Protein 6ZIF (pdb70)

Secondary structure (DSSP, 8-state):
--HHHHHHHHHHHHHHHHHHHIIIIIHHH-GGGG-HHHHHHHHHHHHHHHHHHHHHHTT-TTHHHHHHHHHHHHHHHHHHHHTSTT-HHHHHHHHHHHHHHHHHHT--/--HHHHHHHHHHHHHHHHHHHIIIIIHHH-GGGG-HHHHHHHHHHHHHHHHHHHHHHTT-TTHHHHHHHHHHHHHHHHHHHTT-GGGHHHHHHHHHHHHHHHHHHT-/--HHHHHHHHHHHHHHHHHHHIIIIIHHH-GGGG-HHHHHHHHHHHHHHHHHHHHHHTT-TTHHHHHHHHHHHHHHHHHHHHTSTT-HHHHHHHHHHHHHHHHHHT--/--HHHHHHHHHHHHHHHHHHHIIIIIHHH-GGGG-HHHHHHHHHHHHHHHHHHHHHHTT-TTHHHHHHHHHHHHHHHHHHHHTSTT-HHHHHHHHHHHHHHHHHHT-

Solvent-accessible surface area: 17387 Å² total; per-residue (Å²): 90,184,77,52,105,61,1,3,56,12,0,9,113,0,2,38,53,0,6,9,60,0,0,18,56,0,3,91,75,17,58,74,10,15,122,42,154,8,0,30,16,0,8,6,2,0,9,3,0,12,10,0,0,7,0,3,22,0,104,8,102,34,9,88,67,7,0,70,2,0,3,98,6,0,47,56,1,0,142,46,0,53,86,16,88,106,0,127,115,3,2,60,22,0,97,148,0,0,118,24,0,118,122,8,25,67,66,211,107,173,74,68,108,57,0,4,80,37,0,12,124,0,2,24,53,0,6,9,37,0,0,30,60,0,3,101,73,18,58,70,14,18,121,43,154,12,1,30,16,0,6,5,2,0,8,3,0,13,7,0,0,9,0,5,24,0,121,8,113,29,9,141,67,7,0,71,8,0,3,109,7,0,50,53,1,0,139,51,0,78,94,23,105,82,0,133,88,0,5,47,15,0,92,122,0,0,90,12,0,112,135,6,25,64,132,85,171,89,30,109,58,1,3,44,13,0,11,108,0,4,36,50,0,9,8,58,0,0,21,54,0,4,85,77,17,56,74,8,16,120,43,156,9,1,28,16,0,12,7,1,2,11,4,0,18,2,0,0,5,0,0,20,0,89,8,111,35,9,104,69,6,0,74,10,0,4,109,7,0,62,61,1,0,164,46,0,60,90,16,80,105,0,122,111,2,1,52,23,0,104,144,0,0,87,20,0,116,126,11,21,61,67,231,113,181,92,50,106,57,1,3,59,15,0,9,102,0,3,36,56,0,10,8,56,0,0,23,53,0,3,96,76,17,58,70,9,15,122,42,153,8,1,30,14,0,11,6,1,2,9,3,0,16,2,0,0,7,0,3,23,0,109,8,112,38,6,142,72,7,0,77,4,0,3,106,9,0,52,56,1,0,143,44,0,78,91,22,89,108,0,158,102,2,4,56,16,0,99,133,0,0,85,17,0,115,118,13,24,67,95

B-factor: mean 48.99, std 17.99, range [24.35, 169.4]

Sequence (430 aa):
SKEMQSCVDECLRCYQMCFGMAMTHCLETGGDHVKPKHFRAMISCAEMCRNAAHMMLMKSPQARHICEDCAEACEACAKECDALPDMKDCAAQCRRCAEACRKMAGQKSKEMQSCVDECLRCYQMCFGMAMTHCLETGGDHVKPKHFRAMISCAEMCRNAAHMMLMKSPQARHICEDCAEACEACAKECDALPDMKDCAAQCRRCAEACRKMAGQSKEMQSCVDECLRCYQMCFGMAMTHCLETGGDHVKPKHFRAMISCAEMCRNAAHMMLMKSPQARHICEDCAEACEACAKECDALPDMKDCAAQCRRCAEACRKMAGQKSKEMQSCVDECLRCYQMCFGMAMTHCLETGGDHVKPKHFRAMISCAEMCRNAAHMMLMKSPQARHICEDCAEACEACAKECDALPDMKDCAAQCRRCAEACRKMAGQ

Organism: NCBI:txid622637

Nearest PDB structures (foldseek):
  6zif-assembly1_C  TM=1.008E+00  e=1.607E-13  Methylocystis sp. ATCC 49242
  3lmf-assembly1_A  TM=9.712E-01  e=2.477E-08  Nitrosospira multiformis ATCC 25196
  6wkt-assembly1_A  TM=9.147E-01  e=1.152E-04  Bacillus subtilis subsp. subtilis str. 168
  4zsv-assembly1_A  TM=8.787E-01  e=4.457E-03  Aquifex aeolicus VF5
  4zsz-assembly1_A  TM=8.840E-01  e=6.070E-03  Aquifex aeolicus VF5

Structure (mmCIF, N/CA/C/O backbone):
data_6ZIF
#
_entry.id   6ZIF
#
_cell.length_a   60.76
_cell.length_b   60.76
_cell.length_c   231.93
_cell.angle_alpha   90
_cell.angle_beta   90
_cell.angle_gamma   90
#
_symmetry.space_group_name_H-M   'P 43 21 2'
#
loop_
_entity.id
_entity.type
_entity.pdbx_description
1 polymer RkCSP3
2 non-polymer 'COPPER (I) ION'
3 non-polymer 'ZINC ION'
#
loop_
_atom_site.group_PDB
_atom_site.id
_atom_site.type_symbol
_atom_site.label_atom_id
_atom_site.label_alt_id
_atom_site.label_comp_id
_atom_site.label_asym_id
_atom_site.label_entity_id
_atom_site.label_seq_id
_atom_site.pdbx_PDB_ins_code
_atom_site.Cartn_x
_atom_site.Cartn_y
_atom_site.Cartn_z
_atom_site.occupancy
_atom_site.B_iso_or_equiv
_atom_site.auth_seq_id
_atom_site.auth_comp_id
_atom_site.auth_asym_id
_atom_site.auth_atom_id
_atom_site.pdbx_PDB_model_num
ATOM 1 N N . SER A 1 1 ? 29.342 -19.623 29.383 1 65.24 5 SER A N 1
ATOM 2 C CA . SER A 1 1 ? 30.437 -18.625 29.429 1 72.58 5 SER A CA 1
ATOM 3 C C . SER A 1 1 ? 31.739 -19.252 28.939 1 75.29 5 SER A C 1
ATOM 4 O O . SER A 1 1 ? 32.797 -18.639 29.046 1 85.11 5 SER A O 1
ATOM 7 N N . LYS A 1 2 ? 31.643 -20.477 28.404 1 86.49 6 LYS A N 1
ATOM 8 C CA . LYS A 1 2 ? 32.733 -21.123 27.69 1 82.84 6 LYS A CA 1
ATOM 9 C C . LYS A 1 2 ? 32.312 -21.312 26.232 1 84.71 6 LYS A C 1
ATOM 10 O O . LYS A 1 2 ? 33.04 -20.913 25.32 1 87.74 6 LYS A O 1
ATOM 16 N N . GLU A 1 3 ? 31.122 -21.904 26.012 1 81.71 7 GLU A N 1
ATOM 17 C CA . GLU A 1 3 ? 30.518 -21.929 24.688 1 88.4 7 GLU A CA 1
ATOM 18 C C . GLU A 1 3 ? 30.21 -20.512 24.22 1 78.16 7 GLU A C 1
ATOM 19 O O . GLU A 1 3 ? 29.959 -20.284 23.042 1 70.72 7 GLU A O 1
ATOM 25 N N . MET A 1 4 ? 30.226 -19.578 25.171 1 64.68 8 MET A N 1
ATOM 26 C CA . MET A 1 4 ? 29.977 -18.176 24.903 1 65.09 8 MET A CA 1
ATOM 27 C C . MET A 1 4 ? 31.231 -17.517 24.332 1 61.77 8 MET A C 1
ATOM 28 O O . MET A 1 4 ? 31.144 -16.856 23.308 1 62.19 8 MET A O 1
ATOM 33 N N . GLN A 1 5 ? 32.387 -17.675 24.997 1 62.35 9 GLN A N 1
ATOM 34 C CA . GLN A 1 5 ? 33.622 -17.097 24.484 1 66.35 9 GLN A CA 1
ATOM 35 C C . GLN A 1 5 ? 33.97 -17.757 23.153 1 56.81 9 GLN A C 1
ATOM 36 O O . GLN A 1 5 ? 34.661 -17.183 22.333 1 60.61 9 GLN A O 1
ATOM 42 N N . SER A 1 6 ? 33.446 -18.957 22.938 1 52.47 10 SER A N 1
ATOM 43 C CA . SER A 1 6 ? 33.628 -19.671 21.69 1 47.61 10 SER A CA 1
ATOM 44 C C . SER A 1 6 ? 32.845 -18.983 20.577 1 45.9 10 SER A C 1
ATOM 45 O O . SER A 1 6 ? 33.389 -18.715 19.503 1 49.79 10 SER A O 1
ATOM 48 N N . CYS A 1 7 ? 31.572 -18.671 20.842 1 38.9 11 CYS A N 1
ATOM 49 C CA . CYS A 1 7 ? 30.727 -18.029 19.845 1 39.14 11 CYS A CA 1
ATOM 50 C C . CYS A 1 7 ? 31.262 -16.621 19.538 1 36.69 11 CYS A C 1
ATOM 51 O O . CYS A 1 7 ? 31.282 -16.203 18.394 1 36.88 11 CYS A O 1
ATOM 54 N N . VAL A 1 8 ? 31.769 -15.914 20.552 1 34.64 12 VAL A N 1
ATOM 55 C CA . VAL A 1 8 ? 32.338 -14.576 20.385 1 38.26 12 VAL A CA 1
ATOM 56 C C . VAL A 1 8 ? 33.556 -14.624 19.471 1 35.41 12 VAL A C 1
ATOM 57 O O . VAL A 1 8 ? 33.656 -13.844 18.527 1 33.29 12 VAL A O 1
ATOM 61 N N . ASP A 1 9 ? 34.471 -15.55 19.771 1 36.22 13 ASP A N 1
ATOM 62 C CA . ASP A 1 9 ? 35.693 -15.742 19.012 1 37.88 13 ASP A CA 1
ATOM 63 C C . ASP A 1 9 ? 35.367 -16.112 17.568 1 37.63 13 ASP A C 1
ATOM 64 O O . ASP A 1 9 ? 35.951 -15.561 16.65 1 39.55 13 ASP A O 1
ATOM 69 N N . GLU A 1 10 ? 34.426 -17.049 17.369 1 35.67 14 GLU A N 1
ATOM 70 C CA . GLU A 1 10 ? 33.971 -17.463 16.048 1 34.9 14 GLU A CA 1
ATOM 71 C C . GLU A 1 10 ? 33.353 -16.294 15.251 1 36.6 14 GLU A C 1
ATOM 72 O O . GLU A 1 10 ? 33.678 -16.108 14.073 1 32.71 14 GLU A O 1
ATOM 78 N N . CYS A 1 11 ? 32.397 -15.564 15.859 1 30.71 15 CYS A N 1
ATOM 79 C CA . CYS A 1 11 ? 31.765 -14.424 15.196 1 31.93 15 CYS A CA 1
ATOM 80 C C . CYS A 1 11 ? 32.783 -13.309 14.872 1 32.88 15 CYS A C 1
ATOM 81 O O . CYS A 1 11 ? 32.719 -12.685 13.809 1 33.13 15 CYS A O 1
ATOM 84 N N . LEU A 1 12 ? 33.786 -13.093 15.735 1 29.09 16 LEU A N 1
ATOM 85 C CA . LEU A 1 12 ? 34.796 -12.083 15.414 1 30.3 16 LEU A CA 1
ATOM 86 C C . LEU A 1 12 ? 35.714 -12.55 14.293 1 28.39 16 LEU A C 1
ATOM 87 O O . LEU A 1 12 ? 36.132 -11.743 13.489 1 37.45 16 LEU A O 1
ATOM 92 N N . ARG A 1 13 ? 36.004 -13.846 14.228 1 30.1 17 ARG A N 1
ATOM 93 C CA . ARG A 1 13 ? 36.845 -14.41 13.19 1 35.15 17 ARG A CA 1
ATOM 94 C C . ARG A 1 13 ? 36.115 -14.265 11.859 1 37.34 17 ARG A C 1
ATOM 95 O O . ARG A 1 13 ? 36.673 -13.842 10.849 1 33.98 17 ARG A O 1
ATOM 103 N N . CYS A 1 14 ? 34.821 -14.582 11.884 1 38.66 18 CYS A N 1
ATOM 104 C CA . CYS A 1 14 ? 34.013 -14.522 10.685 1 34.75 18 CYS A CA 1
ATOM 105 C C . CYS A 1 14 ? 33.816 -13.068 10.262 1 33.53 18 CYS A C 1
ATOM 106 O O . CYS A 1 14 ? 33.796 -12.754 9.078 1 34.54 18 CYS A O 1
ATOM 109 N N . TYR A 1 15 ? 33.643 -12.162 11.216 1 33.42 19 TYR A N 1
ATOM 110 C CA . TYR A 1 15 ? 33.613 -10.742 10.867 1 35.79 19 TYR A CA 1
ATOM 111 C C . TYR A 1 15 ? 34.885 -10.384 10.093 1 31.15 19 TYR A C 1
ATOM 112 O O . TYR A 1 15 ? 34.838 -9.694 9.082 1 30.25 19 TYR A O 1
ATOM 121 N N . GLN A 1 16 ? 36.023 -10.868 10.574 1 31 20 GLN A N 1
ATOM 122 C CA . GLN A 1 16 ? 37.301 -10.499 9.977 1 37.81 20 GLN A CA 1
ATOM 123 C C . GLN A 1 16 ? 37.393 -11.033 8.552 1 38.39 20 GLN A C 1
ATOM 124 O O . GLN A 1 16 ? 37.838 -10.331 7.635 1 37.13 20 GLN A O 1
ATOM 130 N N . MET A 1 17 ? 36.971 -12.296 8.388 1 36.34 21 MET A N 1
ATOM 131 C CA . MET A 1 17 ? 36.972 -12.984 7.114 1 35.14 21 MET A CA 1
ATOM 132 C C . MET A 1 17 ? 36.122 -12.199 6.112 1 38.95 21 MET A C 1
ATOM 133 O O . MET A 1 17 ? 36.622 -11.742 5.087 1 42.69 21 MET A O 1
ATOM 138 N N . CYS A 1 18 ? 34.831 -12.013 6.417 1 38.09 22 CYS A N 1
ATOM 139 C CA . CYS A 1 18 ? 33.895 -11.449 5.453 1 33.24 22 CYS A CA 1
ATOM 140 C C . CYS A 1 18 ? 34.176 -9.968 5.185 1 34.46 22 CYS A C 1
ATOM 141 O O . CYS A 1 18 ? 34.093 -9.52 4.044 1 33.29 22 CYS A O 1
ATOM 144 N N . PHE A 1 19 ? 34.49 -9.187 6.223 1 29.23 23 PHE A N 1
ATOM 145 C CA . PHE A 1 19 ? 34.707 -7.763 5.986 1 30.39 23 PHE A CA 1
ATOM 146 C C . PHE A 1 19 ? 36.062 -7.528 5.321 1 32.4 23 PHE A C 1
ATOM 147 O O . PHE A 1 19 ? 36.171 -6.725 4.397 1 32 23 PHE A O 1
ATOM 155 N N . GLY A 1 20 ? 37.087 -8.253 5.8 1 37.36 24 GLY A N 1
ATOM 156 C CA . GLY A 1 20 ? 38.434 -8.164 5.259 1 30.2 24 GLY A CA 1
ATOM 157 C C . GLY A 1 20 ? 38.501 -8.621 3.805 1 35.18 24 GLY A C 1
ATOM 158 O O . GLY A 1 20 ? 39.156 -7.976 2.984 1 38.05 24 GLY A O 1
ATOM 159 N N . MET A 1 21 ? 37.835 -9.733 3.476 1 32.76 25 MET A N 1
ATOM 160 C CA . MET A 1 21 ? 37.799 -10.225 2.102 1 32.87 25 MET A CA 1
ATOM 161 C C . MET A 1 21 ? 37.056 -9.251 1.191 1 36.09 25 MET A C 1
ATOM 162 O O . MET A 1 21 ? 37.528 -8.915 0.106 1 36.7 25 MET A O 1
ATOM 167 N N . ALA A 1 22 ? 35.872 -8.792 1.631 1 33.85 26 ALA A N 1
ATOM 168 C CA . ALA A 1 22 ? 35.103 -7.892 0.797 1 31.75 26 ALA A CA 1
ATOM 169 C C . ALA A 1 22 ? 35.937 -6.67 0.428 1 34.28 26 ALA A C 1
ATOM 170 O O . ALA A 1 22 ? 35.956 -6.26 -0.734 1 36.25 26 ALA A O 1
ATOM 172 N N . MET A 1 23 ? 36.626 -6.081 1.407 1 32.25 27 MET A N 1
ATOM 173 C CA . MET A 1 23 ? 37.2 -4.763 1.179 1 31.97 27 MET A CA 1
ATOM 174 C C . MET A 1 23 ? 38.609 -4.883 0.6 1 35.44 27 MET A C 1
ATOM 175 O O . MET A 1 23 ? 39.199 -3.883 0.226 1 42.19 27 MET A O 1
ATOM 180 N N . THR A 1 24 ? 39.152 -6.103 0.535 1 34.62 28 THR A N 1
ATOM 181 C CA . THR A 1 24 ? 40.468 -6.299 -0.056 1 39.48 28 THR A CA 1
ATOM 182 C C . THR A 1 24 ? 40.334 -7.149 -1.318 1 44.31 28 THR A C 1
ATOM 183 O O . THR A 1 24 ? 40.114 -6.596 -2.4 1 47.33 28 THR A O 1
ATOM 187 N N . HIS A 1 25 ? 40.378 -8.478 -1.172 1 41.07 29 HIS A N 1
ATOM 188 C CA . HIS A 1 25 ? 40.293 -9.367 -2.318 1 48.36 29 HIS A CA 1
ATOM 189 C C . HIS A 1 25 ? 39.13 -9.035 -3.26 1 46.49 29 HIS A C 1
ATOM 190 O O . HIS A 1 25 ? 39.355 -8.861 -4.455 1 51.37 29 HIS A O 1
ATOM 197 N N . CYS A 1 26 ? 37.886 -9.005 -2.762 1 42.18 30 CYS A N 1
ATOM 198 C CA . CYS A 1 26 ? 36.734 -8.838 -3.643 1 43.89 30 CYS A CA 1
ATOM 199 C C . CYS A 1 26 ? 36.752 -7.478 -4.335 1 40.04 30 CYS A C 1
ATOM 200 O O . CYS A 1 26 ? 36.543 -7.392 -5.544 1 37.87 30 CYS A O 1
ATOM 203 N N . LEU A 1 27 ? 36.985 -6.406 -3.569 1 38.35 31 LEU A N 1
ATOM 204 C CA . LEU A 1 27 ? 37.041 -5.066 -4.143 1 40.38 31 LEU A CA 1
ATOM 205 C C . LEU A 1 27 ? 38.161 -4.992 -5.181 1 43.79 31 LEU A C 1
ATOM 206 O O . LEU A 1 27 ? 38.025 -4.316 -6.187 1 42.47 31 LEU A O 1
ATOM 211 N N . GLU A 1 28 ? 39.288 -5.678 -4.938 1 47.95 32 GLU A N 1
ATOM 212 C CA . GLU A 1 28 ? 40.425 -5.539 -5.834 1 50.37 32 GLU A CA 1
ATOM 213 C C . GLU A 1 28 ? 40.248 -6.399 -7.077 1 50.08 32 GLU A C 1
ATOM 214 O O . GLU A 1 28 ? 40.787 -6.071 -8.115 1 52.04 32 GLU A O 1
ATOM 220 N N . THR A 1 29 ? 39.511 -7.504 -6.974 1 48.7 33 THR A N 1
ATOM 221 C CA . THR A 1 29 ? 39.278 -8.358 -8.127 1 40.28 33 THR A CA 1
ATOM 222 C C . THR A 1 29 ? 38.196 -7.75 -9.02 1 45.32 33 THR A C 1
ATOM 223 O O . THR A 1 29 ? 38.291 -7.828 -10.24 1 49.13 33 THR A O 1
ATOM 227 N N . GLY A 1 30 ? 37.141 -7.176 -8.432 1 43.1 34 GLY A N 1
ATOM 228 C CA . GLY A 1 30 ? 35.994 -6.729 -9.221 1 38.61 34 GLY A CA 1
ATOM 229 C C . GLY A 1 30 ? 35.226 -7.925 -9.792 1 40.92 34 GLY A C 1
ATOM 230 O O . GLY A 1 30 ? 35.303 -9.047 -9.26 1 44.94 34 GLY A O 1
ATOM 231 N N . GLY A 1 31 ? 34.499 -7.677 -10.888 1 40.81 35 GLY A N 1
ATOM 232 C CA . GLY A 1 31 ? 33.737 -8.709 -11.579 1 35.35 35 GLY A CA 1
ATOM 233 C C . GLY A 1 31 ? 32.625 -9.261 -10.691 1 41.27 35 GLY A C 1
ATOM 234 O O . GLY A 1 31 ? 31.915 -8.504 -10.028 1 44.82 35 GLY A O 1
ATOM 235 N N . ASP A 1 32 ? 32.506 -10.592 -10.655 1 43.75 36 ASP A N 1
ATOM 236 C CA . ASP A 1 32 ? 31.518 -11.258 -9.821 1 48.68 36 ASP A CA 1
ATOM 237 C C . ASP A 1 32 ? 31.717 -10.948 -8.334 1 47.17 36 ASP A C 1
ATOM 238 O O . ASP A 1 32 ? 30.788 -11.079 -7.536 1 48.66 36 ASP A O 1
ATOM 243 N N . HIS A 1 33 ? 32.933 -10.548 -7.955 1 44.82 37 HIS A N 1
ATOM 244 C CA . HIS A 1 33 ? 33.237 -10.352 -6.541 1 44.84 37 HIS A CA 1
ATOM 245 C C . HIS A 1 33 ? 32.546 -9.11 -5.98 1 43.11 37 HIS A C 1
ATOM 246 O O . HIS A 1 33 ? 32.436 -8.998 -4.767 1 48.64 37 HIS A O 1
ATOM 253 N N . VAL A 1 34 ? 32.051 -8.225 -6.854 1 40.45 38 VAL A N 1
ATOM 254 C CA . VAL A 1 34 ? 31.428 -6.987 -6.416 1 41.27 38 VAL A CA 1
ATOM 255 C C . VAL A 1 34 ? 30.004 -6.887 -6.949 1 38.73 38 VAL A C 1
ATOM 256 O O . VAL A 1 34 ? 29.401 -5.831 -6.84 1 42.1 38 VAL A O 1
ATOM 260 N N . LYS A 1 35 ? 29.47 -7.978 -7.493 1 38.35 39 LYS A N 1
ATOM 261 C CA . LYS A 1 35 ? 28.068 -7.975 -7.888 1 41.22 39 LYS A CA 1
ATOM 262 C C . LYS A 1 35 ? 27.2 -7.739 -6.656 1 36.77 39 LYS A C 1
ATOM 263 O O . LYS A 1 35 ? 27.463 -8.314 -5.603 1 38.74 39 LYS A O 1
ATOM 269 N N . PRO A 1 36 ? 26.144 -6.904 -6.756 1 37.81 40 PRO A N 1
ATOM 270 C CA . PRO A 1 36 ? 25.36 -6.482 -5.593 1 38.51 40 PRO A CA 1
ATOM 271 C C . PRO A 1 36 ? 24.963 -7.592 -4.628 1 35.89 40 PRO A C 1
ATOM 272 O O . PRO A 1 36 ? 25.212 -7.484 -3.435 1 39.75 40 PRO A O 1
ATOM 276 N N . LYS A 1 37 ? 24.34 -8.658 -5.138 1 32.55 41 LYS A N 1
ATOM 277 C CA . LYS A 1 37 ? 23.82 -9.659 -4.235 1 36.84 41 LYS A CA 1
ATOM 278 C C . LYS A 1 37 ? 24.944 -10.315 -3.408 1 35.67 41 LYS A C 1
ATOM 279 O O . LYS A 1 37 ? 24.846 -10.442 -2.195 1 38.47 41 LYS A O 1
ATOM 285 N N . HIS A 1 38 ? 26.019 -10.732 -4.068 1 33.8 42 HIS A N 1
ATOM 286 C CA . HIS A 1 38 ? 27.129 -11.369 -3.377 1 32.93 42 HIS A CA 1
ATOM 287 C C . HIS A 1 38 ? 27.786 -10.39 -2.396 1 33.49 42 HIS A C 1
ATOM 288 O O . HIS A 1 38 ? 28.112 -10.753 -1.268 1 32.98 42 HIS A O 1
ATOM 295 N N . PHE A 1 39 ? 28.002 -9.154 -2.832 1 30.18 43 PHE A N 1
ATOM 296 C CA . PHE A 1 39 ? 28.789 -8.237 -2.023 1 34.15 43 PHE A CA 1
ATOM 297 C C . PHE A 1 39 ? 27.986 -7.785 -0.804 1 33.79 43 PHE A C 1
ATOM 298 O O . PHE A 1 39 ? 28.515 -7.686 0.305 1 35.28 43 PHE A O 1
ATOM 306 N N . ARG A 1 40 ? 26.696 -7.527 -1.028 1 35.29 44 ARG A N 1
ATOM 307 C CA . ARG A 1 40 ? 25.785 -7.135 0.025 1 36.53 44 ARG A CA 1
ATOM 308 C C . ARG A 1 40 ? 25.693 -8.244 1.068 1 32.55 44 ARG A C 1
ATOM 309 O O . ARG A 1 40 ? 25.67 -7.981 2.272 1 34.85 44 ARG A O 1
ATOM 317 N N . ALA A 1 41 ? 25.685 -9.491 0.611 1 30.24 45 ALA A N 1
ATOM 318 C CA . ALA A 1 41 ? 25.631 -10.61 1.539 1 29.51 45 ALA A CA 1
ATOM 319 C C . ALA A 1 41 ? 26.872 -10.589 2.428 1 28.96 45 ALA A C 1
ATOM 320 O O . ALA A 1 41 ? 26.775 -10.803 3.624 1 28.31 45 ALA A O 1
ATOM 322 N N . MET A 1 42 ? 28.032 -10.307 1.84 1 29.13 46 MET A N 1
ATOM 323 C CA . MET A 1 42 ? 29.293 -10.298 2.576 1 33.82 46 MET A CA 1
ATOM 324 C C . MET A 1 42 ? 29.309 -9.201 3.643 1 33.2 46 MET A C 1
ATOM 325 O O . MET A 1 42 ? 29.693 -9.461 4.78 1 32.9 46 MET A O 1
ATOM 330 N N . ILE A 1 43 ? 28.857 -7.99 3.291 1 35.31 47 ILE A N 1
ATOM 331 C CA . ILE A 1 43 ? 28.912 -6.859 4.213 1 35.57 47 ILE A CA 1
ATOM 332 C C . ILE A 1 43 ? 27.864 -7.053 5.31 1 32.99 47 ILE A C 1
ATOM 333 O O . ILE A 1 43 ? 28.101 -6.824 6.486 1 34.08 47 ILE A O 1
ATOM 338 N N . SER A 1 44 ? 26.691 -7.512 4.901 1 35.47 48 SER A N 1
ATOM 339 C CA . SER A 1 44 ? 25.61 -7.852 5.805 1 31.87 48 SER A CA 1
ATOM 340 C C . SER A 1 44 ? 26.079 -8.895 6.813 1 30.41 48 SER A C 1
ATOM 341 O O . SER A 1 44 ? 25.917 -8.727 8.02 1 32.37 48 SER A O 1
ATOM 344 N N . CYS A 1 45 ? 26.657 -9.994 6.329 1 28.03 49 CYS A N 1
ATOM 345 C CA . CYS A 1 45 ? 27.08 -11.049 7.223 1 30.55 49 CYS A CA 1
ATOM 346 C C . CYS A 1 45 ? 28.147 -10.519 8.187 1 30.12 49 CYS A C 1
ATOM 347 O O . CYS A 1 45 ? 28.121 -10.822 9.379 1 28.52 49 CYS A O 1
ATOM 350 N N . ALA A 1 46 ? 29.082 -9.709 7.68 1 30.98 50 ALA A N 1
ATOM 351 C CA . ALA A 1 46 ? 30.162 -9.202 8.522 1 27.85 50 ALA A CA 1
ATOM 352 C C . ALA A 1 46 ? 29.609 -8.341 9.651 1 26.73 50 ALA A C 1
ATOM 353 O O . ALA A 1 46 ? 30.016 -8.488 10.798 1 27.91 50 ALA A O 1
ATOM 355 N N . GLU A 1 47 ? 28.655 -7.461 9.325 1 27.98 51 GLU A N 1
ATOM 356 C CA . GLU A 1 47 ? 28.039 -6.645 10.346 1 30.26 51 GLU A CA 1
ATOM 357 C C . GLU A 1 47 ? 27.23 -7.487 11.329 1 32.58 51 GLU A C 1
ATOM 358 O O . GLU A 1 47 ? 27.264 -7.237 12.531 1 28.07 51 GLU A O 1
ATOM 364 N N . MET A 1 48 ? 26.48 -8.48 10.825 1 30.81 52 MET A N 1
ATOM 365 C CA . MET A 1 48 ? 25.735 -9.333 11.739 1 31.01 52 MET A CA 1
ATOM 366 C C . MET A 1 48 ? 26.692 -9.99 12.718 1 32.09 52 MET A C 1
ATOM 367 O O . MET A 1 48 ? 26.403 -10.011 13.903 1 37.01 52 MET A O 1
ATOM 372 N N . CYS A 1 49 ? 27.828 -10.518 12.235 1 31.91 53 CYS A N 1
ATOM 373 C CA . CYS A 1 49 ? 28.741 -11.249 13.109 1 32.49 53 CYS A CA 1
ATOM 374 C C . CYS A 1 49 ? 29.382 -10.315 14.145 1 36.72 53 CYS A C 1
ATOM 375 O O . CYS A 1 49 ? 29.571 -10.673 15.308 1 35.32 53 CYS A O 1
ATOM 378 N N . ARG A 1 50 ? 29.674 -9.084 13.729 1 32.04 54 ARG A N 1
ATOM 379 C CA . ARG A 1 50 ? 30.265 -8.103 14.625 1 35.55 54 ARG A CA 1
ATOM 380 C C . ARG A 1 50 ? 29.213 -7.628 15.642 1 35.61 54 ARG A C 1
ATOM 381 O O . ARG A 1 50 ? 29.487 -7.495 16.83 1 32.76 54 ARG A O 1
ATOM 389 N N . ASN A 1 51 ? 27.974 -7.452 15.189 1 37.81 55 ASN A N 1
ATOM 390 C CA . ASN A 1 51 ? 26.911 -7.037 16.083 1 36.6 55 ASN A CA 1
ATOM 391 C C . ASN A 1 51 ? 26.595 -8.162 17.074 1 34.06 55 ASN A C 1
ATOM 392 O O . ASN A 1 51 ? 26.323 -7.912 18.239 1 35.35 55 ASN A O 1
ATOM 397 N N . ALA A 1 52 ? 26.673 -9.414 16.627 1 35.26 56 ALA A N 1
ATOM 398 C CA . ALA A 1 52 ? 26.388 -10.538 17.504 1 31.9 56 ALA A CA 1
ATOM 399 C C . ALA A 1 52 ? 27.441 -10.619 18.601 1 31.39 56 ALA A C 1
ATOM 400 O O . ALA A 1 52 ? 27.117 -10.883 19.76 1 32.36 56 ALA A O 1
ATOM 402 N N . ALA A 1 53 ? 28.705 -10.385 18.236 1 31.21 57 ALA A N 1
ATOM 403 C CA . ALA A 1 53 ? 29.792 -10.4 19.21 1 31.11 57 ALA A CA 1
ATOM 404 C C . ALA A 1 53 ? 29.501 -9.393 20.323 1 27.44 57 ALA A C 1
ATOM 405 O O . ALA A 1 53 ? 29.583 -9.719 21.51 1 28.95 57 ALA A O 1
ATOM 407 N N . HIS A 1 54 ? 29.12 -8.177 19.924 1 25.79 58 HIS A N 1
ATOM 408 C CA . HIS A 1 54 ? 28.827 -7.073 20.804 1 27.73 58 HIS A CA 1
ATOM 409 C C . HIS A 1 54 ? 27.724 -7.452 21.795 1 29.72 58 HIS A C 1
ATOM 410 O O . HIS A 1 54 ? 27.859 -7.225 23.005 1 28.26 58 HIS A O 1
ATOM 417 N N . MET A 1 55 ? 26.615 -7.994 21.271 1 31.83 59 MET A N 1
ATOM 418 C CA . MET A 1 55 ? 25.457 -8.308 22.092 1 31.33 59 MET A CA 1
ATOM 419 C C . MET A 1 55 ? 25.816 -9.403 23.09 1 29.45 59 MET A C 1
ATOM 420 O O . MET A 1 55 ? 25.36 -9.378 24.24 1 31.5 59 MET A O 1
ATOM 425 N N . MET A 1 56 ? 26.639 -10.366 22.651 1 29.48 60 MET A N 1
ATOM 426 C CA . MET A 1 56 ? 27.084 -11.42 23.555 1 30.15 60 MET A CA 1
ATOM 427 C C . MET A 1 56 ? 28.012 -10.859 24.638 1 31.68 60 MET A C 1
ATOM 428 O O . MET A 1 56 ? 27.891 -11.202 25.802 1 33.37 60 MET A O 1
ATOM 433 N N . LEU A 1 57 ? 28.95 -9.98 24.264 1 34.5 61 LEU A N 1
ATOM 434 C CA . LEU A 1 57 ? 29.933 -9.47 25.212 1 29.64 61 LEU A CA 1
ATOM 435 C C . LEU A 1 57 ? 29.276 -8.691 26.339 1 30.77 61 LEU A C 1
ATOM 436 O O . LEU A 1 57 ? 29.816 -8.657 27.438 1 36.1 61 LEU A O 1
ATOM 441 N N . MET A 1 58 ? 28.135 -8.054 26.069 1 31.37 62 MET A N 1
ATOM 442 C CA . MET A 1 58 ? 27.454 -7.276 27.095 1 39.41 62 MET A CA 1
ATOM 443 C C . MET A 1 58 ? 26.367 -8.11 27.786 1 37.93 62 MET A C 1
ATOM 444 O O . MET A 1 58 ? 25.58 -7.561 28.548 1 41.39 62 MET A O 1
ATOM 449 N N . LYS A 1 59 ? 26.337 -9.418 27.501 1 38.9 63 LYS A N 1
ATOM 450 C CA . LYS A 1 59 ? 25.341 -10.342 28.041 1 41.53 63 LYS A CA 1
ATOM 451 C C . LYS A 1 59 ? 23.945 -9.769 27.867 1 41.59 63 LYS A C 1
ATOM 452 O O . LYS A 1 59 ? 23.168 -9.723 28.808 1 48.86 63 LYS A O 1
ATOM 458 N N . SER A 1 60 ? 23.643 -9.31 26.656 1 41.73 64 SER A N 1
ATOM 459 C CA . SER A 1 60 ? 22.329 -8.776 26.368 1 39.9 64 SER A CA 1
ATOM 460 C C . SER A 1 60 ? 21.256 -9.856 26.526 1 44.8 64 SER A C 1
ATOM 461 O O . SER A 1 60 ? 21.471 -11.017 26.213 1 42 64 SER A O 1
ATOM 464 N N . PRO A 1 61 ? 20.053 -9.502 27.016 1 49.6 65 PRO A N 1
ATOM 465 C CA . PRO A 1 61 ? 18.914 -10.422 27.002 1 49.01 65 PRO A CA 1
ATOM 466 C C . PRO A 1 61 ? 18.633 -11.036 25.632 1 45.88 65 PRO A C 1
ATOM 467 O O . PRO A 1 61 ? 18.241 -12.189 25.557 1 53.07 65 PRO A O 1
ATOM 471 N N . GLN A 1 62 ? 18.846 -10.272 24.551 1 43.38 66 GLN A N 1
ATOM 472 C CA . GLN A 1 62 ? 18.528 -10.741 23.207 1 48.63 66 GLN A CA 1
ATOM 473 C C . GLN A 1 62 ? 19.693 -11.438 22.492 1 47.83 66 GLN A C 1
ATOM 474 O O . GLN A 1 62 ? 19.585 -11.72 21.304 1 45.35 66 GLN A O 1
ATOM 480 N N . ALA A 1 63 ? 20.787 -11.751 23.202 1 49 67 ALA A N 1
ATOM 481 C CA . ALA A 1 63 ? 21.981 -12.307 22.575 1 41.79 67 ALA A CA 1
ATOM 482 C C . ALA A 1 63 ? 21.681 -13.618 21.859 1 34.69 67 ALA A C 1
ATOM 483 O O . ALA A 1 63 ? 22.14 -13.841 20.739 1 39.73 67 ALA A O 1
ATOM 485 N N . ARG A 1 64 ? 20.903 -14.483 22.503 1 38.29 68 ARG A N 1
ATOM 486 C CA . ARG A 1 64 ? 20.543 -15.797 21.982 1 38.14 68 ARG A CA 1
ATOM 487 C C . ARG A 1 64 ? 19.741 -15.643 20.693 1 37.37 68 ARG A C 1
ATOM 488 O O . ARG A 1 64 ? 20.001 -16.335 19.705 1 39.05 68 ARG A O 1
ATOM 496 N N . HIS A 1 65 ? 18.793 -14.712 20.675 1 36.34 69 HIS A N 1
ATOM 497 C CA . HIS A 1 65 ? 17.996 -14.528 19.482 1 40.29 69 HIS A CA 1
ATOM 498 C C . HIS A 1 65 ? 18.836 -13.957 18.34 1 38.67 69 HIS A C 1
ATOM 499 O O . HIS A 1 65 ? 18.727 -14.385 17.195 1 41.61 69 HIS A O 1
ATOM 506 N N . ILE A 1 66 ? 19.671 -12.967 18.657 1 39.37 70 ILE A N 1
ATOM 507 C CA . ILE A 1 66 ? 20.514 -12.326 17.668 1 36.03 70 ILE A CA 1
ATOM 508 C C . ILE A 1 66 ? 21.435 -13.366 17.022 1 33.82 70 ILE A C 1
ATOM 509 O O . ILE A 1 66 ? 21.579 -13.397 15.806 1 31.35 70 ILE A O 1
ATOM 514 N N . CYS A 1 67 ? 22.006 -14.262 17.823 1 33.31 71 CYS A N 1
ATOM 515 C CA . CYS A 1 67 ? 22.841 -15.295 17.24 1 39.92 71 CYS A CA 1
ATOM 516 C C . CYS A 1 67 ? 22.043 -16.253 16.347 1 48.41 71 CYS A C 1
ATOM 517 O O . CYS A 1 67 ? 22.566 -16.747 15.349 1 45.18 71 CYS A O 1
ATOM 520 N N . GLU A 1 68 ? 20.772 -16.488 16.684 1 46.53 72 GLU A N 1
ATOM 521 C CA . GLU A 1 68 ? 19.92 -17.272 15.802 1 48.85 72 GLU A CA 1
ATOM 522 C C . GLU A 1 68 ? 19.876 -16.6 14.43 1 48.65 72 GLU A C 1
ATOM 523 O O . GLU A 1 68 ? 20.067 -17.245 13.409 1 50.52 72 GLU A O 1
ATOM 529 N N . ASP A 1 69 ? 19.67 -15.286 14.397 1 42.55 73 ASP A N 1
ATOM 530 C CA . ASP A 1 69 ? 19.671 -14.571 13.13 1 47.07 73 ASP A CA 1
ATOM 531 C C . ASP A 1 69 ? 21.048 -14.556 12.467 1 44.48 73 ASP A C 1
ATOM 532 O O . ASP A 1 69 ? 21.148 -14.536 11.251 1 38.62 73 ASP A O 1
ATOM 537 N N . CYS A 1 70 ? 22.107 -14.485 13.276 1 42.79 74 CYS A N 1
ATOM 538 C CA . CYS A 1 70 ? 23.444 -14.507 12.721 1 44.55 74 CYS A CA 1
ATOM 539 C C . CYS A 1 70 ? 23.7 -15.835 12.018 1 40.15 74 CYS A C 1
ATOM 540 O O . CYS A 1 70 ? 24.403 -15.879 11.02 1 46.02 74 CYS A O 1
ATOM 543 N N . ALA A 1 71 ? 23.106 -16.915 12.518 1 44.11 75 ALA A N 1
ATOM 544 C CA . ALA A 1 71 ? 23.27 -18.225 11.891 1 39.67 75 ALA A CA 1
ATOM 545 C C . ALA A 1 71 ? 22.662 -18.208 10.491 1 37.48 75 ALA A C 1
ATOM 546 O O . ALA A 1 71 ? 23.271 -18.721 9.566 1 45.17 75 ALA A O 1
ATOM 548 N N . GLU A 1 72 ? 21.516 -17.548 10.319 1 38.8 76 GLU A N 1
ATOM 549 C CA . GLU A 1 72 ? 20.903 -17.454 9.008 1 44.06 76 GLU A CA 1
ATOM 550 C C . GLU A 1 72 ? 21.74 -16.567 8.082 1 43.89 76 GLU A C 1
ATOM 551 O O . GLU A 1 72 ? 21.921 -16.878 6.909 1 41.57 76 GLU A O 1
ATOM 557 N N . ALA A 1 73 ? 22.25 -15.447 8.606 1 45.57 77 ALA A N 1
ATOM 558 C CA . ALA A 1 73 ? 23.116 -14.559 7.849 1 41.17 77 ALA A CA 1
ATOM 559 C C . ALA A 1 73 ? 24.352 -15.317 7.351 1 38.81 77 ALA A C 1
ATOM 560 O O . ALA A 1 73 ? 24.689 -15.253 6.169 1 40.76 77 ALA A O 1
ATOM 562 N N . CYS A 1 74 ? 24.988 -16.08 8.247 1 35.23 78 CYS A N 1
ATOM 563 C CA . CYS A 1 74 ? 26.169 -16.865 7.924 1 35.87 78 CYS A CA 1
ATOM 564 C C . CYS A 1 74 ? 25.832 -17.9 6.847 1 34.26 78 CYS A C 1
ATOM 565 O O . CYS A 1 74 ? 26.575 -18.038 5.878 1 40.53 78 CYS A O 1
ATOM 568 N N . GLU A 1 75 ? 24.706 -18.613 6.996 1 36.82 79 GLU A N 1
ATOM 569 C CA . GLU A 1 75 ? 24.276 -19.608 6.016 1 38.56 79 GLU A CA 1
ATOM 570 C C . GLU A 1 75 ? 24.028 -18.948 4.663 1 35.01 79 GLU A C 1
ATOM 571 O O . GLU A 1 75 ? 24.541 -19.403 3.654 1 40.39 79 GLU A O 1
ATOM 577 N N . ALA A 1 76 ? 23.244 -17.864 4.64 1 31.96 80 ALA A N 1
ATOM 578 C CA . ALA A 1 76 ? 22.979 -17.177 3.388 1 33.99 80 ALA A CA 1
ATOM 579 C C . ALA A 1 76 ? 24.288 -16.736 2.73 1 36.12 80 ALA A C 1
ATOM 580 O O . ALA A 1 76 ? 24.459 -16.889 1.529 1 36.2 80 ALA A O 1
ATOM 582 N N . CYS A 1 77 ? 25.235 -16.218 3.518 1 38.03 81 CYS A N 1
ATOM 583 C CA . CYS A 1 77 ? 26.47 -15.706 2.936 1 31.87 81 CYS A CA 1
ATOM 584 C C . CYS A 1 77 ? 27.331 -16.866 2.426 1 31.83 81 CYS A C 1
ATOM 585 O O . CYS A 1 77 ? 27.979 -16.737 1.387 1 30.1 81 CYS A O 1
ATOM 588 N N . ALA A 1 78 ? 27.3 -18.012 3.12 1 29.79 82 ALA A N 1
ATOM 589 C CA . ALA A 1 78 ? 28.021 -19.184 2.622 1 38.31 82 ALA A CA 1
ATOM 590 C C . ALA A 1 78 ? 27.529 -19.572 1.228 1 40 82 ALA A C 1
ATOM 591 O O . ALA A 1 78 ? 28.342 -19.759 0.335 1 41.78 82 ALA A O 1
ATOM 593 N N . LYS A 1 79 ? 26.199 -19.617 1.026 1 51.85 83 LYS A N 1
ATOM 594 C CA . LYS A 1 79 ? 25.617 -19.956 -0.268 1 49.3 83 LYS A CA 1
ATOM 595 C C . LYS A 1 79 ? 26.127 -19.001 -1.336 1 47.58 83 LYS A C 1
ATOM 596 O O . LYS A 1 79 ? 26.505 -19.434 -2.418 1 46.55 83 LYS A O 1
ATOM 602 N N . GLU A 1 80 ? 26.178 -17.71 -1.015 1 44.44 84 GLU A N 1
ATOM 603 C CA . GLU A 1 80 ? 26.594 -16.703 -1.987 1 47.37 84 GLU A CA 1
ATOM 604 C C . GLU A 1 80 ? 28.098 -16.727 -2.233 1 48.65 84 GLU A C 1
ATOM 605 O O . GLU A 1 80 ? 28.581 -15.998 -3.095 1 60.3 84 GLU A O 1
ATOM 611 N N . CYS A 1 81 ? 28.848 -17.531 -1.474 1 43.9 85 CYS A N 1
ATOM 612 C CA . CYS A 1 81 ? 30.288 -17.525 -1.661 1 44.49 85 CYS A CA 1
ATOM 613 C C . CYS A 1 81 ? 30.726 -18.818 -2.339 1 46.1 85 CYS A C 1
ATOM 614 O O . CYS A 1 81 ? 31.834 -18.888 -2.828 1 46.79 85 CYS A O 1
ATOM 617 N N . ASP A 1 82 ? 29.824 -19.79 -2.42 1 49.18 86 ASP A N 1
ATOM 618 C CA . ASP A 1 82 ? 30.086 -21.117 -2.959 1 53.67 86 ASP A CA 1
ATOM 619 C C . ASP A 1 82 ? 30.389 -21.06 -4.452 1 56.1 86 ASP A C 1
ATOM 620 O O . ASP A 1 82 ? 31.252 -21.798 -4.913 1 59.77 86 ASP A O 1
ATOM 625 N N . ALA A 1 83 ? 29.686 -20.187 -5.187 1 53.23 87 ALA A N 1
ATOM 626 C CA . ALA A 1 83 ? 29.787 -20.109 -6.636 1 49.16 87 ALA A CA 1
ATOM 627 C C . ALA A 1 83 ? 31.134 -19.54 -7.088 1 51.81 87 ALA A C 1
ATOM 628 O O . ALA A 1 83 ? 31.529 -19.756 -8.224 1 67.72 87 ALA A O 1
ATOM 630 N N . LEU A 1 84 ? 31.844 -18.819 -6.225 1 43.47 88 LEU A N 1
ATOM 631 C CA . LEU A 1 84 ? 32.892 -17.956 -6.726 1 52 88 LEU A CA 1
ATOM 632 C C . LEU A 1 84 ? 34.265 -18.59 -6.517 1 62.99 88 LEU A C 1
ATOM 633 O O . LEU A 1 84 ? 34.58 -19.122 -5.447 1 74.98 88 LEU A O 1
ATOM 638 N N . PRO A 1 85 ? 35.146 -18.48 -7.534 1 63.77 89 PRO A N 1
ATOM 639 C CA . PRO A 1 85 ? 36.566 -18.78 -7.364 1 66.41 89 PRO A CA 1
ATOM 640 C C . PRO A 1 85 ? 37.158 -17.948 -6.227 1 62.95 89 PRO A C 1
ATOM 641 O O . PRO A 1 85 ? 36.874 -16.76 -6.088 1 69.18 89 PRO A O 1
ATOM 645 N N . ASP A 1 86 ? 37.933 -18.619 -5.389 1 59.8 90 ASP A N 1
ATOM 646 C CA . ASP A 1 86 ? 38.688 -17.974 -4.331 1 56.37 90 ASP A CA 1
ATOM 647 C C . ASP A 1 86 ? 37.841 -17.775 -3.083 1 53.99 90 ASP A C 1
ATOM 648 O O . ASP A 1 86 ? 38.411 -17.349 -2.076 1 58.23 90 ASP A O 1
ATOM 653 N N . MET A 1 87 ? 36.534 -18.094 -3.115 1 49.03 91 MET A N 1
ATOM 654 C CA . MET A 1 87 ? 35.697 -17.745 -1.972 1 43.24 91 MET A CA 1
ATOM 655 C C . MET A 1 87 ? 35.333 -18.967 -1.126 1 45.01 91 MET A C 1
ATOM 656 O O . MET A 1 87 ? 34.463 -18.893 -0.271 1 40.58 91 MET A O 1
ATOM 661 N N . LYS A 1 88 ? 35.991 -20.101 -1.372 1 47.97 92 LYS A N 1
ATOM 662 C CA . LYS A 1 88 ? 35.542 -21.346 -0.762 1 39.95 92 LYS A CA 1
ATOM 663 C C . LYS A 1 88 ? 35.947 -21.387 0.706 1 42.65 92 LYS A C 1
ATOM 664 O O . LYS A 1 88 ? 35.229 -21.953 1.517 1 40.4 92 LYS A O 1
ATOM 670 N N . ASP A 1 89 ? 37.072 -20.749 1.053 1 39.53 93 ASP A N 1
ATOM 671 C CA . ASP A 1 89 ? 37.525 -20.617 2.428 1 36.58 93 ASP A CA 1
ATOM 672 C C . ASP A 1 89 ? 36.542 -19.76 3.228 1 37.7 93 ASP A C 1
ATOM 673 O O . ASP A 1 89 ? 36.163 -20.107 4.361 1 41.59 93 ASP A O 1
ATOM 678 N N . CYS A 1 90 ? 36.105 -18.646 2.613 1 34.03 94 CYS A N 1
ATOM 679 C CA . CYS A 1 90 ? 35.152 -17.755 3.261 1 31.84 94 CYS A CA 1
ATOM 680 C C . CYS A 1 90 ? 33.867 -18.537 3.545 1 30.57 94 CYS A C 1
ATOM 681 O O . CYS A 1 90 ? 33.359 -18.495 4.676 1 31.86 94 CYS A O 1
ATOM 684 N N . ALA A 1 91 ? 33.372 -19.269 2.54 1 25.72 95 ALA A N 1
ATOM 685 C CA . ALA A 1 91 ? 32.136 -20.041 2.658 1 27.74 95 ALA A CA 1
ATOM 686 C C . ALA A 1 91 ? 32.201 -21.08 3.767 1 27.89 95 ALA A C 1
ATOM 687 O O . ALA A 1 91 ? 31.207 -21.299 4.446 1 31.3 95 ALA A O 1
ATOM 689 N N . ALA A 1 92 ? 33.36 -21.737 3.925 1 31.63 96 ALA A N 1
ATOM 690 C CA . ALA A 1 92 ? 33.585 -22.706 4.986 1 31.52 96 ALA A CA 1
ATOM 691 C C . ALA A 1 92 ? 33.56 -22.006 6.35 1 34.09 96 ALA A C 1
ATOM 692 O O . ALA A 1 92 ? 32.867 -22.452 7.264 1 34.46 96 ALA A O 1
ATOM 694 N N . GLN A 1 93 ? 34.284 -20.876 6.476 1 35.4 97 GLN A N 1
ATOM 695 C CA . GLN A 1 93 ? 34.265 -20.098 7.712 1 35.58 97 GLN A CA 1
ATOM 696 C C . GLN A 1 93 ? 32.827 -19.696 8.087 1 34.28 97 GLN A C 1
ATOM 697 O O . GLN A 1 93 ? 32.433 -19.787 9.251 1 33.91 97 GLN A O 1
ATOM 703 N N . CYS A 1 94 ? 32.031 -19.291 7.089 1 33.67 98 CYS A N 1
ATOM 704 C CA . CYS A 1 94 ? 30.667 -18.856 7.347 1 37.56 98 CYS A CA 1
ATOM 705 C C . CYS A 1 94 ? 29.817 -20.029 7.846 1 43.3 98 CYS A C 1
ATOM 706 O O . CYS A 1 94 ? 28.99 -19.854 8.733 1 44.68 98 CYS A O 1
ATOM 709 N N . ARG A 1 95 ? 30.066 -21.234 7.311 1 38.59 99 ARG A N 1
ATOM 710 C CA . ARG A 1 95 ? 29.319 -22.413 7.714 1 44.13 99 ARG A CA 1
ATOM 711 C C . ARG A 1 95 ? 29.756 -22.842 9.104 1 44.91 99 ARG A C 1
ATOM 712 O O . ARG A 1 95 ? 28.948 -23.32 9.878 1 45.26 99 ARG A O 1
ATOM 720 N N . ARG A 1 96 ? 31.034 -22.65 9.414 1 41.76 100 ARG A N 1
ATOM 721 C CA . ARG A 1 96 ? 31.537 -22.958 10.735 1 38.44 100 ARG A CA 1
ATOM 722 C C . ARG A 1 96 ? 30.884 -22.02 11.765 1 42.99 100 ARG A C 1
ATOM 723 O O . ARG A 1 96 ? 30.324 -22.469 12.766 1 39.84 100 ARG A O 1
ATOM 731 N N . CYS A 1 97 ? 30.903 -20.713 11.49 1 37.28 101 CYS A N 1
ATOM 732 C CA . CYS A 1 97 ? 30.294 -19.746 12.392 1 35.65 101 CYS A CA 1
ATOM 733 C C . CYS A 1 97 ? 28.803 -20.042 12.585 1 30.2 101 CYS A C 1
ATOM 734 O O . CYS A 1 97 ? 28.307 -19.947 13.701 1 38.5 101 CYS A O 1
ATOM 737 N N . ALA A 1 98 ? 28.086 -20.334 11.502 1 31.02 102 ALA A N 1
ATOM 738 C CA . ALA A 1 98 ? 26.651 -20.657 11.531 1 35.57 102 ALA A CA 1
ATOM 739 C C . ALA A 1 98 ? 26.347 -21.787 12.5 1 39.61 102 ALA A C 1
ATOM 740 O O . ALA A 1 98 ? 25.324 -21.767 13.187 1 41.72 102 ALA A O 1
ATOM 742 N N . GLU A 1 99 ? 27.258 -22.773 12.569 1 43.58 103 GLU A N 1
ATOM 743 C CA . GLU A 1 99 ? 27.103 -23.871 13.5 1 41.73 103 GLU A CA 1
ATOM 744 C C . GLU A 1 99 ? 27.264 -23.361 14.929 1 40.99 103 GLU A C 1
ATOM 745 O O . GLU A 1 99 ? 26.414 -23.639 15.765 1 42.48 103 GLU A O 1
ATOM 751 N N . ALA A 1 100 ? 28.352 -22.631 15.196 1 40.22 104 ALA A N 1
ATOM 752 C CA . ALA A 1 100 ? 28.626 -22.024 16.492 1 39.56 104 ALA A CA 1
ATOM 753 C C . ALA A 1 100 ? 27.45 -21.148 16.929 1 34.65 104 ALA A C 1
ATOM 754 O O . ALA A 1 100 ? 26.964 -21.289 18.035 1 33.22 104 ALA A O 1
ATOM 756 N N . CYS A 1 101 ? 26.959 -20.276 16.047 1 33.49 105 CYS A N 1
ATOM 757 C CA . CYS A 1 101 ? 25.798 -19.455 16.365 1 36.11 105 CYS A CA 1
ATOM 758 C C . CYS A 1 101 ? 24.638 -20.355 16.813 1 40.05 105 CYS A C 1
ATOM 759 O O . CYS A 1 101 ? 23.995 -20.063 17.814 1 44.32 105 CYS A O 1
ATOM 762 N N . ARG A 1 102 ? 24.392 -21.472 16.109 1 41.12 106 ARG A N 1
ATOM 763 C CA . ARG A 1 102 ? 23.246 -22.322 16.423 1 41.64 106 ARG A CA 1
ATOM 764 C C . ARG A 1 102 ? 23.441 -23.068 17.746 1 44.26 106 ARG A C 1
ATOM 765 O O . ARG A 1 102 ? 22.504 -23.198 18.531 1 48.58 106 ARG A O 1
ATOM 773 N N . LYS A 1 103 ? 24.664 -23.527 18.018 1 43.92 107 LYS A N 1
ATOM 774 C CA . LYS A 1 103 ? 24.952 -24.18 19.285 1 48.61 107 LYS A CA 1
ATOM 775 C C . LYS A 1 103 ? 24.612 -23.232 20.433 1 46.38 107 LYS A C 1
ATOM 776 O O . LYS A 1 103 ? 23.776 -23.568 21.253 1 51.43 107 LYS A O 1
ATOM 782 N N . MET A 1 104 ? 25.231 -22.042 20.476 1 41.11 108 MET A N 1
ATOM 783 C CA . MET A 1 104 ? 25.084 -21.195 21.652 1 43.13 108 MET A CA 1
ATOM 784 C C . MET A 1 104 ? 23.665 -20.632 21.73 1 41.52 108 MET A C 1
ATOM 785 O O . MET A 1 104 ? 23.209 -20.317 22.817 1 46.46 108 MET A O 1
ATOM 790 N N . ALA A 1 105 ? 22.969 -20.501 20.595 1 40.08 109 ALA A N 1
ATOM 791 C CA . ALA A 1 105 ? 21.613 -19.961 20.629 1 45.6 109 ALA A CA 1
ATOM 792 C C . ALA A 1 105 ? 20.673 -20.931 21.347 1 47.74 109 ALA A C 1
ATOM 793 O O . ALA A 1 105 ? 19.595 -20.541 21.773 1 49.84 109 ALA A O 1
ATOM 795 N N . GLY A 1 106 ? 21.094 -22.196 21.466 1 54.8 110 GLY A N 1
ATOM 796 C CA . GLY A 1 106 ? 20.287 -23.245 22.061 1 47.41 110 GLY A CA 1
ATOM 797 C C . GLY A 1 106 ? 20.75 -23.641 23.463 1 53.18 110 GLY A C 1
ATOM 798 O O . GLY A 1 106 ? 20.27 -24.626 24.01 1 60.43 110 GLY A O 1
ATOM 799 N N . GLN A 1 107 ? 21.663 -22.865 24.06 1 57.34 111 GLN A N 1
ATOM 800 C CA . GLN A 1 107 ? 22.102 -23.098 25.431 1 58.17 111 GLN A CA 1
ATOM 801 C C . GLN A 1 107 ? 21.725 -21.882 26.267 1 66.31 111 GLN A C 1
ATOM 802 O O . GLN A 1 107 ? 21.371 -20.829 25.724 1 66.12 111 GLN A O 1
ATOM 808 N N . LYS A 1 108 ? 21.725 -22.057 27.59 1 70.78 112 LYS A N 1
ATOM 809 C CA . LYS A 1 108 ? 21.244 -21 28.465 1 71.29 112 LYS A CA 1
ATOM 810 C C . LYS A 1 108 ? 22.334 -20.65 29.479 1 71.29 112 LYS A C 1
ATOM 811 O O . LYS A 1 108 ? 22.626 -19.455 29.564 1 73.34 112 LYS A O 1
ATOM 817 N N . SER B 1 1 ? 10.368 2.46 1.128 1 81.26 5 SER B N 1
ATOM 818 C CA . SER B 1 1 ? 11.567 3.328 1.309 1 79.2 5 SER B CA 1
ATOM 819 C C . SER B 1 1 ? 11.115 4.776 1.536 1 86.8 5 SER B C 1
ATOM 820 O O . SER B 1 1 ? 11.865 5.728 1.315 1 92.38 5 SER B O 1
ATOM 823 N N . LYS B 1 2 ? 9.902 4.899 2.099 1 78.56 6 LYS B N 1
ATOM 824 C CA . LYS B 1 2 ? 9.481 6.103 2.804 1 82.75 6 LYS B CA 1
ATOM 825 C C . LYS B 1 2 ? 9.281 5.771 4.281 1 83.29 6 LYS B C 1
ATOM 826 O O . LYS B 1 2 ? 9.829 6.448 5.157 1 90.08 6 LYS B O 1
ATOM 832 N N . GLU B 1 3 ? 8.515 4.705 4.557 1 72.3 7 GLU B N 1
ATOM 833 C CA . GLU B 1 3 ? 8.433 4.133 5.892 1 70.62 7 GLU B CA 1
ATOM 834 C C . GLU B 1 3 ? 9.812 3.623 6.315 1 71.74 7 GLU B C 1
ATOM 835 O O . GLU B 1 3 ? 10.052 3.377 7.486 1 81.5 7 GLU B O 1
ATOM 841 N N . MET B 1 4 ? 10.701 3.449 5.339 1 64.38 8 MET B N 1
ATOM 842 C CA . MET B 1 4 ? 12.054 2.985 5.547 1 64.24 8 MET B CA 1
ATOM 843 C C . MET B 1 4 ? 12.927 4.139 6.04 1 61.61 8 MET B C 1
ATOM 844 O O . MET B 1 4 ? 13.626 3.97 7.028 1 68.98 8 MET B O 1
ATOM 849 N N . GLN B 1 5 ? 12.92 5.289 5.354 1 59.45 9 GLN B N 1
ATOM 850 C CA . GLN B 1 5 ? 13.722 6.419 5.802 1 71.67 9 GLN B CA 1
ATOM 851 C C . GLN B 1 5 ? 13.217 6.891 7.161 1 67.34 9 GLN B C 1
ATOM 852 O O . GLN B 1 5 ? 13.964 7.478 7.943 1 72.7 9 GLN B O 1
ATOM 858 N N . SER B 1 6 ? 11.95 6.583 7.437 1 56.54 10 SER B N 1
ATOM 859 C CA . SER B 1 6 ? 11.347 6.905 8.713 1 55.08 10 SER B CA 1
ATOM 860 C C . SER B 1 6 ? 11.953 6.029 9.812 1 52.61 10 SER B C 1
ATOM 861 O O . SER B 1 6 ? 12.369 6.525 10.848 1 53.52 10 SER B O 1
ATOM 864 N N . CYS B 1 7 ? 12.027 4.72 9.567 1 48.9 11 CYS B N 1
ATOM 865 C CA . CYS B 1 7 ? 12.557 3.78 10.539 1 45.76 11 CYS B CA 1
ATOM 866 C C . CYS B 1 7 ? 14.044 4.057 10.775 1 41.65 11 CYS B C 1
ATOM 867 O O . CYS B 1 7 ? 14.496 4.014 11.897 1 38.35 11 CYS B O 1
ATOM 870 N N . VAL B 1 8 ? 14.786 4.433 9.734 1 43.23 12 VAL B N 1
ATOM 871 C CA . VAL B 1 8 ? 16.205 4.756 9.84 1 42.82 12 VAL B CA 1
ATOM 872 C C . VAL B 1 8 ? 16.407 5.979 10.726 1 40.99 12 VAL B C 1
ATOM 873 O O . VAL B 1 8 ? 17.233 5.96 11.647 1 41.7 12 VAL B O 1
ATOM 877 N N . ASP B 1 9 ? 15.65 7.039 10.432 1 45.96 13 ASP B N 1
ATOM 878 C CA . ASP B 1 9 ? 15.721 8.286 11.174 1 44.44 13 ASP B CA 1
ATOM 879 C C . ASP B 1 9 ? 15.373 8.043 12.643 1 41.72 13 ASP B C 1
ATOM 880 O O . ASP B 1 9 ? 16.064 8.519 13.531 1 40.78 13 ASP B O 1
ATOM 885 N N . GLU B 1 10 ? 14.299 7.28 12.882 1 42.23 14 GLU B N 1
ATOM 886 C CA . GLU B 1 10 ? 13.839 6.939 14.216 1 42.53 14 GLU B CA 1
ATOM 887 C C . GLU B 1 10 ? 14.87 6.115 14.985 1 45.5 14 GLU B C 1
ATOM 888 O O . GLU B 1 10 ? 15.153 6.414 16.135 1 44.66 14 GLU B O 1
ATOM 894 N N . CYS B 1 11 ? 15.399 5.04 14.378 1 44.8 15 CYS B N 1
ATOM 895 C CA . CYS B 1 11 ? 16.414 4.209 15.021 1 39.2 15 CYS B CA 1
ATOM 896 C C . CYS B 1 11 ? 17.697 5.006 15.31 1 37.76 15 CYS B C 1
ATOM 897 O O . CYS B 1 11 ? 18.316 4.827 16.363 1 34.97 15 CYS B O 1
ATOM 900 N N . LEU B 1 12 ? 18.095 5.93 14.42 1 36.18 16 LEU B N 1
ATOM 901 C CA . LEU B 1 12 ? 19.288 6.725 14.71 1 39.03 16 LEU B CA 1
ATOM 902 C C . LEU B 1 12 ? 19.04 7.721 15.842 1 40.52 16 LEU B C 1
ATOM 903 O O . LEU B 1 12 ? 19.941 7.954 16.642 1 39.37 16 LEU B O 1
ATOM 908 N N . ARG B 1 13 ? 17.818 8.271 15.912 1 42.22 17 ARG B N 1
ATOM 909 C CA . ARG B 1 13 ? 17.455 9.208 16.959 1 43.61 17 ARG B CA 1
ATOM 910 C C . ARG B 1 13 ? 17.463 8.465 18.296 1 40.76 17 ARG B C 1
ATOM 911 O O . ARG B 1 13 ? 17.986 8.927 19.3 1 36.23 17 ARG B O 1
ATOM 919 N N . CYS B 1 14 ? 16.886 7.271 18.291 1 38.04 18 CYS B N 1
ATOM 920 C CA . CYS B 1 14 ? 16.782 6.474 19.484 1 34.42 18 CYS B CA 1
ATOM 921 C C . CYS B 1 14 ? 18.164 5.98 19.911 1 35.05 18 CYS B C 1
ATOM 922 O O . CYS B 1 14 ? 18.462 5.907 21.109 1 38.1 18 CYS B O 1
ATOM 925 N N . TYR B 1 15 ? 19.018 5.637 18.944 1 33.68 19 TYR B N 1
ATOM 926 C CA . TYR B 1 15 ? 20.389 5.295 19.308 1 36.59 19 TYR B CA 1
ATOM 927 C C . TYR B 1 15 ? 21.004 6.471 20.063 1 35.31 19 TYR B C 1
ATOM 928 O O . TYR B 1 15 ? 21.667 6.291 21.079 1 34.51 19 TYR B O 1
ATOM 937 N N . GLN B 1 16 ? 20.778 7.685 19.558 1 42.79 20 GLN B N 1
ATOM 938 C CA . GLN B 1 16 ? 21.4 8.872 20.134 1 45.59 20 GLN B CA 1
ATOM 939 C C . GLN B 1 16 ? 20.906 9.083 21.563 1 44.51 20 GLN B C 1
ATOM 940 O O . GLN B 1 16 ? 21.684 9.391 22.462 1 41.46 20 GLN B O 1
ATOM 946 N N . MET B 1 17 ? 19.595 8.913 21.738 1 43.57 21 MET B N 1
ATOM 947 C CA . MET B 1 17 ? 18.939 9.088 23.017 1 41.48 21 MET B CA 1
ATOM 948 C C . MET B 1 17 ? 19.52 8.107 24.041 1 43.29 21 MET B C 1
ATOM 949 O O . MET B 1 17 ? 20.07 8.505 25.061 1 40.88 21 MET B O 1
ATOM 954 N N . CYS B 1 18 ? 19.4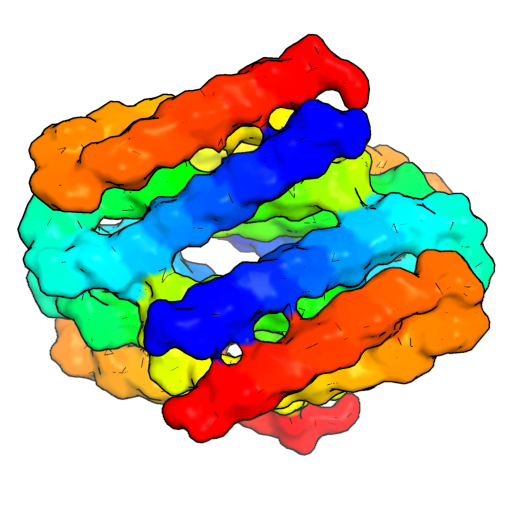24 6.806 23.758 1 41.12 22 CYS B N 1
ATOM 955 C CA . CYS B 1 18 ? 19.798 5.792 24.73 1 37.85 22 CYS B CA 1
ATOM 956 C C . CYS B 1 18 ? 21.316 5.759 24.987 1 41.7 22 CYS B C 1
ATOM 957 O O . CYS B 1 18 ? 21.76 5.605 26.14 1 37.59 22 CYS B O 1
ATOM 960 N N . PHE B 1 19 ? 22.128 5.893 23.927 1 30.16 23 PHE B N 1
ATOM 961 C CA . PHE B 1 19 ? 23.558 5.829 24.163 1 35.29 23 PHE B CA 1
ATOM 962 C C . PHE B 1 19 ? 24.064 7.117 24.814 1 35.43 23 PHE B C 1
ATOM 963 O O . PHE B 1 19 ? 24.9 7.075 25.729 1 35.84 23 PHE B O 1
ATOM 971 N N . GLY B 1 20 ? 23.563 8.255 24.319 1 36.29 24 GLY B N 1
ATOM 972 C CA . GLY B 1 20 ? 23.937 9.564 24.839 1 39.13 24 GLY B CA 1
ATOM 973 C C . GLY B 1 20 ? 23.51 9.76 26.288 1 33.3 24 GLY B C 1
ATOM 974 O O . GLY B 1 20 ? 24.28 10.28 27.082 1 39.56 24 GLY B O 1
ATOM 975 N N . MET B 1 21 ? 22.298 9.332 26.638 1 37.19 25 MET B N 1
ATOM 976 C CA . MET B 1 21 ? 21.82 9.423 28.02 1 40.09 25 MET B CA 1
ATOM 977 C C . MET B 1 21 ? 22.652 8.505 28.931 1 41.76 25 MET B C 1
ATOM 978 O O . MET B 1 21 ? 23.095 8.915 30.004 1 36.89 25 MET B O 1
ATOM 983 N N . ALA B 1 22 ? 22.857 7.252 28.514 1 36.21 26 ALA B N 1
ATOM 984 C CA . ALA B 1 22 ? 23.593 6.315 29.344 1 37.85 26 ALA B CA 1
ATOM 985 C C . ALA B 1 22 ? 24.961 6.888 29.693 1 41.56 26 ALA B C 1
ATOM 986 O O . ALA B 1 22 ? 25.387 6.832 30.852 1 44.85 26 ALA B O 1
ATOM 988 N N . MET B 1 23 ? 25.652 7.44 28.7 1 35.1 27 MET B N 1
ATOM 989 C CA . MET B 1 23 ? 27.063 7.729 28.91 1 37.87 27 MET B CA 1
ATOM 990 C C . MET B 1 23 ? 27.242 9.143 29.473 1 42.22 27 MET B C 1
ATOM 991 O O . 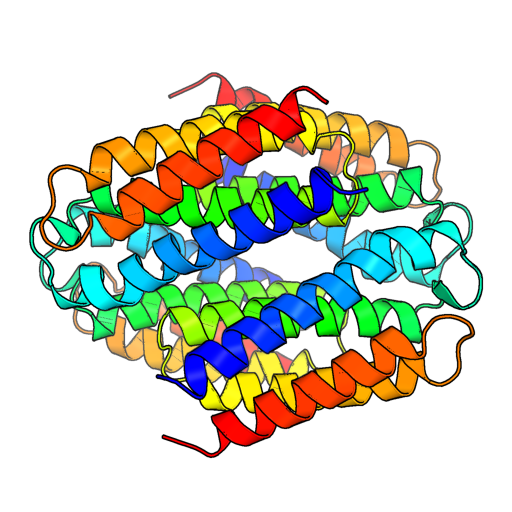MET B 1 23 ? 28.353 9.511 29.858 1 42.87 27 MET B O 1
ATOM 996 N N . THR B 1 24 ? 26.15 9.924 29.529 1 41.11 28 THR B N 1
ATOM 997 C CA . THR B 1 24 ? 26.24 11.26 30.098 1 44.27 28 THR B CA 1
ATOM 998 C C . THR B 1 24 ? 25.401 11.327 31.366 1 41.83 28 THR B C 1
ATOM 999 O O . THR B 1 24 ? 25.901 11.005 32.448 1 46.45 28 THR B O 1
ATOM 1003 N N . HIS B 1 25 ? 24.114 11.645 31.222 1 41.9 29 HIS B N 1
ATOM 1004 C CA . HIS B 1 25 ? 23.233 11.76 32.375 1 47.22 29 HIS B CA 1
ATOM 1005 C C . HIS B 1 25 ? 23.31 10.559 33.329 1 47.89 29 HIS B C 1
ATOM 1006 O O . HIS B 1 25 ? 23.525 10.752 34.518 1 47.87 29 HIS B O 1
ATOM 1013 N N . CYS B 1 26 ? 23.077 9.33 32.848 1 42.06 30 CYS B N 1
ATOM 1014 C CA . CYS B 1 26 ? 23.012 8.178 33.742 1 45.95 30 CYS B CA 1
ATOM 1015 C C . CYS B 1 26 ? 24.347 7.92 34.435 1 45.7 30 CYS B C 1
ATOM 1016 O O . CYS B 1 26 ? 24.381 7.717 35.645 1 43.95 30 CYS B O 1
ATOM 1019 N N . LEU B 1 27 ? 25.44 7.936 33.67 1 42.09 31 LEU B N 1
ATOM 1020 C CA . LEU B 1 27 ? 26.755 7.719 34.249 1 43.19 31 LEU B CA 1
ATOM 1021 C C . LEU B 1 27 ? 27.072 8.805 35.268 1 47.53 31 LEU B C 1
ATOM 1022 O O . LEU B 1 27 ? 27.696 8.514 36.284 1 52.54 31 LEU B O 1
ATOM 1027 N N . GLU B 1 28 ? 26.639 10.047 35.005 1 52.1 32 GLU B N 1
ATOM 1028 C CA . GLU B 1 28 ? 26.993 11.16 35.879 1 52.48 32 GLU B CA 1
ATOM 1029 C C . GLU B 1 28 ? 26.134 11.141 37.143 1 49.11 32 GLU B C 1
ATOM 1030 O O . GLU B 1 28 ? 26.574 11.582 38.191 1 49.18 32 GLU B O 1
ATOM 1036 N N . THR B 1 29 ? 24.889 10.668 37.04 1 48.35 33 THR B N 1
ATOM 1037 C CA . THR B 1 29 ? 23.999 10.657 38.189 1 45.68 33 THR B CA 1
ATOM 1038 C C . THR B 1 29 ? 24.32 9.478 39.101 1 47.27 33 THR B C 1
ATOM 1039 O O . THR B 1 29 ? 24.249 9.624 40.312 1 48.25 33 THR B O 1
ATOM 1043 N N . GLY B 1 30 ? 24.664 8.311 38.53 1 46.59 34 GLY B N 1
ATOM 1044 C CA . GLY B 1 30 ? 24.834 7.111 39.338 1 48.66 34 GLY B CA 1
ATOM 1045 C C . GLY B 1 30 ? 23.508 6.637 39.943 1 48.34 34 GLY B C 1
ATOM 1046 O O . GLY B 1 30 ? 22.424 6.947 39.429 1 43.83 34 GLY B O 1
ATOM 1047 N N . GLY B 1 31 ? 23.602 5.893 41.049 1 45.76 35 GLY B N 1
ATOM 1048 C CA . GLY B 1 31 ? 22.431 5.36 41.737 1 41.06 35 GLY B CA 1
ATOM 1049 C C . GLY B 1 31 ? 21.678 4.364 40.864 1 39.98 35 GLY B C 1
ATOM 1050 O O . GLY B 1 31 ? 22.269 3.491 40.229 1 42.47 35 GLY B O 1
ATOM 1051 N N . ASP B 1 32 ? 20.362 4.519 40.802 1 44.41 36 ASP B N 1
ATOM 1052 C CA . ASP B 1 32 ? 19.513 3.672 39.978 1 45.86 36 ASP B CA 1
ATOM 1053 C C . ASP B 1 32 ? 19.87 3.799 38.493 1 43.22 36 ASP B C 1
ATOM 1054 O O . ASP B 1 32 ? 19.562 2.904 37.709 1 44.76 36 ASP B O 1
ATOM 1059 N N . HIS B 1 33 ? 20.518 4.893 38.1 1 37.24 37 HIS B N 1
ATOM 1060 C CA . HIS B 1 33 ? 20.806 5.125 36.689 1 36.52 37 HIS B CA 1
ATOM 1061 C C . HIS B 1 33 ? 21.868 4.174 36.153 1 35.38 37 HIS B C 1
ATOM 1062 O O . HIS B 1 33 ? 21.956 4.01 34.943 1 36.6 37 HIS B O 1
ATOM 1069 N N . VAL B 1 34 ? 22.628 3.527 37.048 1 36.39 38 VAL B N 1
ATOM 1070 C CA . VAL B 1 34 ? 23.71 2.65 36.634 1 36.4 38 VAL B CA 1
ATOM 1071 C C . VAL B 1 34 ? 23.511 1.251 37.206 1 38.89 38 VAL B C 1
ATOM 1072 O O . VAL B 1 34 ? 24.433 0.439 37.152 1 40.58 38 VAL B O 1
ATOM 1076 N N . LYS B 1 35 ? 22.312 0.962 37.724 1 41.3 39 LYS B N 1
ATOM 1077 C CA . LYS B 1 35 ? 22.002 -0.412 38.102 1 46.97 39 LYS B CA 1
ATOM 1078 C C . LYS B 1 35 ? 22.117 -1.32 36.875 1 42.98 39 LYS B C 1
ATOM 1079 O O . LYS B 1 35 ? 21.64 -0.955 35.811 1 39.09 39 LYS B O 1
ATOM 1085 N N . PRO B 1 36 ? 22.723 -2.526 36.992 1 37.89 40 PRO B N 1
ATOM 1086 C CA . PRO B 1 36 ? 22.994 -3.372 35.832 1 37.33 40 PRO B CA 1
ATOM 1087 C C . PRO B 1 36 ? 21.824 -3.567 34.868 1 38.33 40 PRO B C 1
ATOM 1088 O O . PRO B 1 36 ? 21.976 -3.369 33.668 1 44.16 40 PRO B O 1
ATOM 1092 N N . LYS B 1 37 ? 20.657 -3.951 35.377 1 36.91 41 LYS B N 1
ATOM 1093 C CA . LYS B 1 37 ? 19.553 -4.277 34.493 1 39.89 41 LYS B CA 1
ATOM 1094 C C . LYS B 1 37 ? 19.141 -3.051 33.666 1 39.73 41 LYS B C 1
ATOM 1095 O O . LYS B 1 37 ? 19.004 -3.131 32.456 1 41.28 41 LYS B O 1
ATOM 1101 N N . HIS B 1 38 ? 18.96 -1.905 34.315 1 37.45 42 HIS B N 1
ATOM 1102 C CA . HIS B 1 38 ? 18.566 -0.689 33.623 1 38.66 42 HIS B CA 1
ATOM 1103 C C . HIS B 1 38 ? 19.639 -0.266 32.623 1 33.91 42 HIS B C 1
ATOM 1104 O O . HIS B 1 38 ? 19.338 0.109 31.504 1 36.96 42 HIS B O 1
ATOM 1111 N N . PHE B 1 39 ? 20.899 -0.308 33.036 1 32.41 43 PHE B N 1
ATOM 1112 C CA . PHE B 1 39 ? 21.948 0.267 32.208 1 36.32 43 PHE B CA 1
ATOM 1113 C C . PHE B 1 39 ? 22.215 -0.64 31.009 1 36.5 43 PHE B C 1
ATOM 1114 O O . PHE B 1 39 ? 22.41 -0.17 29.891 1 36.72 43 PHE B O 1
ATOM 1122 N N . ARG B 1 40 ? 22.206 -1.953 31.253 1 38.25 44 ARG B N 1
ATOM 1123 C CA . ARG B 1 40 ? 22.412 -2.935 30.197 1 38.71 44 ARG B CA 1
ATOM 1124 C C . ARG B 1 40 ? 21.286 -2.824 29.171 1 34.41 44 ARG B C 1
ATOM 1125 O O . ARG B 1 40 ? 21.519 -2.928 27.974 1 34.44 44 ARG B O 1
ATOM 1133 N N . ALA B 1 41 ? 20.065 -2.564 29.638 1 34.7 45 ALA B N 1
ATOM 1134 C CA . ALA B 1 41 ? 18.935 -2.398 28.734 1 31.72 45 ALA B CA 1
ATOM 1135 C C . ALA B 1 41 ? 19.208 -1.213 27.819 1 33.9 45 ALA B C 1
ATOM 1136 O O . ALA B 1 41 ? 18.968 -1.291 26.616 1 35.76 45 ALA B O 1
ATOM 1138 N N . MET B 1 42 ? 19.723 -0.118 28.396 1 38.68 46 MET B N 1
ATOM 1139 C CA . MET B 1 42 ? 20 1.088 27.63 1 38.98 46 MET B CA 1
ATOM 1140 C C . MET B 1 42 ? 21.053 0.844 26.545 1 35.81 46 MET B C 1
ATOM 1141 O O . MET B 1 42 ? 20.866 1.254 25.411 1 38.08 46 MET B O 1
ATOM 1146 N N . ILE B 1 43 ? 22.155 0.168 26.892 1 36.64 47 ILE B N 1
ATOM 1147 C CA . ILE B 1 43 ? 23.273 -0.019 25.977 1 34.33 47 ILE B CA 1
ATOM 1148 C C . ILE B 1 43 ? 22.859 -1.022 24.897 1 36.73 47 ILE B C 1
ATOM 1149 O O . ILE B 1 43 ? 23.141 -0.866 23.704 1 36.54 47 ILE B O 1
ATOM 1154 N N . SER B 1 44 ? 22.165 -2.067 25.333 1 33.73 48 SER B N 1
ATOM 1155 C CA . SER B 1 44 ? 21.609 -3.068 24.445 1 32.69 48 SER B CA 1
ATOM 1156 C C . SER B 1 44 ? 20.677 -2.41 23.421 1 31.7 48 SER B C 1
ATOM 1157 O O . SER B 1 44 ? 20.803 -2.611 22.212 1 33.46 48 SER B O 1
ATOM 1160 N N . CYS B 1 45 ? 19.709 -1.627 23.904 1 29.91 49 CYS B N 1
ATOM 1161 C CA . CYS B 1 45 ? 18.766 -0.985 23.004 1 28.16 49 CYS B CA 1
ATOM 1162 C C . CYS B 1 45 ? 19.512 -0.066 22.032 1 28.6 49 CYS B C 1
ATOM 1163 O O . CYS B 1 45 ? 19.21 -0.043 20.842 1 28.26 49 CYS B O 1
ATOM 1166 N N . ALA B 1 46 ? 20.502 0.698 22.534 1 26.67 50 ALA B N 1
ATOM 1167 C CA . ALA B 1 46 ? 21.221 1.631 21.667 1 29.22 50 ALA B CA 1
ATOM 1168 C C . ALA B 1 46 ? 21.935 0.895 20.531 1 29.61 50 ALA B C 1
ATOM 1169 O O . ALA B 1 46 ? 21.873 1.307 19.382 1 28.16 50 ALA B O 1
ATOM 1171 N N . GLU B 1 47 ? 22.589 -0.22 20.854 1 28.94 51 GLU B N 1
ATOM 1172 C CA . GLU B 1 47 ? 23.274 -0.987 19.839 1 35.77 51 GLU B CA 1
ATOM 1173 C C . GLU B 1 47 ? 22.267 -1.634 18.88 1 35.29 51 GLU B C 1
ATOM 1174 O O . GLU B 1 47 ? 22.507 -1.66 17.671 1 35.91 51 GLU B O 1
ATOM 1180 N N . MET B 1 48 ? 21.142 -2.147 19.401 1 35.79 52 MET B N 1
ATOM 1181 C CA . MET B 1 48 ? 20.137 -2.703 18.505 1 37.13 52 MET B CA 1
ATOM 1182 C C . MET B 1 48 ? 19.686 -1.641 17.507 1 33.04 52 MET B C 1
ATOM 1183 O O . MET B 1 48 ? 19.596 -1.924 16.323 1 31.61 52 MET B O 1
ATOM 1188 N N . CYS B 1 49 ? 19.407 -0.423 17.986 1 33.54 53 CYS B N 1
ATOM 1189 C CA . CYS B 1 49 ? 18.868 0.621 17.114 1 35.1 53 CYS B CA 1
ATOM 1190 C C . CYS B 1 49 ? 19.911 1.054 16.074 1 34.43 53 CYS B C 1
ATOM 1191 O O . CYS B 1 49 ? 19.582 1.314 14.921 1 34.27 53 CYS B O 1
ATOM 1194 N N . ARG B 1 50 ? 21.181 1.08 16.479 1 29.53 54 ARG B N 1
ATOM 1195 C CA . ARG B 1 50 ? 22.21 1.493 15.543 1 32.62 54 ARG B CA 1
ATOM 1196 C C . ARG B 1 50 ? 22.493 0.362 14.557 1 30.92 54 ARG B C 1
ATOM 1197 O O . ARG B 1 50 ? 22.69 0.603 13.37 1 33.83 54 ARG B O 1
ATOM 1205 N N . ASN B 1 51 ? 22.414 -0.881 15.024 1 32.9 55 ASN B N 1
ATOM 1206 C CA . ASN B 1 51 ? 22.611 -2.005 14.126 1 34.52 55 ASN B CA 1
ATOM 1207 C C . ASN B 1 51 ? 21.464 -2.077 13.123 1 34.61 55 ASN B C 1
ATOM 1208 O O . ASN B 1 51 ? 21.67 -2.35 11.947 1 39.5 55 ASN B O 1
ATOM 1213 N N . ALA B 1 52 ? 20.244 -1.79 13.586 1 35.52 56 ALA B N 1
ATOM 1214 C CA . ALA B 1 52 ? 19.083 -1.826 12.713 1 36.66 56 ALA B CA 1
ATOM 1215 C C . ALA B 1 52 ? 19.224 -0.778 11.615 1 33.68 56 ALA B C 1
ATOM 1216 O O . ALA B 1 52 ? 18.909 -1.053 10.465 1 33.3 56 ALA B O 1
ATOM 1218 N N . ALA B 1 53 ? 19.69 0.421 11.986 1 33.1 57 ALA B N 1
ATOM 1219 C CA . ALA B 1 53 ? 19.877 1.493 11.011 1 32.31 57 ALA B CA 1
ATOM 1220 C C . ALA B 1 53 ? 20.801 1.033 9.883 1 28.6 57 ALA B C 1
ATOM 1221 O O . ALA B 1 53 ? 20.48 1.163 8.712 1 31.04 57 ALA B O 1
ATOM 1223 N N . HIS B 1 54 ? 21.925 0.448 10.269 1 27.55 58 HIS B N 1
ATOM 1224 C CA . HIS B 1 54 ? 22.952 -0.048 9.364 1 30.12 58 HIS B CA 1
ATOM 1225 C C . HIS B 1 54 ? 22.374 -1.082 8.393 1 29.23 58 HIS B C 1
ATOM 1226 O O . HIS B 1 54 ? 22.611 -1.002 7.193 1 27.79 58 HIS B O 1
ATOM 1233 N N . MET B 1 55 ? 21.653 -2.077 8.921 1 29.84 59 MET B N 1
ATOM 1234 C CA . MET B 1 55 ? 21.117 -3.161 8.108 1 30.5 59 MET B CA 1
ATOM 1235 C C . MET B 1 55 ? 20.084 -2.607 7.126 1 32.76 59 MET B C 1
ATOM 1236 O O . MET B 1 55 ? 19.996 -3.063 5.993 1 31.09 59 MET B O 1
ATOM 1241 N N . MET B 1 56 ? 19.305 -1.611 7.558 1 30.33 60 MET B N 1
ATOM 1242 C CA . MET B 1 56 ? 18.343 -0.993 6.665 1 32.49 60 MET B CA 1
ATOM 1243 C C . MET B 1 56 ? 19.062 -0.195 5.578 1 35.48 60 MET B C 1
ATOM 1244 O O . MET B 1 56 ? 18.683 -0.255 4.409 1 38.62 60 MET B O 1
ATOM 1249 N N . LEU B 1 57 ? 20.099 0.577 5.951 1 34.53 61 LEU B N 1
ATOM 1250 C CA . LEU B 1 57 ? 20.777 1.444 5.004 1 32.69 61 LEU B CA 1
ATOM 1251 C C . LEU B 1 57 ? 21.409 0.645 3.867 1 35.87 61 LEU B C 1
ATOM 1252 O O . LEU B 1 57 ? 21.535 1.168 2.759 1 44.51 61 LEU B O 1
ATOM 1257 N N . MET B 1 58 ? 21.807 -0.608 4.131 1 34.28 62 MET B N 1
ATOM 1258 C CA . MET B 1 58 ? 22.454 -1.42 3.111 1 39.74 62 MET B CA 1
ATOM 1259 C C . MET B 1 58 ? 21.439 -2.342 2.43 1 39.94 62 MET B C 1
ATOM 1260 O O . MET B 1 58 ? 21.823 -3.238 1.681 1 41.28 62 MET B O 1
ATOM 1265 N N . LYS B 1 59 ? 20.15 -2.114 2.698 1 40.05 63 LYS B N 1
ATOM 1266 C CA . LYS B 1 59 ? 19.055 -2.92 2.179 1 43.02 63 LYS B CA 1
ATOM 1267 C C . LYS B 1 59 ? 19.343 -4.398 2.402 1 39.29 63 LYS B C 1
ATOM 1268 O O . LYS B 1 59 ? 19.203 -5.186 1.49 1 42.99 63 LYS B O 1
ATOM 1274 N N . SER B 1 60 ? 19.741 -4.769 3.609 1 40.37 64 SER B N 1
ATOM 1275 C CA . SER B 1 60 ? 19.987 -6.163 3.923 1 45.58 64 SER B CA 1
ATOM 1276 C C . SER B 1 60 ? 18.702 -6.983 3.809 1 50.64 64 SER B C 1
ATOM 1277 O O . SER B 1 60 ? 17.628 -6.509 4.171 1 44.15 64 SER B O 1
ATOM 1280 N N . PRO B 1 61 ? 18.782 -8.239 3.3 1 53.32 65 PRO B N 1
ATOM 1281 C CA . PRO B 1 61 ? 17.633 -9.141 3.312 1 49.31 65 PRO B CA 1
ATOM 1282 C C . PRO B 1 61 ? 16.979 -9.278 4.692 1 49.17 65 PRO B C 1
ATOM 1283 O O . PRO B 1 61 ? 15.771 -9.419 4.774 1 54.28 65 PRO B O 1
ATOM 1287 N N . GLN B 1 62 ? 17.77 -9.229 5.772 1 51.17 66 GLN B N 1
ATOM 1288 C CA . GLN B 1 62 ? 17.271 -9.478 7.121 1 50.69 66 GLN B CA 1
ATOM 1289 C C . GLN B 1 62 ? 16.8 -8.214 7.854 1 47.5 66 GLN B C 1
ATOM 1290 O O . GLN B 1 62 ? 16.492 -8.281 9.045 1 44.12 66 GLN B O 1
ATOM 1296 N N . ALA B 1 63 ? 16.734 -7.069 7.155 1 42.3 67 ALA B N 1
ATOM 1297 C CA . ALA B 1 63 ? 16.391 -5.807 7.799 1 42.41 67 ALA B CA 1
ATOM 1298 C C . ALA B 1 63 ? 15.028 -5.869 8.486 1 45.18 67 ALA B C 1
ATOM 1299 O O . ALA B 1 63 ? 14.885 -5.379 9.603 1 43.49 67 ALA B O 1
ATOM 1301 N N . ARG B 1 64 ? 14.04 -6.489 7.83 1 50.69 68 ARG B N 1
ATOM 1302 C CA . ARG B 1 64 ? 12.687 -6.625 8.366 1 49.67 68 ARG B CA 1
ATOM 1303 C C . ARG B 1 64 ? 12.69 -7.393 9.687 1 43.83 68 ARG B C 1
ATOM 1304 O O . ARG B 1 64 ? 12.079 -6.982 10.665 1 49.31 68 ARG B O 1
ATOM 1312 N N . HIS B 1 65 ? 13.412 -8.499 9.722 1 47.77 69 HIS B N 1
ATOM 1313 C CA . HIS B 1 65 ? 13.451 -9.295 10.93 1 46.37 69 HIS B CA 1
ATOM 1314 C C . HIS B 1 65 ? 14.187 -8.561 12.051 1 52.49 69 HIS B C 1
ATOM 1315 O O . HIS B 1 65 ? 13.745 -8.564 13.206 1 55.94 69 HIS B O 1
ATOM 1322 N N . ILE B 1 66 ? 15.326 -7.941 11.712 1 42.33 70 ILE B N 1
ATOM 1323 C CA . ILE B 1 66 ? 16.121 -7.218 12.683 1 38.66 70 ILE B CA 1
ATOM 1324 C C . ILE B 1 66 ? 15.279 -6.111 13.325 1 37.62 70 ILE B C 1
ATOM 1325 O O . ILE B 1 66 ? 15.276 -5.955 14.538 1 40.64 70 ILE B O 1
ATOM 1330 N N . CYS B 1 67 ? 14.513 -5.381 12.517 1 38.58 71 CYS B N 1
ATOM 1331 C CA . CYS B 1 67 ? 13.658 -4.355 13.078 1 45.68 71 CYS B CA 1
ATOM 1332 C C . CYS B 1 67 ? 12.563 -4.923 13.977 1 48.04 71 CYS B C 1
ATOM 1333 O O . CYS B 1 67 ? 12.179 -4.276 14.96 1 58.63 71 CYS B O 1
ATOM 1336 N N . GLU B 1 68 ? 12.09 -6.133 13.663 1 52.11 72 GLU B N 1
ATOM 1337 C CA . GLU B 1 68 ? 11.139 -6.792 14.545 1 54.12 72 GLU B CA 1
ATOM 1338 C C . GLU B 1 68 ? 11.776 -6.921 15.926 1 47.91 72 GLU B C 1
ATOM 1339 O O . GLU B 1 68 ? 11.169 -6.558 16.931 1 55.44 72 GLU B O 1
ATOM 1345 N N . ASP B 1 69 ? 13.025 -7.391 15.978 1 44.08 73 ASP B N 1
ATOM 1346 C CA . ASP B 1 69 ? 13.709 -7.513 17.252 1 47.18 73 ASP B CA 1
ATOM 1347 C C . ASP B 1 69 ? 14.004 -6.154 17.88 1 42.44 73 ASP B C 1
ATOM 1348 O O . ASP B 1 69 ? 14.034 -6.039 19.094 1 41.25 73 ASP B O 1
ATOM 1353 N N . CYS B 1 70 ? 14.306 -5.154 17.048 1 41.76 74 CYS B N 1
ATOM 1354 C CA . CYS B 1 70 ? 14.556 -3.829 17.575 1 43.61 74 CYS B CA 1
ATOM 1355 C C . CYS B 1 70 ? 13.305 -3.284 18.279 1 40.95 74 CYS B C 1
ATOM 1356 O O . CYS B 1 70 ? 13.416 -2.56 19.269 1 35.14 74 CYS B O 1
ATOM 1359 N N . ALA B 1 71 ? 12.125 -3.669 17.786 1 42.81 75 ALA B N 1
ATOM 1360 C CA . ALA B 1 71 ? 10.884 -3.214 18.401 1 48.64 75 ALA B CA 1
ATOM 1361 C C . ALA B 1 71 ? 10.779 -3.75 19.823 1 44.33 75 ALA B C 1
ATOM 1362 O O . ALA B 1 71 ? 10.404 -3.026 20.743 1 47.17 75 ALA B O 1
ATOM 1364 N N . GLU B 1 72 ? 11.168 -5.005 20.01 1 46.75 76 GLU B N 1
ATOM 1365 C CA . GLU B 1 72 ? 11.125 -5.62 21.325 1 46.36 76 GLU B CA 1
ATOM 1366 C C . GLU B 1 72 ? 12.18 -4.983 22.24 1 44.91 76 GLU B C 1
ATOM 1367 O O . GLU B 1 72 ? 11.915 -4.715 23.414 1 46.54 76 GLU B O 1
ATOM 1373 N N . ALA B 1 73 ? 13.383 -4.744 21.706 1 41.12 77 ALA B N 1
ATOM 1374 C CA . ALA B 1 73 ? 14.443 -4.067 22.448 1 42.52 77 ALA B CA 1
ATOM 1375 C C . ALA B 1 73 ? 13.959 -2.705 22.953 1 42.27 77 ALA B C 1
ATOM 1376 O O . ALA B 1 73 ? 14.094 -2.395 24.134 1 42.32 77 ALA B O 1
ATOM 1378 N N . CYS B 1 74 ? 13.353 -1.917 22.051 1 47 78 CYS B N 1
ATOM 1379 C CA . CYS B 1 74 ? 12.839 -0.593 22.359 1 46.37 78 CYS B CA 1
ATOM 1380 C C . CYS B 1 74 ? 11.767 -0.682 23.452 1 49.52 78 CYS B C 1
ATOM 1381 O O . CYS B 1 74 ? 11.816 0.091 24.412 1 47.29 78 CYS B O 1
ATOM 1384 N N . GLU B 1 75 ? 10.821 -1.637 23.322 1 47.04 79 GLU B N 1
ATOM 1385 C CA . GLU B 1 75 ? 9.756 -1.822 24.299 1 39.75 79 GLU B CA 1
ATOM 1386 C C . GLU B 1 75 ? 10.356 -2.185 25.657 1 46.52 79 GLU B C 1
ATOM 1387 O O . GLU B 1 75 ? 10.031 -1.55 26.663 1 46.36 79 GLU B O 1
ATOM 1393 N N . ALA B 1 76 ? 11.245 -3.191 25.687 1 39.8 80 ALA B N 1
ATOM 1394 C CA . ALA B 1 76 ? 11.863 -3.58 26.948 1 38.06 80 ALA B CA 1
ATOM 1395 C C . ALA B 1 76 ? 12.585 -2.39 27.582 1 41.06 80 ALA B C 1
ATOM 1396 O O . ALA B 1 76 ? 12.477 -2.17 28.78 1 45.81 80 ALA B O 1
ATOM 1398 N N . CYS B 1 77 ? 13.304 -1.593 26.779 1 39.04 81 CYS B N 1
ATOM 1399 C CA . CYS B 1 77 ? 14.085 -0.498 27.339 1 31.01 81 CYS B CA 1
ATOM 1400 C C . CYS B 1 77 ? 13.147 0.604 27.847 1 33.93 81 CYS B C 1
ATOM 1401 O O . CYS B 1 77 ? 13.429 1.234 28.872 1 32.78 81 CYS B O 1
ATOM 1404 N N . ALA B 1 78 ? 12.012 0.817 27.161 1 35.91 82 ALA B N 1
ATOM 1405 C CA . ALA B 1 78 ? 11.036 1.797 27.648 1 40.69 82 ALA B CA 1
ATOM 1406 C C . ALA B 1 78 ? 10.563 1.431 29.058 1 40.06 82 ALA B C 1
ATOM 1407 O O . ALA B 1 78 ? 10.596 2.288 29.945 1 44.16 82 ALA B O 1
ATOM 1409 N N . LYS B 1 79 ? 10.204 0.153 29.274 1 44.67 83 LYS B N 1
ATOM 1410 C CA . LYS B 1 79 ? 9.773 -0.324 30.583 1 48.1 83 LYS B CA 1
ATOM 1411 C C . LYS B 1 79 ? 10.844 -0.031 31.634 1 49.97 83 LYS B C 1
ATOM 1412 O O . LYS B 1 79 ? 10.524 0.429 32.719 1 49.08 83 LYS B O 1
ATOM 1418 N N . GLU B 1 80 ? 12.117 -0.265 31.302 1 46.61 84 GLU B N 1
ATOM 1419 C CA . GLU B 1 80 ? 13.204 -0.074 32.254 1 44.09 84 GLU B CA 1
ATOM 1420 C C . GLU B 1 80 ? 13.51 1.403 32.479 1 42.92 84 GLU B C 1
ATOM 1421 O O . GLU B 1 80 ? 14.344 1.715 33.305 1 45.27 84 GLU B O 1
ATOM 1427 N N . CYS B 1 81 ? 12.885 2.314 31.734 1 47.07 85 CYS B N 1
ATOM 1428 C CA . CYS B 1 81 ? 13.224 3.726 31.889 1 48.84 85 CYS B CA 1
ATOM 1429 C C . CYS B 1 81 ? 12.07 4.48 32.563 1 52.16 85 CYS B C 1
ATOM 1430 O O . CYS B 1 81 ? 12.174 5.668 32.868 1 50.06 85 CYS B O 1
ATOM 1433 N N . ASP B 1 82 ? 10.952 3.765 32.746 1 48.34 86 ASP B N 1
ATOM 1434 C CA . ASP B 1 82 ? 9.71 4.328 33.24 1 49.34 86 ASP B CA 1
ATOM 1435 C C . ASP B 1 82 ? 9.829 4.78 34.685 1 47.28 86 ASP B C 1
ATOM 1436 O O . ASP B 1 82 ? 9.241 5.789 35.044 1 54.78 86 ASP B O 1
ATOM 1441 N N . ALA B 1 83 ? 10.564 4.022 35.492 1 41.45 87 ALA B N 1
ATOM 1442 C CA . ALA B 1 83 ? 10.607 4.244 36.929 1 40.63 87 ALA B CA 1
ATOM 1443 C C . ALA B 1 83 ? 11.423 5.476 37.28 1 39.35 87 ALA B C 1
ATOM 1444 O O . ALA B 1 83 ? 11.256 6.012 38.369 1 45.09 87 ALA B O 1
ATOM 1446 N N . LEU B 1 84 ? 12.271 5.963 36.37 1 44.05 88 LEU B N 1
ATOM 1447 C CA . LEU B 1 84 ? 13.091 7.12 36.751 1 43.56 88 LEU B CA 1
ATOM 1448 C C . LEU B 1 84 ? 12.521 8.389 36.135 1 46.35 88 LEU B C 1
ATOM 1449 O O . LEU B 1 84 ? 12.169 8.419 34.952 1 50.59 88 LEU B O 1
ATOM 1454 N N . PRO B 1 85 ? 12.325 9.456 36.938 1 52.79 89 PRO B N 1
ATOM 1455 C CA . PRO B 1 85 ? 11.629 10.653 36.467 1 50.97 89 PRO B CA 1
ATOM 1456 C C . PRO B 1 85 ? 12.429 11.31 35.35 1 49.62 89 PRO B C 1
ATOM 1457 O O . PRO B 1 85 ? 11.816 11.748 34.379 1 45.59 89 PRO B O 1
ATOM 1461 N N . ASP B 1 86 ? 13.778 11.282 35.44 1 51.65 90 ASP B N 1
ATOM 1462 C CA . ASP B 1 86 ? 14.616 11.973 34.484 1 51.66 90 ASP B CA 1
ATOM 1463 C C . ASP B 1 86 ? 14.751 11.206 33.162 1 50.57 90 ASP B C 1
ATOM 1464 O O . ASP B 1 86 ? 15.375 11.685 32.235 1 52.68 90 ASP B O 1
ATOM 1469 N N . MET B 1 87 ? 14.162 10.016 33.059 1 49.52 91 MET B N 1
ATOM 1470 C CA . MET B 1 87 ? 14.317 9.175 31.882 1 51.43 91 MET B CA 1
ATOM 1471 C C . MET B 1 87 ? 13.019 9.149 31.078 1 51.2 91 MET B C 1
ATOM 1472 O O . MET B 1 87 ? 12.811 8.232 30.283 1 47.37 91 MET B O 1
ATOM 1477 N N . LYS B 1 88 ? 12.122 10.124 31.296 1 50.59 92 LYS B N 1
ATOM 1478 C CA . LYS B 1 88 ? 10.771 10.029 30.755 1 49.72 92 LYS B CA 1
ATOM 1479 C C . LYS B 1 88 ? 10.803 10.267 29.249 1 39.98 92 LYS B C 1
ATOM 1480 O O . LYS B 1 88 ? 10.066 9.618 28.501 1 46.5 92 LYS B O 1
ATOM 1486 N N . ASP B 1 89 ? 11.679 11.187 28.824 1 41.71 93 ASP B N 1
ATOM 1487 C CA . ASP B 1 89 ? 11.874 11.491 27.411 1 43.3 93 ASP B CA 1
ATOM 1488 C C . ASP B 1 89 ? 12.467 10.283 26.686 1 46.43 93 ASP B C 1
ATOM 1489 O O . ASP B 1 89 ? 12.012 9.93 25.594 1 43.93 93 ASP B O 1
ATOM 1494 N N . CYS B 1 90 ? 13.461 9.628 27.318 1 42.64 94 CYS B N 1
ATOM 1495 C CA . CYS B 1 90 ? 14.055 8.428 26.745 1 38.18 94 CYS B CA 1
ATOM 1496 C C . CYS B 1 90 ? 12.977 7.368 26.513 1 37.14 94 CYS B C 1
ATOM 1497 O O . CYS B 1 90 ? 12.885 6.812 25.425 1 35.37 94 CYS B O 1
ATOM 1500 N N . ALA B 1 91 ? 12.14 7.124 27.531 1 38.11 95 ALA B N 1
ATOM 1501 C CA . ALA B 1 91 ? 11.128 6.08 27.476 1 38.9 95 ALA B CA 1
ATOM 1502 C C . ALA B 1 91 ? 10.109 6.348 26.368 1 47.41 95 ALA B C 1
ATOM 1503 O O . ALA B 1 91 ? 9.641 5.407 25.716 1 43.97 95 ALA B O 1
ATOM 1505 N N . ALA B 1 92 ? 9.76 7.629 26.179 1 48.79 96 ALA B N 1
ATOM 1506 C CA . ALA B 1 92 ? 8.841 8.039 25.124 1 48.33 96 ALA B CA 1
ATOM 1507 C C . ALA B 1 92 ? 9.484 7.791 23.754 1 49.78 96 ALA B C 1
ATOM 1508 O O . ALA B 1 92 ? 8.868 7.214 22.856 1 57.53 96 ALA B O 1
ATOM 1510 N N . GLN B 1 93 ? 10.745 8.228 23.596 1 42.85 97 GLN B N 1
ATOM 1511 C CA . GLN B 1 93 ? 11.495 7.988 22.374 1 43.04 97 GLN B CA 1
ATOM 1512 C C . GLN B 1 93 ? 11.535 6.493 22.046 1 43.39 97 GLN B C 1
ATOM 1513 O O . GLN B 1 93 ? 11.334 6.115 20.894 1 39.94 97 GLN B O 1
ATOM 1519 N N . CYS B 1 94 ? 11.763 5.645 23.063 1 41.49 98 CYS B N 1
ATOM 1520 C CA . CYS B 1 94 ? 11.848 4.21 22.84 1 40.35 98 CYS B CA 1
ATOM 1521 C C . CYS B 1 94 ? 10.51 3.657 22.361 1 40.27 98 CYS B C 1
ATOM 1522 O O . CYS B 1 94 ? 10.486 2.781 21.503 1 42.56 98 CYS B O 1
ATOM 1525 N N . ARG B 1 95 ? 9.4 4.194 22.889 1 45.9 99 ARG B N 1
ATOM 1526 C CA . ARG B 1 95 ? 8.063 3.745 22.512 1 44.76 99 ARG B CA 1
ATOM 1527 C C . ARG B 1 95 ? 7.758 4.213 21.097 1 41.11 99 ARG B C 1
ATOM 1528 O O . ARG B 1 95 ? 7.126 3.515 20.329 1 44.12 99 ARG B O 1
ATOM 1536 N N . ARG B 1 96 ? 8.242 5.398 20.752 1 44.22 100 ARG B N 1
ATOM 1537 C CA . ARG B 1 96 ? 8.063 5.932 19.415 1 47.39 100 ARG B CA 1
ATOM 1538 C C . ARG B 1 96 ? 8.828 5.065 18.41 1 48.24 100 ARG B C 1
ATOM 1539 O O . ARG B 1 96 ? 8.261 4.6 17.425 1 47.52 100 ARG B O 1
ATOM 1547 N N . CYS B 1 97 ? 10.109 4.785 18.698 1 51.65 101 CYS B N 1
ATOM 1548 C CA . CYS B 1 97 ? 10.915 3.952 17.811 1 47.22 101 CYS B CA 1
ATOM 1549 C C . CYS B 1 97 ? 10.292 2.565 17.639 1 44.58 101 CYS B C 1
ATOM 1550 O O . CYS B 1 97 ? 10.247 2.061 16.525 1 43.77 101 CYS B O 1
ATOM 1553 N N . ALA B 1 98 ? 9.829 1.956 18.738 1 39.82 102 ALA B N 1
ATOM 1554 C CA . ALA B 1 98 ? 9.201 0.642 18.723 1 37.48 102 ALA B CA 1
ATOM 1555 C C . ALA B 1 98 ? 8.027 0.591 17.75 1 45.61 102 ALA B C 1
ATOM 1556 O O . ALA B 1 98 ? 7.8 -0.427 17.103 1 43.73 102 ALA B O 1
ATOM 1558 N N . GLU B 1 99 ? 7.278 1.695 17.657 1 51.69 103 GLU B N 1
ATOM 1559 C CA . GLU B 1 99 ? 6.159 1.769 16.73 1 55.73 103 GLU B CA 1
ATOM 1560 C C . GLU B 1 99 ? 6.675 1.771 15.289 1 59.12 103 GLU B C 1
ATOM 1561 O O . GLU B 1 99 ? 6.217 0.974 14.458 1 56.04 103 GLU B O 1
ATOM 1567 N N . ALA B 1 100 ? 7.648 2.663 15.016 1 52.21 104 ALA B N 1
ATOM 1568 C CA . ALA B 1 100 ? 8.298 2.758 13.718 1 56.43 104 ALA B CA 1
ATOM 1569 C C . ALA B 1 100 ? 8.879 1.402 13.306 1 49.99 104 ALA B C 1
ATOM 1570 O O . ALA B 1 100 ? 8.627 0.923 12.207 1 47.44 104 ALA B O 1
ATOM 1572 N N . CYS B 1 101 ? 9.619 0.758 14.217 1 48.38 105 CYS B N 1
ATOM 1573 C CA . CYS B 1 101 ? 10.167 -0.556 13.957 1 50.39 105 CYS B CA 1
ATOM 1574 C C . CYS B 1 101 ? 9.048 -1.506 13.522 1 57.09 105 CYS B C 1
ATOM 1575 O O . CYS B 1 101 ? 9.221 -2.252 12.562 1 56.49 105 CYS B O 1
ATOM 1578 N N . ARG B 1 102 ? 7.889 -1.468 14.203 1 59.97 106 ARG B N 1
ATOM 1579 C CA . ARG B 1 102 ? 6.823 -2.424 13.923 1 56.56 106 ARG B CA 1
ATOM 1580 C C . ARG B 1 102 ? 6.158 -2.143 12.574 1 55.68 106 ARG B C 1
ATOM 1581 O O . ARG B 1 102 ? 5.852 -3.08 11.832 1 57.61 106 ARG B O 1
ATOM 1589 N N . LYS B 1 103 ? 5.973 -0.861 12.243 1 52.29 107 LYS B N 1
ATOM 1590 C CA . LYS B 1 103 ? 5.413 -0.511 10.95 1 56.03 107 LYS B CA 1
ATOM 1591 C C . LYS B 1 103 ? 6.285 -1.107 9.845 1 60.77 107 LYS B C 1
ATOM 1592 O O . LYS B 1 103 ? 5.792 -1.909 9.061 1 71.42 107 LYS B O 1
ATOM 1598 N N . MET B 1 104 ? 7.585 -0.753 9.805 1 66.17 108 MET B N 1
ATOM 1599 C CA . MET B 1 104 ? 8.418 -1.134 8.672 1 55.25 108 MET B CA 1
ATOM 1600 C C . MET B 1 104 ? 8.661 -2.637 8.648 1 51.7 108 MET B C 1
ATOM 1601 O O . MET B 1 104 ? 8.863 -3.185 7.574 1 58.33 108 MET B O 1
ATOM 1606 N N . ALA B 1 105 ? 8.622 -3.299 9.811 1 50.82 109 ALA B N 1
ATOM 1607 C CA . ALA B 1 105 ? 8.866 -4.732 9.838 1 54.05 109 ALA B CA 1
ATOM 1608 C C . ALA B 1 105 ? 7.734 -5.483 9.148 1 63.84 109 ALA B C 1
ATOM 1609 O O . ALA B 1 105 ? 7.914 -6.636 8.753 1 70.31 109 ALA B O 1
ATOM 1611 N N . GLY B 1 106 ? 6.585 -4.81 8.988 1 71.53 110 GLY B N 1
ATOM 1612 C CA . GLY B 1 106 ? 5.41 -5.416 8.381 1 80.08 110 GLY B CA 1
ATOM 1613 C C . GLY B 1 106 ? 5.144 -4.947 6.944 1 82.49 110 GLY B C 1
ATOM 1614 O O . GLY B 1 106 ? 4.002 -4.94 6.49 1 89.47 110 GLY B O 1
ATOM 1615 N N . GLN B 1 107 ? 6.2 -4.583 6.206 1 79.27 111 GLN B N 1
ATOM 1616 C CA . GLN B 1 107 ? 6.052 -4.088 4.844 1 77.28 111 GLN B CA 1
ATOM 1617 C C . GLN B 1 107 ? 6.889 -4.919 3.867 1 78.58 111 GLN B C 1
ATOM 1618 O O . GLN B 1 107 ? 7.117 -6.108 4.182 1 76.4 111 GLN B O 1
ATOM 1624 N N . SER C 1 1 ? 27.594 22.374 23.402 1 70.72 5 SER C N 1
ATOM 1625 C CA . SER C 1 1 ? 26.486 21.411 23.507 1 78.21 5 SER C CA 1
ATOM 1626 C C . SER C 1 1 ? 25.338 21.814 22.585 1 90.94 5 SER C C 1
ATOM 1627 O O . SER C 1 1 ? 24.264 21.216 22.628 1 99.96 5 SER C O 1
ATOM 1630 N N . LYS C 1 2 ? 25.591 22.818 21.735 1 97.37 6 LYS C N 1
ATOM 1631 C CA . LYS C 1 2 ? 24.711 23.165 20.626 1 88.86 6 LYS C CA 1
ATOM 1632 C C . LYS C 1 2 ? 25.449 22.905 19.317 1 86.74 6 LYS C C 1
ATOM 1633 O O . LYS C 1 2 ? 24.939 22.229 18.435 1 88.23 6 LYS C O 1
ATOM 1639 N N . GLU C 1 3 ? 26.671 23.43 19.212 1 85.75 7 GLU C N 1
ATOM 1640 C CA . GLU C 1 3 ? 27.617 23.104 18.156 1 80.98 7 GLU C CA 1
ATOM 1641 C C . GLU C 1 3 ? 27.928 21.61 18.203 1 75.88 7 GLU C C 1
ATOM 1642 O O . GLU C 1 3 ? 28.435 21.047 17.237 1 73.52 7 GLU C O 1
ATOM 1648 N N . MET C 1 4 ? 27.648 20.991 19.354 1 80.34 8 MET C N 1
ATOM 1649 C CA . MET C 1 4 ? 27.889 19.583 19.59 1 75.12 8 MET C CA 1
ATOM 1650 C C . MET C 1 4 ? 26.788 18.734 18.956 1 73.7 8 MET C C 1
ATOM 1651 O O . MET C 1 4 ? 27.091 17.791 18.21 1 60.91 8 MET C O 1
ATOM 1656 N N . GLN C 1 5 ? 25.519 19.062 19.262 1 71.33 9 GLN C N 1
ATOM 1657 C CA . GLN C 1 5 ? 24.405 18.325 18.675 1 77.76 9 GLN C CA 1
ATOM 1658 C C . GLN C 1 5 ? 24.418 18.523 17.165 1 63.22 9 GLN C C 1
ATOM 1659 O O . GLN C 1 5 ? 23.92 17.686 16.423 1 60.7 9 GLN C O 1
ATOM 1665 N N . SER C 1 6 ? 25.021 19.632 16.735 1 56.5 10 SER C N 1
ATOM 1666 C CA . SER C 1 6 ? 25.152 19.944 15.328 1 51.13 10 SER C CA 1
ATOM 1667 C C . SER C 1 6 ? 26.145 18.986 14.674 1 44.6 10 SER C C 1
ATOM 1668 O O . SER C 1 6 ? 25.852 18.408 13.639 1 49.32 10 SER C O 1
ATOM 1671 N N . CYS C 1 7 ? 27.312 18.804 15.293 1 41.32 11 CYS C N 1
ATOM 1672 C CA . CYS C 1 7 ? 28.339 17.936 14.744 1 40.58 11 CYS C CA 1
ATOM 1673 C C . CYS C 1 7 ? 27.841 16.485 14.718 1 40.64 11 CYS C C 1
ATOM 1674 O O . CYS C 1 7 ? 28.063 15.772 13.743 1 48.92 11 CYS C O 1
ATOM 1677 N N . VAL C 1 8 ? 27.115 16.069 15.765 1 39.23 12 VAL C N 1
ATOM 1678 C CA . VAL C 1 8 ? 26.556 14.725 15.844 1 39.25 12 VAL C CA 1
ATOM 1679 C C . VAL C 1 8 ? 25.554 14.48 14.709 1 40.28 12 VAL C C 1
ATOM 1680 O O . VAL C 1 8 ? 25.638 13.464 14.002 1 39.97 12 VAL C O 1
ATOM 1684 N N . ASP C 1 9 ? 24.616 15.417 14.553 1 40.16 13 ASP C N 1
ATOM 1685 C CA . ASP C 1 9 ? 23.594 15.355 13.515 1 46.66 13 ASP C CA 1
ATOM 1686 C C . ASP C 1 9 ? 24.235 15.31 12.121 1 46.54 13 ASP C C 1
ATOM 1687 O O . ASP C 1 9 ? 23.847 14.504 11.291 1 46.69 13 ASP C O 1
ATOM 1692 N N . GLU C 1 10 ? 25.236 16.158 11.89 1 40.11 14 GLU C N 1
ATOM 1693 C CA . GLU C 1 10 ? 25.96 16.231 10.637 1 44.22 14 GLU C CA 1
ATOM 1694 C C . GLU C 1 10 ? 26.709 14.929 10.33 1 39.47 14 GLU C C 1
ATOM 1695 O O . GLU C 1 10 ? 26.622 14.423 9.213 1 44.69 14 GLU C O 1
ATOM 1701 N N . CYS C 1 11 ? 27.487 14.421 11.291 1 33.53 15 CYS C N 1
ATOM 1702 C CA . CYS C 1 11 ? 28.222 13.172 11.104 1 34.75 15 CYS C CA 1
ATOM 1703 C C . CYS C 1 11 ? 27.252 11.986 10.898 1 38.2 15 CYS C C 1
ATOM 1704 O O . CYS C 1 11 ? 27.526 11.091 10.104 1 41.15 15 CYS C O 1
ATOM 1707 N N . LEU C 1 12 ? 26.086 11.968 11.566 1 35.99 16 LEU C N 1
ATOM 1708 C CA . LEU C 1 12 ? 25.16 10.857 11.345 1 40.95 16 LEU C CA 1
ATOM 1709 C C . LEU C 1 12 ? 24.517 10.955 9.969 1 43.04 16 LEU C C 1
ATOM 1710 O O . LEU C 1 12 ? 24.271 9.926 9.346 1 47.48 16 LEU C O 1
ATOM 1715 N N . ARG C 1 13 ? 24.249 12.187 9.511 1 42.36 17 ARG C N 1
ATOM 1716 C CA . ARG C 1 13 ? 23.66 12.407 8.204 1 41.36 17 ARG C CA 1
ATOM 1717 C C . ARG C 1 13 ? 24.656 11.942 7.143 1 39.85 17 ARG C C 1
ATOM 1718 O O . ARG C 1 13 ? 24.32 11.246 6.195 1 36 17 ARG C O 1
ATOM 1726 N N . CYS C 1 14 ? 25.911 12.316 7.338 1 34.23 18 CYS C N 1
ATOM 1727 C CA . CYS C 1 14 ? 26.959 11.983 6.407 1 35.23 18 CYS C CA 1
ATOM 1728 C C . CYS C 1 14 ? 27.231 10.482 6.428 1 33.07 18 CYS C C 1
ATOM 1729 O O . CYS C 1 14 ? 27.496 9.882 5.386 1 33.3 18 CYS C O 1
ATOM 1732 N N . TYR C 1 15 ? 27.17 9.86 7.598 1 34.53 19 TYR C N 1
ATOM 1733 C CA . TYR C 1 15 ? 27.276 8.403 7.642 1 38.9 19 TYR C CA 1
ATOM 1734 C C . TYR C 1 15 ? 26.192 7.794 6.747 1 35.67 19 TYR C C 1
ATOM 1735 O O . TYR C 1 15 ? 26.438 6.873 5.972 1 34.49 19 TYR C O 1
ATOM 1744 N N . GLN C 1 16 ? 24.98 8.327 6.85 1 37.92 20 GLN C N 1
ATOM 1745 C CA . GLN C 1 16 ? 23.852 7.757 6.128 1 38.48 20 GLN C CA 1
ATOM 1746 C C . GLN C 1 16 ? 24.059 7.922 4.621 1 41.83 20 GLN C C 1
ATOM 1747 O O . GLN C 1 16 ? 23.794 7.005 3.841 1 38.04 20 GLN C O 1
ATOM 1753 N N . MET C 1 17 ? 24.529 9.112 4.226 1 42.19 21 MET C N 1
ATOM 1754 C CA . MET C 1 17 ? 24.796 9.446 2.836 1 37.29 21 MET C CA 1
ATOM 1755 C C . MET C 1 17 ? 25.835 8.476 2.262 1 35.91 21 MET C C 1
ATOM 1756 O O . MET C 1 17 ? 25.565 7.757 1.317 1 37.73 21 MET C O 1
ATOM 1761 N N . CYS C 1 18 ? 27.024 8.427 2.857 1 36.66 22 CYS C N 1
ATOM 1762 C CA . CYS C 1 18 ? 28.135 7.661 2.319 1 34.72 22 CYS C CA 1
ATOM 1763 C C . CYS C 1 18 ? 27.898 6.148 2.381 1 35.26 22 CYS C C 1
ATOM 1764 O O . CYS C 1 18 ? 28.219 5.431 1.444 1 36.12 22 CYS C O 1
ATOM 1767 N N . PHE C 1 19 ? 27.357 5.651 3.485 1 31.89 23 PHE C N 1
ATOM 1768 C CA . PHE C 1 19 ? 27.174 4.212 3.583 1 34.43 23 PHE C CA 1
ATOM 1769 C C . PHE C 1 19 ? 25.976 3.772 2.742 1 37.69 23 PHE C C 1
ATOM 1770 O O . PHE C 1 19 ? 26.04 2.737 2.054 1 35.86 23 PHE C O 1
ATOM 1778 N N . GLY C 1 20 ? 24.882 4.556 2.806 1 33.95 24 GLY C N 1
ATOM 1779 C CA . GLY C 1 20 ? 23.688 4.261 2.028 1 31.28 24 GLY C CA 1
ATOM 1780 C C . GLY C 1 20 ? 23.934 4.35 0.52 1 35.59 24 GLY C C 1
ATOM 1781 O O . GLY C 1 20 ? 23.461 3.506 -0.228 1 46.4 24 GLY C O 1
ATOM 1782 N N . MET C 1 21 ? 24.697 5.349 0.061 1 36.66 25 MET C N 1
ATOM 1783 C CA . MET C 1 21 ? 25.017 5.471 -1.355 1 34.99 25 MET C CA 1
ATOM 1784 C C . MET C 1 21 ? 25.919 4.317 -1.796 1 34.07 25 MET C C 1
ATOM 1785 O O . MET C 1 21 ? 25.687 3.695 -2.832 1 35.82 25 MET C O 1
ATOM 1790 N N . ALA C 1 22 ? 26.962 4.034 -1.02 1 31.75 26 ALA C N 1
ATOM 1791 C CA . ALA C 1 22 ? 27.88 2.963 -1.379 1 33.39 26 ALA C CA 1
ATOM 1792 C C . ALA C 1 22 ? 27.12 1.657 -1.588 1 32.62 26 ALA C C 1
ATOM 1793 O O . ALA C 1 22 ? 27.345 0.968 -2.573 1 34.9 26 ALA C O 1
ATOM 1795 N N . MET C 1 23 ? 26.208 1.334 -0.675 1 30.87 27 MET C N 1
ATOM 1796 C CA . MET C 1 23 ? 25.66 -0.013 -0.66 1 31.23 27 MET C CA 1
ATOM 1797 C C . MET C 1 23 ? 24.422 -0.108 -1.534 1 36.32 27 MET C C 1
ATOM 1798 O O . MET C 1 23 ? 23.932 -1.211 -1.769 1 39.63 27 MET C O 1
ATOM 1803 N N . THR C 1 24 ? 23.929 1.04 -2.019 1 34.36 28 THR C N 1
ATOM 1804 C CA . THR C 1 24 ? 22.788 1.019 -2.917 1 37.54 28 THR C CA 1
ATOM 1805 C C . THR C 1 24 ? 23.226 1.505 -4.302 1 40.33 28 THR C C 1
ATOM 1806 O O . THR C 1 24 ? 23.676 0.708 -5.123 1 40.58 28 THR C O 1
ATOM 1810 N N . HIS C 1 25 ? 23.177 2.814 -4.529 1 43.78 29 HIS C N 1
ATOM 1811 C CA . HIS C 1 25 ? 23.514 3.373 -5.83 1 46.02 29 HIS C CA 1
ATOM 1812 C C . HIS C 1 25 ? 24.858 2.879 -6.378 1 42.59 29 HIS C C 1
ATOM 1813 O O . HIS C 1 25 ? 24.909 2.395 -7.501 1 44.54 29 HIS C O 1
ATOM 1820 N N . CYS C 1 26 ? 25.955 3.032 -5.628 1 41.6 30 CYS C N 1
ATOM 1821 C CA . CYS C 1 26 ? 27.275 2.681 -6.141 1 42.82 30 CYS C CA 1
ATOM 1822 C C . CYS C 1 26 ? 27.384 1.194 -6.457 1 39.35 30 CYS C C 1
ATOM 1823 O O . CYS C 1 26 ? 27.851 0.818 -7.532 1 40.19 30 CYS C O 1
ATOM 1826 N N . LEU C 1 27 ? 26.969 0.35 -5.514 1 38.96 31 LEU C N 1
ATOM 1827 C CA . LEU C 1 27 ? 27.026 -1.086 -5.722 1 39.85 31 LEU C CA 1
ATOM 1828 C C . LEU C 1 27 ? 26.147 -1.484 -6.917 1 45.25 31 LEU C C 1
ATOM 1829 O O . LEU C 1 27 ? 26.499 -2.387 -7.661 1 43.12 31 LEU C O 1
ATOM 1834 N N . GLU C 1 28 ? 25.009 -0.806 -7.108 1 46.49 32 GLU C N 1
ATOM 1835 C CA . GLU C 1 28 ? 24.076 -1.203 -8.154 1 46.26 32 GLU C CA 1
ATOM 1836 C C . GLU C 1 28 ? 24.562 -0.71 -9.513 1 40.38 32 GLU C C 1
ATOM 1837 O O . GLU C 1 28 ? 24.284 -1.333 -10.525 1 47.28 32 GLU C O 1
ATOM 1843 N N . THR C 1 29 ? 25.256 0.428 -9.553 1 41.1 33 THR C N 1
ATOM 1844 C CA . THR C 1 29 ? 25.746 0.965 -10.814 1 33.16 33 THR C CA 1
ATOM 1845 C C . THR C 1 29 ? 27.001 0.217 -11.26 1 35.34 33 THR C C 1
ATOM 1846 O O . THR C 1 29 ? 27.164 -0.04 -12.447 1 42.81 33 THR C O 1
ATOM 1850 N N . GLY C 1 30 ? 27.902 -0.114 -10.329 1 31.84 34 GLY C N 1
ATOM 1851 C CA . GLY C 1 30 ? 29.178 -0.678 -10.739 1 32.68 34 GLY C CA 1
ATOM 1852 C C . GLY C 1 30 ? 30.062 0.365 -11.429 1 35.81 34 GLY C C 1
ATOM 1853 O O . GLY C 1 30 ? 29.885 1.573 -11.231 1 33.85 34 GLY C O 1
ATOM 1854 N N . GLY C 1 31 ? 31.018 -0.122 -12.231 1 31.27 35 GLY C N 1
ATOM 1855 C CA . GLY C 1 31 ? 31.912 0.743 -12.981 1 29.68 35 GLY C CA 1
ATOM 1856 C C . GLY C 1 31 ? 32.806 1.551 -12.055 1 33.66 35 GLY C C 1
ATOM 1857 O O . GLY C 1 31 ? 33.372 0.998 -11.109 1 38.18 35 GLY C O 1
AT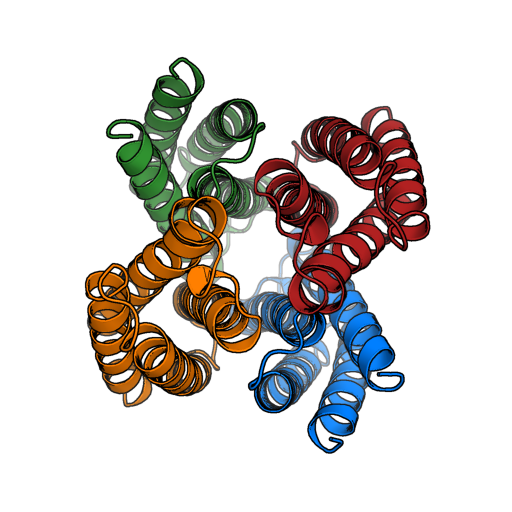OM 1858 N N . ASP C 1 32 ? 32.92 2.852 -12.33 1 36 36 ASP C N 1
ATOM 1859 C CA . ASP C 1 32 ? 33.669 3.782 -11.503 1 38.35 36 ASP C CA 1
ATOM 1860 C C . ASP C 1 32 ? 33.206 3.768 -10.045 1 41.9 36 ASP C C 1
ATOM 1861 O O . ASP C 1 32 ? 33.983 4.113 -9.143 1 35.4 36 ASP C O 1
ATOM 1866 N N . HIS C 1 33 ? 31.929 3.412 -9.83 1 36.63 37 HIS C N 1
ATOM 1867 C CA . HIS C 1 33 ? 31.336 3.553 -8.508 1 34.96 37 HIS C CA 1
ATOM 1868 C C . HIS C 1 33 ? 31.889 2.518 -7.539 1 31.76 37 HIS C C 1
ATOM 1869 O O . HIS C 1 33 ? 31.746 2.705 -6.344 1 32.61 37 HIS C O 1
ATOM 1876 N N . VAL C 1 34 ? 32.561 1.476 -8.043 1 33.15 38 VAL C N 1
ATOM 1877 C CA . VAL C 1 34 ? 33.057 0.402 -7.191 1 33.79 38 VAL C CA 1
ATOM 1878 C C . VAL C 1 34 ? 34.547 0.218 -7.415 1 35.64 38 VAL C C 1
ATOM 1879 O O . VAL C 1 34 ? 35.109 -0.796 -7 1 39.96 38 VAL C O 1
ATOM 1883 N N . LYS C 1 35 ? 35.201 1.184 -8.074 1 40.39 39 LYS C N 1
ATOM 1884 C CA . LYS C 1 35 ? 36.655 1.126 -8.16 1 40.32 39 LYS C CA 1
ATOM 1885 C C . LYS C 1 35 ? 37.221 1.222 -6.748 1 37.86 39 LYS C C 1
ATOM 1886 O O . LYS C 1 35 ? 36.72 2.014 -5.948 1 40.03 39 LYS C O 1
ATOM 1892 N N . PRO C 1 36 ? 38.262 0.42 -6.4 1 32.86 40 PRO C N 1
ATOM 1893 C CA . PRO C 1 36 ? 38.723 0.31 -5.017 1 33.99 40 PRO C CA 1
ATOM 1894 C C . PRO C 1 36 ? 38.948 1.643 -4.302 1 37.37 40 PRO C C 1
ATOM 1895 O O . PRO C 1 36 ? 38.452 1.838 -3.209 1 44.1 40 PRO C O 1
ATOM 1899 N N . LYS C 1 37 ? 39.68 2.574 -4.911 1 38.91 41 LYS C N 1
ATOM 1900 C CA . LYS C 1 37 ? 40.019 3.788 -4.193 1 37.47 41 LYS C CA 1
ATOM 1901 C C . LYS C 1 37 ? 38.763 4.595 -3.852 1 37.92 41 LYS C C 1
ATOM 1902 O O . LYS C 1 37 ? 38.594 5.043 -2.733 1 44.46 41 LYS C O 1
ATOM 1908 N N . HIS C 1 38 ? 37.866 4.788 -4.806 1 40.08 42 HIS C N 1
ATOM 1909 C CA . HIS C 1 38 ? 36.649 5.546 -4.563 1 36.44 42 HIS C CA 1
ATOM 1910 C C . HIS C 1 38 ? 35.787 4.829 -3.525 1 35.9 42 HIS C C 1
ATOM 1911 O O . HIS C 1 38 ? 35.229 5.455 -2.633 1 34.88 42 HIS C O 1
ATOM 1918 N N . PHE C 1 39 ? 35.644 3.508 -3.657 1 38.89 43 PHE C N 1
ATOM 1919 C CA . PHE C 1 39 ? 34.692 2.805 -2.811 1 35.3 43 PHE C CA 1
ATOM 192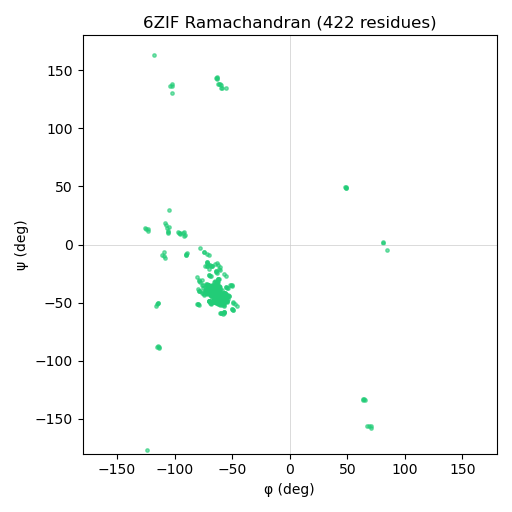0 C C . PHE C 1 39 ? 35.216 2.729 -1.384 1 33.27 43 PHE C C 1
ATOM 1921 O O . PHE C 1 39 ? 34.472 2.921 -0.437 1 32 43 PHE C O 1
ATOM 1929 N N . ARG C 1 40 ? 36.513 2.473 -1.253 1 36.29 44 ARG C N 1
ATOM 1930 C CA . ARG C 1 40 ? 37.182 2.416 0.036 1 36.16 44 ARG C CA 1
ATOM 1931 C C . ARG C 1 40 ? 37.073 3.762 0.739 1 33.07 44 ARG C C 1
ATOM 1932 O O . ARG C 1 40 ? 36.838 3.819 1.937 1 36.33 44 ARG C O 1
ATOM 1940 N N . ALA C 1 41 ? 37.176 4.844 -0.017 1 34.18 45 ALA C N 1
ATOM 1941 C CA . ALA C 1 41 ? 37.051 6.176 0.546 1 35.75 45 ALA C CA 1
ATOM 1942 C C . ALA C 1 41 ? 35.656 6.344 1.128 1 38.72 45 ALA C C 1
ATOM 1943 O O . ALA C 1 41 ? 35.497 6.867 2.229 1 41.77 45 ALA C O 1
ATOM 1945 N N . MET C 1 42 ? 34.643 5.88 0.399 1 38.9 46 MET C N 1
ATOM 1946 C CA . MET C 1 42 ? 33.259 5.999 0.848 1 34.27 46 MET C CA 1
ATOM 1947 C C . MET C 1 42 ? 33.004 5.212 2.135 1 34.21 46 MET C C 1
ATOM 1948 O O . MET C 1 42 ? 32.377 5.743 3.054 1 39.09 46 MET C O 1
ATOM 1953 N N . ILE C 1 43 ? 33.503 3.974 2.216 1 32.72 47 ILE C N 1
ATOM 1954 C CA . ILE C 1 43 ? 33.241 3.112 3.366 1 35.58 47 ILE C CA 1
ATOM 1955 C C . ILE C 1 43 ? 34.019 3.641 4.576 1 36.37 47 ILE C C 1
ATOM 1956 O O . ILE C 1 43 ? 33.53 3.698 5.693 1 36.82 47 ILE C O 1
ATOM 1961 N N . SER C 1 44 ? 35.258 4.045 4.319 1 37.75 48 SER C N 1
ATOM 1962 C CA . SER C 1 44 ? 36.122 4.644 5.31 1 35.21 48 SER C CA 1
ATOM 1963 C C . SER C 1 44 ? 35.457 5.9 5.881 1 35.55 48 SER C C 1
ATOM 1964 O O . SER C 1 44 ? 35.354 6.077 7.09 1 37.73 48 SER C O 1
ATOM 1967 N N . CYS C 1 45 ? 35.014 6.801 5.011 1 33.93 49 CYS C N 1
ATOM 1968 C CA . CYS C 1 45 ? 34.413 8.039 5.478 1 35.65 49 CYS C CA 1
ATOM 1969 C C . CYS C 1 45 ? 33.155 7.738 6.295 1 33.95 49 CYS C C 1
ATOM 1970 O O . CYS C 1 45 ? 32.928 8.366 7.336 1 33.25 49 CYS C O 1
ATOM 1973 N N . ALA C 1 46 ? 32.362 6.757 5.85 1 30.87 50 ALA C N 1
ATOM 1974 C CA . ALA C 1 46 ? 31.127 6.429 6.547 1 30.05 50 ALA C CA 1
ATOM 1975 C C . ALA C 1 46 ? 31.411 5.949 7.957 1 31.72 50 ALA C C 1
ATOM 1976 O O . ALA C 1 46 ? 30.767 6.371 8.912 1 32.59 50 ALA C O 1
ATOM 1978 N N . GLU C 1 47 ? 32.405 5.073 8.096 1 35.53 51 GLU C N 1
ATOM 1979 C CA . GLU C 1 47 ? 32.76 4.561 9.403 1 33.43 51 GLU C CA 1
ATOM 1980 C C . GLU C 1 47 ? 33.368 5.676 10.256 1 36.1 51 GLU C C 1
ATOM 1981 O O . GLU C 1 47 ? 33.099 5.736 11.44 1 36.43 51 GLU C O 1
ATOM 1987 N N . MET C 1 48 ? 34.205 6.544 9.682 1 35.46 52 MET C N 1
ATOM 1988 C CA . MET C 1 48 ? 34.752 7.637 10.463 1 32.19 52 MET C CA 1
ATOM 1989 C C . MET C 1 48 ? 33.622 8.496 11.002 1 30.62 52 MET C C 1
ATOM 1990 O O . MET C 1 48 ? 33.654 8.854 12.164 1 36.67 52 MET C O 1
ATOM 1995 N N . CYS C 1 49 ? 32.619 8.816 10.175 1 32.75 53 CYS C N 1
ATOM 1996 C CA . CYS C 1 49 ? 31.544 9.698 10.611 1 36.89 53 CYS C CA 1
ATOM 1997 C C . CYS C 1 49 ? 30.688 9.024 11.689 1 38.93 53 CYS C C 1
ATOM 1998 O O . CYS C 1 49 ? 30.252 9.664 12.646 1 41.32 53 CYS C O 1
ATOM 2001 N N . ARG C 1 50 ? 30.496 7.714 11.567 1 34.94 54 ARG C N 1
ATOM 2002 C CA . ARG C 1 50 ? 29.706 6.977 12.539 1 36.87 54 ARG C CA 1
ATOM 2003 C C . ARG C 1 50 ? 30.499 6.835 13.835 1 34.54 54 ARG C C 1
ATOM 2004 O O . ARG C 1 50 ? 29.963 6.993 14.919 1 36.92 54 ARG C O 1
ATOM 2012 N N . ASN C 1 51 ? 31.802 6.605 13.721 1 36.52 55 ASN C N 1
ATOM 2013 C CA . ASN C 1 51 ? 32.645 6.483 14.895 1 35.6 55 ASN C CA 1
ATOM 2014 C C . ASN C 1 51 ? 32.757 7.834 15.6 1 33.85 55 ASN C C 1
ATOM 2015 O O . ASN C 1 51 ? 32.739 7.889 16.821 1 33.41 55 ASN C O 1
ATOM 2020 N N . ALA C 1 52 ? 32.802 8.922 14.837 1 32.17 56 ALA C N 1
ATOM 2021 C CA . ALA C 1 52 ? 32.89 10.25 15.428 1 35.34 56 ALA C CA 1
ATOM 2022 C C . ALA C 1 52 ? 31.62 10.546 16.22 1 36.32 56 ALA C C 1
ATOM 2023 O O . ALA C 1 52 ? 31.689 11.105 17.317 1 38.1 56 ALA C O 1
ATOM 2025 N N . ALA C 1 53 ? 30.46 10.171 15.665 1 32.59 57 ALA C N 1
ATOM 2026 C CA . ALA C 1 53 ? 29.193 10.414 16.331 1 33.87 57 ALA C CA 1
ATOM 2027 C C . ALA C 1 53 ? 29.197 9.736 17.701 1 33.31 57 ALA C C 1
ATOM 2028 O O . ALA C 1 53 ? 28.869 10.346 18.716 1 39.08 57 ALA C O 1
ATOM 2030 N N . HIS C 1 54 ? 29.634 8.481 17.719 1 34.54 58 HIS C N 1
ATOM 2031 C CA . HIS C 1 54 ? 29.691 7.649 18.905 1 34.02 58 HIS C CA 1
ATOM 2032 C C . HIS C 1 54 ? 30.566 8.297 19.975 1 32.7 58 HIS C C 1
ATOM 2033 O O . HIS C 1 54 ? 30.175 8.386 21.13 1 37.97 58 HIS C O 1
ATOM 2040 N N . MET C 1 55 ? 31.781 8.708 19.594 1 36.98 59 MET C N 1
ATOM 2041 C CA . MET C 1 55 ? 32.744 9.257 20.533 1 33.24 59 MET C CA 1
ATOM 2042 C C . MET C 1 55 ? 32.215 10.572 21.085 1 36.13 59 MET C C 1
ATOM 2043 O O . MET C 1 55 ? 32.414 10.853 22.262 1 37.64 59 MET C O 1
ATOM 2048 N N . MET C 1 56 ? 31.533 11.367 20.255 1 34.68 60 MET C N 1
ATOM 2049 C CA . MET C 1 56 ? 30.925 12.598 20.735 1 37.67 60 MET C CA 1
ATOM 2050 C C . MET C 1 56 ? 29.797 12.307 21.725 1 39.45 60 MET C C 1
ATOM 2051 O O . MET C 1 56 ? 29.713 12.959 22.769 1 35.24 60 MET C O 1
ATOM 2056 N N . LEU C 1 57 ? 28.927 11.332 21.393 1 39.18 61 LEU C N 1
ATOM 2057 C CA . LEU C 1 57 ? 27.755 11.065 22.209 1 34.48 61 LEU C CA 1
ATOM 2058 C C . LEU C 1 57 ? 28.154 10.629 23.615 1 38.14 61 LEU C C 1
ATOM 2059 O O . LEU C 1 57 ? 27.391 10.844 24.545 1 43.93 61 LEU C O 1
ATOM 2064 N N . MET C 1 58 ? 29.314 9.974 23.765 1 35.89 62 MET C N 1
ATOM 2065 C CA . MET C 1 58 ? 29.736 9.498 25.073 1 40.78 62 MET C CA 1
ATOM 2066 C C . MET C 1 58 ? 30.678 10.499 25.748 1 41.09 62 MET C C 1
ATOM 2067 O O . MET C 1 58 ? 31.281 10.167 26.773 1 39.9 62 MET C O 1
ATOM 2072 N N . LYS C 1 59 ? 30.795 11.705 25.164 1 37.96 63 LYS C N 1
ATOM 2073 C CA . LYS C 1 59 ? 31.701 12.744 25.639 1 41.55 63 LYS C CA 1
ATOM 2074 C C . LYS C 1 59 ? 33.088 12.161 25.873 1 36.61 63 LYS C C 1
ATOM 2075 O O . LYS C 1 59 ? 33.676 12.36 26.917 1 44.11 63 LYS C O 1
ATOM 2081 N N . SER C 1 60 ? 33.612 11.437 24.895 1 37.85 64 SER C N 1
ATOM 2082 C CA . SER C 1 60 ? 34.939 10.863 25.006 1 39.47 64 SER C CA 1
ATOM 2083 C C . SER C 1 60 ? 35.995 11.958 25.102 1 43.7 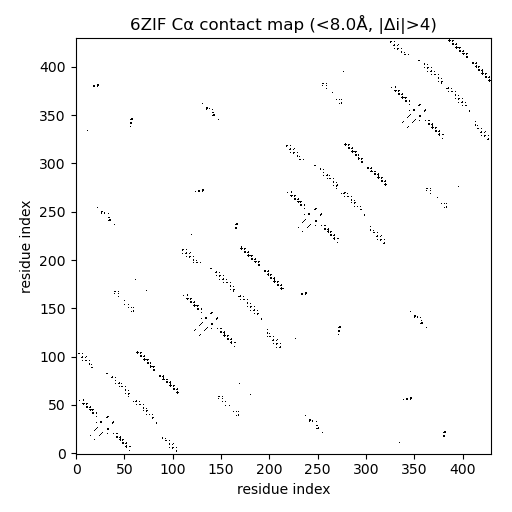64 SER C C 1
ATOM 2084 O O . SER C 1 60 ? 35.876 13 24.464 1 49.26 64 SER C O 1
ATOM 2087 N N . PRO C 1 61 ? 37.062 11.765 25.903 1 44.88 65 PRO C N 1
ATOM 2088 C CA . PRO C 1 61 ? 38.203 12.683 25.899 1 45.62 65 PRO C CA 1
ATOM 2089 C C . PRO C 1 61 ? 38.748 12.977 24.507 1 46.66 65 PRO C C 1
ATOM 2090 O O . PRO C 1 61 ? 39.182 14.08 24.254 1 55.68 65 PRO C O 1
ATOM 2094 N N . GLN C 1 62 ? 38.733 11.985 23.605 1 53.31 66 GLN C N 1
ATOM 2095 C CA . GLN C 1 62 ? 39.341 12.098 22.286 1 46.16 66 GLN C CA 1
ATOM 2096 C C . GLN C 1 62 ? 38.37 12.592 21.213 1 40.6 66 GLN C C 1
ATOM 2097 O O . GLN C 1 62 ? 38.725 12.596 20.047 1 40.37 66 GLN C O 1
ATOM 2103 N N . ALA C 1 63 ? 37.158 13.01 21.583 1 41.67 67 ALA C N 1
ATOM 2104 C CA . ALA C 1 63 ? 36.131 13.35 20.597 1 41.49 67 ALA C CA 1
ATOM 2105 C C . ALA C 1 63 ? 36.6 14.472 19.671 1 39.98 67 ALA C C 1
ATOM 2106 O O . ALA C 1 63 ? 36.389 14.41 18.468 1 46 67 ALA C O 1
ATOM 2108 N N . ARG C 1 64 ? 37.248 15.498 20.239 1 40.18 68 ARG C N 1
ATOM 2109 C CA . ARG C 1 64 ? 37.696 16.646 19.468 1 37.57 68 ARG C CA 1
ATOM 2110 C C . ARG C 1 64 ? 38.775 16.238 18.472 1 35.14 68 ARG C C 1
ATOM 2111 O O . ARG C 1 64 ? 38.749 16.643 17.317 1 38.12 68 ARG C O 1
ATOM 2119 N N . HIS C 1 65 ? 39.699 15.39 18.89 1 34.01 69 HIS C N 1
ATOM 2120 C CA . HIS C 1 65 ? 40.72 14.925 17.974 1 38.85 69 HIS C CA 1
ATOM 2121 C C . HIS C 1 65 ? 40.123 14.054 16.861 1 40.51 69 HIS C C 1
ATOM 2122 O O . HIS C 1 65 ? 40.485 14.191 15.696 1 42.96 69 HIS C O 1
ATOM 2129 N N . ILE C 1 66 ? 39.216 13.145 17.229 1 34.35 70 ILE C N 1
ATOM 2130 C CA . ILE C 1 66 ? 38.592 12.251 16.275 1 33.33 70 ILE C CA 1
ATOM 2131 C C . ILE C 1 66 ? 37.852 13.067 15.221 1 31.92 70 ILE C C 1
ATOM 2132 O O . ILE C 1 66 ? 37.985 12.806 14.036 1 31.82 70 ILE C O 1
ATOM 2137 N N . CYS C 1 67 ? 37.136 14.107 15.633 1 29.85 71 CYS C N 1
ATOM 2138 C CA . CYS C 1 67 ? 36.477 14.954 14.65 1 33.51 71 CYS C CA 1
ATOM 2139 C C . CYS C 1 67 ? 37.47 15.662 13.726 1 37.47 71 CYS C C 1
ATOM 2140 O O . CYS C 1 67 ? 37.178 15.87 12.549 1 43.27 71 CYS C O 1
ATOM 2143 N N . GLU C 1 68 ? 38.646 16.023 14.252 1 41.35 72 GLU C N 1
ATOM 2144 C CA . GLU C 1 68 ? 39.689 16.576 13.406 1 52.18 72 GLU C CA 1
ATOM 2145 C C . GLU C 1 68 ? 40.003 15.584 12.274 1 48.56 72 GLU C C 1
ATOM 2146 O O . GLU C 1 68 ? 40.031 15.942 11.099 1 41.1 72 GLU C O 1
ATOM 2152 N N . ASP C 1 69 ? 40.177 14.315 12.624 1 43.47 73 ASP C N 1
ATOM 2153 C CA . ASP C 1 69 ? 40.427 13.3 11.613 1 46.85 73 ASP C CA 1
ATOM 2154 C C . ASP C 1 69 ? 39.22 13.079 10.705 1 42.59 73 ASP C C 1
ATOM 2155 O O . ASP C 1 69 ? 39.379 12.762 9.534 1 44.93 73 ASP C O 1
ATOM 2160 N N . CYS C 1 70 ? 38.011 13.173 11.268 1 46.28 74 CYS C N 1
ATOM 2161 C CA . CYS C 1 70 ? 36.823 13.001 10.46 1 47.09 74 CYS C CA 1
ATOM 2162 C C . CYS C 1 70 ? 36.745 14.095 9.399 1 46.9 74 CYS C C 1
ATOM 2163 O O . CYS C 1 70 ? 36.27 13.842 8.295 1 49.89 74 CYS C O 1
ATOM 2166 N N . ALA C 1 71 ? 37.241 15.294 9.722 1 44.47 75 ALA C N 1
ATOM 2167 C CA . ALA C 1 71 ? 37.224 16.386 8.76 1 42.81 75 ALA C CA 1
ATOM 2168 C C . ALA C 1 71 ? 38.104 16.045 7.555 1 42.33 75 ALA C C 1
ATOM 2169 O O . ALA C 1 71 ? 37.707 16.275 6.415 1 41.92 75 ALA C O 1
ATOM 2171 N N . GLU C 1 72 ? 39.263 15.43 7.805 1 39.22 76 GLU C N 1
ATOM 2172 C CA . GLU C 1 72 ? 40.137 15.021 6.72 1 42.1 76 GLU C CA 1
ATOM 2173 C C . GLU C 1 72 ? 39.494 13.895 5.899 1 42.29 76 GLU C C 1
ATOM 2174 O O . GLU C 1 72 ? 39.551 13.912 4.669 1 44.84 76 GLU C O 1
ATOM 2180 N N . ALA C 1 73 ? 38.884 12.91 6.584 1 40.85 77 ALA C N 1
ATOM 2181 C CA . ALA C 1 73 ? 38.186 11.819 5.918 1 39.37 77 ALA C CA 1
ATOM 2182 C C . ALA C 1 73 ? 37.101 12.369 4.985 1 39.07 77 ALA C C 1
ATOM 2183 O O . ALA C 1 73 ? 37.032 11.989 3.822 1 38.39 77 ALA C O 1
ATOM 2185 N N . CYS C 1 74 ? 36.292 13.307 5.497 1 35.64 78 CYS C N 1
ATOM 2186 C CA . CYS C 1 74 ? 35.215 13.92 4.75 1 38.89 78 CYS C CA 1
ATOM 2187 C C . CYS C 1 74 ? 35.767 14.655 3.525 1 45.06 78 CYS C C 1
ATOM 2188 O O . CYS C 1 74 ? 35.232 14.5 2.428 1 41.86 78 CYS C O 1
ATOM 2191 N N . GLU C 1 75 ? 36.846 15.443 3.701 1 50.18 79 GLU C N 1
ATOM 2192 C CA . GLU C 1 75 ? 37.461 16.192 2.607 1 41.93 79 GLU C CA 1
ATOM 2193 C C . GLU C 1 75 ? 37.976 15.211 1.55 1 40.66 79 GLU C C 1
ATOM 2194 O O . GLU C 1 75 ? 37.675 15.359 0.36 1 40.9 79 GLU C O 1
ATOM 2200 N N . ALA C 1 76 ? 38.752 14.202 1.982 1 34.18 80 ALA C N 1
ATOM 2201 C CA . ALA C 1 76 ? 39.278 13.233 1.042 1 36.67 80 ALA C CA 1
ATOM 2202 C C . ALA C 1 76 ? 38.143 12.557 0.261 1 39.76 80 ALA C C 1
ATOM 2203 O O . ALA C 1 76 ? 38.235 12.38 -0.958 1 52.67 80 ALA C O 1
ATOM 2205 N N . CYS C 1 77 ? 37.054 12.21 0.95 1 37.35 81 CYS C N 1
ATOM 2206 C CA . CYS C 1 77 ? 35.969 11.489 0.304 1 40.5 81 CYS C CA 1
ATOM 2207 C C . CYS C 1 77 ? 35.238 12.413 -0.67 1 39.21 81 CYS C C 1
ATOM 2208 O O . CYS C 1 77 ? 34.796 11.971 -1.737 1 36.68 81 CYS C O 1
ATOM 2211 N N . ALA C 1 78 ? 35.122 13.705 -0.323 1 37.55 82 ALA C N 1
ATOM 2212 C CA . ALA C 1 78 ? 34.49 14.651 -1.239 1 41.98 82 ALA C CA 1
ATOM 2213 C C . ALA C 1 78 ? 35.245 14.681 -2.568 1 45.83 82 ALA C C 1
ATOM 2214 O O . ALA C 1 78 ? 34.619 14.582 -3.621 1 51.54 82 ALA C O 1
ATOM 2216 N N . LYS C 1 79 ? 36.582 14.75 -2.513 1 50.68 83 LYS C N 1
ATOM 2217 C CA . LYS C 1 79 ? 37.403 14.774 -3.714 1 58.2 83 LYS C CA 1
ATOM 2218 C C . LYS C 1 79 ? 37.124 13.541 -4.567 1 53.87 83 LYS C C 1
ATOM 2219 O O . LYS C 1 79 ? 36.968 13.664 -5.776 1 58.71 83 LYS C O 1
ATOM 2225 N N . GLU C 1 80 ? 37.037 12.374 -3.928 1 47.46 84 GLU C N 1
ATOM 2226 C CA . GLU C 1 80 ? 36.805 11.119 -4.625 1 49.21 84 GLU C CA 1
ATOM 2227 C C . GLU C 1 80 ? 35.389 11.022 -5.19 1 43.29 84 GLU C C 1
ATOM 2228 O O . GLU C 1 80 ? 35.106 10.076 -5.914 1 49.85 84 GLU C O 1
ATOM 2234 N N . CYS C 1 81 ? 34.495 11.947 -4.845 1 39.67 85 CYS C N 1
ATOM 2235 C CA . CYS C 1 81 ? 33.12 11.796 -5.274 1 44.37 85 CYS C CA 1
ATOM 2236 C C . CYS C 1 81 ? 32.778 12.835 -6.334 1 50.15 85 CYS C C 1
ATOM 2237 O O . CYS C 1 81 ? 31.715 12.765 -6.946 1 52.3 85 CYS C O 1
ATOM 2240 N N . ASP C 1 82 ? 33.695 13.793 -6.53 1 52.39 86 ASP C N 1
ATOM 2241 C CA . ASP C 1 82 ? 33.497 14.931 -7.41 1 53.6 86 ASP C CA 1
ATOM 2242 C C . ASP C 1 82 ? 33.35 14.502 -8.868 1 51.11 86 ASP C C 1
ATOM 2243 O O . ASP C 1 82 ? 32.531 15.057 -9.591 1 57.87 86 ASP C O 1
ATOM 2248 N N . ALA C 1 83 ? 34.161 13.528 -9.279 1 49.03 87 ALA C N 1
ATOM 2249 C CA . ALA C 1 83 ? 34.26 13.123 -10.67 1 54.84 87 ALA C CA 1
ATOM 2250 C C . ALA C 1 83 ? 33.017 12.36 -11.126 1 52.97 87 ALA C C 1
ATOM 2251 O O . ALA C 1 83 ? 32.788 12.223 -12.314 1 64.87 87 ALA C O 1
ATOM 2253 N N . LEU C 1 84 ? 32.216 11.837 -10.205 1 49.93 88 LEU C N 1
ATOM 2254 C CA . LEU C 1 84 ? 31.309 10.759 -10.552 1 48.78 88 LEU C CA 1
ATOM 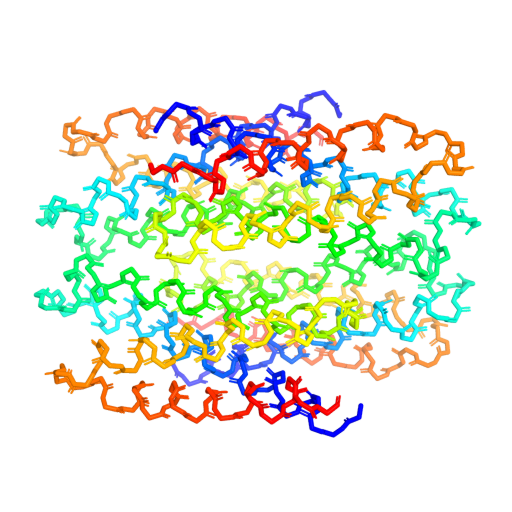2255 C C . LEU C 1 84 ? 29.89 11.276 -10.729 1 53.95 88 LEU C C 1
ATOM 2256 O O . LEU C 1 84 ? 29.396 12.092 -9.949 1 56.99 88 LEU C O 1
ATOM 2261 N N . PRO C 1 85 ? 29.197 10.813 -11.793 1 57.74 89 PRO C N 1
ATOM 2262 C CA . PRO C 1 85 ? 27.793 11.161 -12.003 1 55.71 89 PRO C CA 1
ATOM 2263 C C . PRO C 1 85 ? 26.975 10.698 -10.803 1 54.87 89 PRO C C 1
ATOM 2264 O O . PRO C 1 85 ? 27.169 9.59 -10.29 1 49.26 89 PRO C O 1
ATOM 2268 N N . ASP C 1 86 ? 26.095 11.594 -10.343 1 54.18 90 ASP C N 1
ATOM 2269 C CA . ASP C 1 86 ? 25.129 11.255 -9.311 1 52.63 90 ASP C CA 1
ATOM 2270 C C . ASP C 1 86 ? 25.748 11.311 -7.914 1 46.93 90 ASP C C 1
ATOM 2271 O O . ASP C 1 86 ? 25.049 11.062 -6.953 1 51.61 90 ASP C O 1
ATOM 2276 N N . MET C 1 87 ? 27.028 11.675 -7.792 1 48.38 91 MET C N 1
ATOM 2277 C CA . MET C 1 87 ? 27.667 11.703 -6.484 1 49.85 91 MET C CA 1
ATOM 2278 C C . MET C 1 87 ? 27.861 13.142 -6.011 1 50.23 91 MET C C 1
ATOM 2279 O O . MET C 1 87 ? 28.602 13.373 -5.066 1 53.29 91 MET C O 1
ATOM 2284 N N . LYS C 1 88 ? 27.201 14.11 -6.651 1 57.41 92 LYS C N 1
ATOM 2285 C CA . LYS C 1 88 ? 27.496 15.505 -6.37 1 54.01 92 LYS C CA 1
ATOM 2286 C C . LYS C 1 88 ? 26.893 15.909 -5.033 1 46.28 92 LYS C C 1
ATOM 2287 O O . LYS C 1 88 ? 27.497 16.688 -4.305 1 49.88 92 LYS C O 1
ATOM 2293 N N . ASP C 1 89 ? 25.728 15.338 -4.711 1 46.53 93 ASP C N 1
ATOM 2294 C CA . ASP C 1 89 ? 25.081 15.543 -3.422 1 45.39 93 ASP C CA 1
ATOM 2295 C C . ASP C 1 89 ? 25.946 14.972 -2.297 1 48.04 93 ASP C C 1
ATOM 2296 O O . ASP C 1 89 ? 26.129 15.616 -1.257 1 53.17 93 ASP C O 1
ATOM 2301 N N . CYS C 1 90 ? 26.481 13.762 -2.513 1 39.52 94 CYS C N 1
ATOM 2302 C CA . CYS C 1 90 ? 27.339 13.12 -1.535 1 38.9 94 CYS C CA 1
ATOM 2303 C C . CYS C 1 90 ? 28.534 14.02 -1.245 1 42.2 94 CYS C C 1
ATOM 2304 O O . CYS C 1 90 ? 28.842 14.278 -0.083 1 45.01 94 CYS C O 1
ATOM 2307 N N . ALA C 1 91 ? 29.184 14.513 -2.313 1 42.16 95 ALA C N 1
ATOM 2308 C CA . ALA C 1 91 ? 30.383 15.336 -2.195 1 44.85 95 ALA C CA 1
ATOM 2309 C C . ALA C 1 91 ? 30.113 16.624 -1.419 1 40.57 95 ALA C C 1
ATOM 2310 O O . ALA C 1 91 ? 30.964 17.062 -0.648 1 40.03 95 ALA C O 1
ATOM 2312 N N . ALA C 1 92 ? 28.936 17.216 -1.645 1 38.99 96 ALA C N 1
ATOM 2313 C CA . ALA C 1 92 ? 28.516 18.427 -0.951 1 43.37 96 ALA C CA 1
ATOM 2314 C C . ALA C 1 92 ? 28.317 18.129 0.539 1 43.03 96 ALA C C 1
ATOM 2315 O O . ALA C 1 92 ? 28.841 18.836 1.397 1 39.73 96 ALA C O 1
ATOM 2317 N N . GLN C 1 93 ? 27.586 17.048 0.835 1 44.13 97 GLN C N 1
ATOM 2318 C CA . GLN C 1 93 ? 27.38 16.596 2.2 1 44.71 97 GLN C CA 1
ATOM 2319 C C . GLN C 1 93 ? 28.719 16.377 2.903 1 43.19 97 GLN C C 1
ATOM 2320 O O . GLN C 1 93 ? 28.876 16.783 4.049 1 44.86 97 GLN C O 1
ATOM 2326 N N . CYS C 1 94 ? 29.692 15.76 2.221 1 40.41 98 CYS C N 1
ATOM 2327 C CA . CYS C 1 94 ? 30.979 15.483 2.84 1 39.99 98 CYS C CA 1
ATOM 2328 C C . CYS C 1 94 ? 31.715 16.786 3.158 1 42.6 98 CYS C C 1
ATOM 2329 O O . CYS C 1 94 ? 32.359 16.899 4.192 1 41.39 98 CYS C O 1
ATOM 2332 N N . ARG C 1 95 ? 31.588 17.793 2.282 1 50.46 99 ARG C N 1
ATOM 2333 C CA . ARG C 1 95 ? 32.236 19.079 2.49 1 45.79 99 ARG C CA 1
ATOM 2334 C C . ARG C 1 95 ? 31.537 19.83 3.614 1 44.64 99 ARG C C 1
ATOM 2335 O O . ARG C 1 95 ? 32.175 20.529 4.391 1 49.96 99 ARG C O 1
ATOM 2343 N N . ARG C 1 96 ? 30.226 19.656 3.711 1 44.91 100 ARG C N 1
ATOM 2344 C CA . ARG C 1 96 ? 29.46 20.268 4.778 1 49.01 100 ARG C CA 1
ATOM 2345 C C . ARG C 1 96 ? 29.885 19.664 6.116 1 49.48 100 ARG C C 1
ATOM 2346 O O . ARG C 1 96 ? 30.222 20.39 7.043 1 57.64 100 ARG C O 1
ATOM 2354 N N . CYS C 1 97 ? 29.923 18.332 6.201 1 47.95 101 CYS C N 1
ATOM 2355 C CA . CYS C 1 97 ? 30.319 17.653 7.428 1 43.19 101 CYS C CA 1
ATOM 2356 C C . CYS C 1 97 ? 31.732 18.063 7.838 1 43.3 101 CYS C C 1
ATOM 2357 O O . CYS C 1 97 ? 31.971 18.296 9.018 1 51.24 101 CYS C O 1
ATOM 2360 N N . ALA C 1 98 ? 32.661 18.117 6.876 1 43.1 102 ALA C N 1
ATOM 2361 C CA . ALA C 1 98 ? 34.046 18.504 7.122 1 45.7 102 ALA C CA 1
ATOM 2362 C C . ALA C 1 98 ? 34.131 19.867 7.818 1 44.84 102 ALA C C 1
ATOM 2363 O O . ALA C 1 98 ? 34.991 20.091 8.669 1 46.54 102 ALA C O 1
ATOM 2365 N N . GLU C 1 99 ? 33.238 20.778 7.443 1 44.71 103 GLU C N 1
ATOM 2366 C CA . GLU C 1 99 ? 33.196 22.091 8.057 1 51.65 103 GLU C CA 1
ATOM 2367 C C . GLU C 1 99 ? 32.732 21.977 9.502 1 49.33 103 GLU C C 1
ATOM 2368 O O . GLU C 1 99 ? 33.387 22.507 10.403 1 50.25 103 GLU C O 1
ATOM 2374 N N . ALA C 1 100 ? 31.604 21.273 9.703 1 47.89 104 ALA C N 1
ATOM 2375 C CA . ALA C 1 100 ? 31.057 21.003 11.025 1 42.99 104 ALA C CA 1
ATOM 2376 C C . ALA C 1 100 ? 32.11 20.344 11.924 1 42.45 104 ALA C C 1
ATOM 2377 O O . ALA C 1 100 ? 32.36 20.818 13.039 1 36.36 104 ALA C 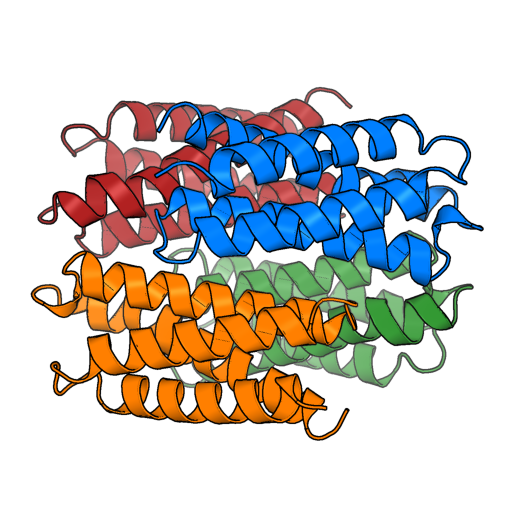O 1
ATOM 2379 N N . CYS C 1 101 ? 32.771 19.296 11.413 1 39.17 105 CYS C N 1
ATOM 2380 C CA . CYS C 1 101 ? 33.84 18.647 12.154 1 39.47 105 CYS C CA 1
ATOM 2381 C C . CYS C 1 101 ? 34.871 19.69 12.598 1 45.27 105 CYS C C 1
ATOM 2382 O O . CYS C 1 101 ? 35.313 19.676 13.742 1 42.41 105 CYS C O 1
ATOM 2385 N N . ARG C 1 102 ? 35.259 20.607 11.701 1 47.38 106 ARG C N 1
ATOM 2386 C CA . ARG C 1 102 ? 36.335 21.551 12 1 51.64 106 ARG C CA 1
ATOM 2387 C C . ARG C 1 102 ? 35.9 22.593 13.03 1 50.75 106 ARG C C 1
ATOM 2388 O O . ARG C 1 102 ? 36.682 22.932 13.922 1 48.08 106 ARG C O 1
ATOM 2396 N N . LYS C 1 103 ? 34.645 23.053 12.936 1 50.39 107 LYS C N 1
ATOM 2397 C CA . LYS C 1 103 ? 34.137 23.981 13.93 1 52.74 107 LYS C CA 1
ATOM 2398 C C . LYS C 1 103 ? 34.245 23.363 15.322 1 51.69 107 LYS C C 1
ATOM 2399 O O . LYS C 1 103 ? 34.917 23.92 16.181 1 47.2 107 LYS C O 1
ATOM 2405 N N . MET C 1 104 ? 33.609 22.203 15.531 1 47.53 108 MET C N 1
ATOM 2406 C CA . MET C 1 104 ? 33.517 21.657 16.878 1 49.65 108 MET C CA 1
ATOM 2407 C C . MET C 1 104 ? 34.886 21.202 17.382 1 40.19 108 MET C C 1
ATOM 2408 O O . MET C 1 104 ? 35.109 21.194 18.584 1 43.76 108 MET C O 1
ATOM 2413 N N . ALA C 1 105 ? 35.795 20.827 16.479 1 37.56 109 ALA C N 1
ATOM 2414 C CA . ALA C 1 105 ? 37.098 20.342 16.915 1 45.47 109 ALA C CA 1
ATOM 2415 C C . ALA C 1 105 ? 37.9 21.489 17.524 1 52.87 109 ALA C C 1
ATOM 2416 O O . ALA C 1 105 ? 38.86 21.244 18.257 1 57.24 109 ALA C O 1
ATOM 2418 N N . GLY C 1 106 ? 37.482 22.731 17.23 1 54.73 110 GLY C N 1
ATOM 2419 C CA . GLY C 1 106 ? 38.21 23.915 17.661 1 58.32 110 GLY C CA 1
ATOM 2420 C C . GLY C 1 106 ? 37.528 24.654 18.811 1 63.48 110 GLY C C 1
ATOM 2421 O O . GLY C 1 106 ? 37.95 25.755 19.142 1 59.52 110 GLY C O 1
ATOM 2422 N N . GLN C 1 107 ? 36.494 24.043 19.413 1 66.9 111 GLN C N 1
ATOM 2423 C CA . GLN C 1 107 ? 35.815 24.648 20.55 1 70.22 111 GLN C CA 1
ATOM 2424 C C . GLN C 1 107 ? 35.832 23.703 21.745 1 69.97 111 GLN C C 1
ATOM 2425 O O . GLN C 1 107 ? 36.388 22.623 21.675 1 83.43 111 GLN C O 1
ATOM 2431 N N . LYS C 1 108 ? 35.177 24.113 22.832 1 74.59 112 LYS C N 1
ATOM 2432 C CA . LYS C 1 108 ? 35.052 23.299 24.026 1 72.28 112 LYS C CA 1
ATOM 2433 C C . LYS C 1 108 ? 33.567 23.029 24.287 1 74.08 112 LYS C C 1
ATOM 2434 O O . LYS C 1 108 ? 33.242 21.84 24.5 1 78.92 112 LYS C O 1
ATOM 2440 N N . SER D 1 1 ? 49.473 -8.332 5.52 1 80.82 5 SER D N 1
ATOM 2441 C CA . SER D 1 1 ? 50.84 -8.702 5.994 1 82.78 5 SER D CA 1
ATOM 2442 C C . SER D 1 1 ? 50.751 -9.376 7.363 1 94.73 5 SER D C 1
ATOM 2443 O O . SER D 1 1 ? 49.836 -10.164 7.581 1 88.64 5 SER D O 1
ATOM 2446 N N . LYS D 1 2 ? 51.747 -9.134 8.231 1 100.78 6 LYS D N 1
ATOM 2447 C CA . LYS D 1 2 ? 51.913 -9.917 9.443 1 102.05 6 LYS D CA 1
ATOM 2448 C C . LYS D 1 2 ? 51.727 -9.041 10.668 1 103.23 6 LYS D C 1
ATOM 2449 O O . LYS D 1 2 ? 50.956 -9.403 11.543 1 126.79 6 LYS D O 1
ATOM 2455 N N . GLU D 1 3 ? 52.468 -7.936 10.717 1 92.9 7 GLU D N 1
ATOM 2456 C CA . GLU D 1 3 ? 52.349 -6.982 11.813 1 94.32 7 GLU D CA 1
ATOM 2457 C C . GLU D 1 3 ? 50.956 -6.358 11.792 1 90 7 GLU D C 1
ATOM 2458 O O . GLU D 1 3 ? 50.519 -5.756 12.775 1 84.58 7 GLU D O 1
ATOM 2464 N N . MET D 1 4 ? 50.283 -6.509 10.643 1 78.61 8 MET D N 1
ATOM 2465 C CA . MET D 1 4 ? 48.951 -5.964 10.45 1 64.09 8 MET D CA 1
ATOM 2466 C C . MET D 1 4 ? 47.906 -6.886 11.083 1 63.8 8 MET D C 1
ATOM 2467 O O . MET D 1 4 ? 47.062 -6.42 11.846 1 46.81 8 MET D O 1
ATOM 247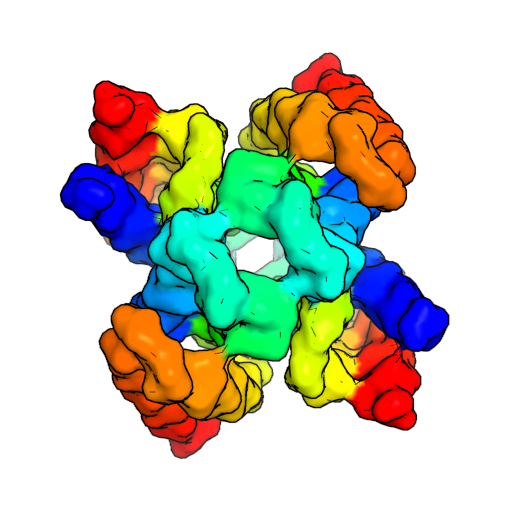2 N N . GLN D 1 5 ? 47.962 -8.193 10.759 1 66.33 9 GLN D N 1
ATOM 2473 C CA . GLN D 1 5 ? 47.023 -9.136 11.354 1 68.84 9 GLN D CA 1
ATOM 2474 C C . GLN D 1 5 ? 47.266 -9.197 12.857 1 63.58 9 GLN D C 1
ATOM 2475 O O . GLN D 1 5 ? 46.38 -9.548 13.616 1 61.28 9 GLN D O 1
ATOM 2481 N N . SER D 1 6 ? 48.474 -8.827 13.277 1 53.24 10 SER D N 1
ATOM 2482 C CA . SER D 1 6 ? 48.823 -8.78 14.683 1 50.99 10 SER D CA 1
ATOM 2483 C C . SER D 1 6 ? 48.087 -7.636 15.369 1 45.25 10 SER D C 1
ATOM 2484 O O . SER D 1 6 ? 47.464 -7.836 16.411 1 45.11 10 SER D O 1
ATOM 2487 N N . CYS D 1 7 ? 48.134 -6.446 14.754 1 44 11 CYS D N 1
ATOM 2488 C CA . CYS D 1 7 ? 47.482 -5.28 15.321 1 42.57 11 CYS D CA 1
ATOM 2489 C C . CYS D 1 7 ? 45.957 -5.495 15.36 1 40.76 11 CYS D C 1
ATOM 2490 O O . CYS D 1 7 ? 45.311 -5.163 16.343 1 39.23 11 CYS D O 1
ATOM 2493 N N . VAL D 1 8 ? 45.404 -6.117 14.319 1 42.86 12 VAL D N 1
ATOM 2494 C CA . VAL D 1 8 ? 43.977 -6.42 14.24 1 41.78 12 VAL D CA 1
ATOM 2495 C C . VAL D 1 8 ? 43.552 -7.367 15.363 1 43.78 12 VAL D C 1
ATOM 2496 O O . VAL D 1 8 ? 42.564 -7.106 16.06 1 37.79 12 VAL D O 1
ATOM 2500 N N . ASP D 1 9 ? 44.305 -8.461 15.523 1 41.5 13 ASP D N 1
ATOM 2501 C CA . ASP D 1 9 ? 44.029 -9.473 16.53 1 47.29 13 ASP D CA 1
ATOM 2502 C C . ASP D 1 9 ? 44.103 -8.852 17.925 1 45.87 13 ASP D C 1
ATOM 2503 O O . ASP D 1 9 ? 43.229 -9.093 18.755 1 46.23 13 ASP D O 1
ATOM 2508 N N . GLU D 1 10 ? 45.142 -8.043 18.161 1 44.45 14 GLU D N 1
ATOM 2509 C CA . GLU D 1 10 ? 45.342 -7.362 19.432 1 43.95 14 GLU D CA 1
ATOM 2510 C C . GLU D 1 10 ? 44.205 -6.371 19.725 1 39.34 14 GLU D C 1
ATOM 2511 O O . GLU D 1 10 ? 43.685 -6.361 20.825 1 45.83 14 GLU D O 1
ATOM 2517 N N . CYS D 1 11 ? 43.855 -5.5 18.766 1 33.97 15 CYS D N 1
ATOM 2518 C CA . CYS D 1 11 ? 42.77 -4.541 18.945 1 37.46 15 CYS D CA 1
ATOM 2519 C C . CYS D 1 11 ? 41.416 -5.247 19.168 1 37.12 15 CYS D C 1
ATOM 2520 O O . CYS D 1 11 ? 40.605 -4.799 19.972 1 34.56 15 CYS D O 1
ATOM 2523 N N . LEU D 1 12 ? 41.165 -6.382 18.505 1 35.33 16 LEU D N 1
ATOM 2524 C CA . LEU D 1 12 ? 39.906 -7.081 18.741 1 35.9 16 LEU D CA 1
ATOM 2525 C C . LEU D 1 12 ? 39.896 -7.745 20.116 1 36.04 16 LEU D C 1
ATOM 2526 O O . LEU D 1 12 ? 38.867 -7.787 20.762 1 40.71 16 LEU D O 1
ATOM 2531 N N . ARG D 1 13 ? 41.041 -8.246 20.567 1 41.53 17 ARG D N 1
ATOM 2532 C CA . ARG D 1 13 ? 41.167 -8.862 21.883 1 40.96 17 ARG D CA 1
ATOM 2533 C C . ARG D 1 13 ? 40.938 -7.794 22.952 1 35.56 17 ARG D C 1
ATOM 2534 O O . ARG D 1 13 ? 40.22 -7.98 23.922 1 37.05 17 ARG D O 1
ATOM 2542 N N . CYS D 1 14 ? 41.528 -6.63 22.73 1 33.69 18 CYS D N 1
ATOM 2543 C CA . CYS D 1 14 ? 41.414 -5.541 23.668 1 34.09 18 CYS D CA 1
ATOM 2544 C C . CYS D 1 14 ? 39.997 -4.972 23.658 1 33.27 18 CYS D C 1
ATOM 2545 O O . CYS D 1 14 ? 39.47 -4.611 24.701 1 34.18 18 CYS D O 1
ATOM 2548 N N . TYR D 1 15 ? 39.37 -4.903 22.488 1 32.04 19 TYR D N 1
ATOM 2549 C CA . TYR D 1 15 ? 37.963 -4.534 22.447 1 37.48 19 TYR D CA 1
ATOM 2550 C C . TYR D 1 15 ? 37.172 -5.481 23.356 1 38.23 19 TYR D C 1
ATOM 2551 O O . TYR D 1 15 ? 36.312 -5.053 24.129 1 39.29 19 TYR D O 1
ATOM 2560 N N . GLN D 1 16 ? 37.467 -6.779 23.26 1 38.88 20 GLN D N 1
ATOM 2561 C CA . GLN D 1 16 ? 36.696 -7.782 23.991 1 41.42 20 GLN D CA 1
ATOM 2562 C C . GLN D 1 16 ? 36.867 -7.587 25.492 1 43.33 20 GLN D C 1
ATOM 2563 O O . GLN D 1 16 ? 35.911 -7.652 26.267 1 41.4 20 GLN D O 1
ATOM 2569 N N . MET D 1 17 ? 38.126 -7.356 25.881 1 45.86 21 MET D N 1
ATOM 2570 C CA . MET D 1 17 ? 38.502 -7.168 27.267 1 36.92 21 MET D CA 1
ATOM 2571 C C . MET D 1 17 ? 37.752 -5.963 27.843 1 33.87 21 MET D C 1
ATOM 2572 O O . MET D 1 17 ? 37.005 -6.089 28.793 1 41.14 21 MET D O 1
ATOM 2577 N N . CYS D 1 18 ? 37.939 -4.785 27.252 1 36.61 22 CYS D N 1
ATOM 2578 C CA . CYS D 1 18 ? 37.413 -3.549 27.798 1 35.51 22 CYS D CA 1
ATOM 2579 C C . CYS D 1 18 ? 35.883 -3.488 27.732 1 37.13 22 CYS D C 1
ATOM 2580 O O . CYS D 1 18 ? 35.241 -3.035 28.678 1 38.44 22 CYS D O 1
ATOM 2583 N N . PHE D 1 19 ? 35.283 -3.911 26.615 1 36.8 23 PHE D N 1
ATOM 2584 C CA . PHE D 1 19 ? 33.835 -3.818 26.52 1 34.92 23 PHE D CA 1
ATOM 2585 C C . PHE D 1 19 ? 33.173 -4.894 27.384 1 36.51 23 PHE D C 1
ATOM 2586 O O . PHE D 1 19 ? 32.178 -4.623 28.072 1 32.37 23 PHE D O 1
ATOM 2594 N N . GLY D 1 20 ? 33.719 -6.119 27.324 1 35.58 24 GLY D N 1
ATOM 2595 C CA . GLY D 1 20 ? 33.18 -7.227 28.099 1 34.36 24 GLY D CA 1
ATOM 2596 C C . GLY D 1 20 ? 33.331 -7.012 29.612 1 39.88 24 GLY D C 1
ATOM 2597 O O . GLY D 1 20 ? 32.419 -7.306 30.373 1 41.72 24 GLY D O 1
ATOM 2598 N N . MET D 1 21 ? 34.477 -6.484 30.058 1 38.31 25 MET D N 1
ATOM 2599 C CA . MET D 1 21 ? 34.667 -6.158 31.467 1 40.8 25 MET D CA 1
ATOM 2600 C C . MET D 1 21 ? 33.709 -5.053 31.921 1 38.69 25 MET D C 1
ATOM 2601 O O . MET D 1 21 ? 33.059 -5.155 32.965 1 39.01 25 MET D O 1
ATOM 2606 N N . ALA D 1 22 ? 33.633 -3.976 31.143 1 37.35 26 ALA D N 1
ATOM 2607 C CA . ALA D 1 22 ? 32.762 -2.861 31.499 1 39.21 26 ALA D CA 1
ATOM 2608 C C . ALA D 1 22 ? 31.345 -3.357 31.73 1 31.27 26 ALA D C 1
ATOM 2609 O O . ALA D 1 22 ? 30.709 -2.988 32.699 1 37.68 26 ALA D O 1
ATOM 2611 N N . MET D 1 23 ? 30.841 -4.179 30.829 1 32.61 27 MET D N 1
ATOM 2612 C CA . MET D 1 23 ? 29.415 -4.445 30.807 1 37.39 27 MET D CA 1
ATOM 2613 C C . MET D 1 23 ? 29.076 -5.637 31.684 1 37.77 27 MET D C 1
ATOM 2614 O O . MET D 1 23 ? 27.906 -5.904 31.915 1 43.98 27 MET D O 1
ATOM 2619 N N . THR D 1 24 ? 30.097 -6.343 32.17 1 43.94 28 THR D N 1
ATOM 2620 C CA . THR D 1 24 ? 29.855 -7.458 33.074 1 44.35 28 THR D CA 1
ATOM 2621 C C . THR D 1 24 ? 30.43 -7.108 34.447 1 45.31 28 THR D C 1
ATOM 2622 O O . THR D 1 24 ? 29.736 -6.512 35.265 1 48.96 28 THR D O 1
ATOM 2626 N N . HIS D 1 25 ? 31.703 -7.42 34.674 1 41.72 29 HIS D N 1
ATOM 2627 C CA . HIS D 1 25 ? 32.315 -7.196 35.969 1 39.26 29 HIS D CA 1
ATOM 2628 C C . HIS D 1 25 ? 32.095 -5.771 36.517 1 36.52 29 HIS D C 1
ATOM 2629 O O . HIS D 1 25 ? 31.64 -5.617 37.639 1 38.6 29 HIS D O 1
ATOM 2636 N N . CYS D 1 26 ? 32.47 -4.733 35.771 1 33.18 30 CYS D N 1
ATOM 2637 C CA . CYS D 1 26 ? 32.379 -3.369 36.273 1 36.52 30 CYS D CA 1
ATOM 2638 C C . CYS D 1 26 ? 30.938 -2.962 36.575 1 37.62 30 CYS D C 1
ATOM 2639 O O . CYS D 1 26 ? 30.651 -2.421 37.645 1 41.11 30 CYS D O 1
ATOM 2642 N N . LEU D 1 27 ? 30.027 -3.212 35.636 1 37.16 31 LEU D N 1
ATOM 2643 C CA . LEU D 1 27 ? 28.623 -2.873 35.844 1 35.88 31 LEU D CA 1
ATOM 2644 C C . LEU D 1 27 ? 28.072 -3.645 37.029 1 35.52 31 LEU D C 1
ATOM 2645 O O . LEU D 1 27 ? 27.259 -3.114 37.769 1 41 31 LEU D O 1
ATOM 2650 N N . GLU D 1 28 ? 28.511 -4.892 37.222 1 39.76 32 GLU D N 1
ATOM 2651 C CA . GLU D 1 28 ? 27.936 -5.724 38.274 1 45.4 32 GLU D CA 1
ATOM 2652 C C . GLU D 1 28 ? 28.51 -5.337 39.635 1 40.31 32 GLU D C 1
ATOM 2653 O O . GLU D 1 28 ? 27.847 -5.488 40.641 1 36.66 32 GLU D O 1
ATOM 2659 N N . THR D 1 29 ? 29.762 -4.869 39.675 1 45.57 33 THR D N 1
ATOM 2660 C CA . THR D 1 29 ? 30.375 -4.491 40.942 1 40.5 33 THR D CA 1
ATOM 2661 C C . THR D 1 29 ? 29.874 -3.117 41.387 1 36.08 33 THR D C 1
ATOM 2662 O O . THR D 1 29 ? 29.635 -2.895 42.562 1 34.75 33 THR D O 1
ATOM 2666 N N . GLY D 1 30 ? 29.723 -2.18 40.451 1 36.35 34 GLY D N 1
ATOM 2667 C CA . GLY D 1 30 ? 29.409 -0.812 40.833 1 34.41 34 GLY D CA 1
ATOM 2668 C C . GLY D 1 30 ? 30.612 -0.146 41.515 1 36.48 34 GLY D C 1
ATOM 2669 O O . GLY D 1 30 ? 31.756 -0.557 41.315 1 35.47 34 GLY D O 1
ATOM 2670 N N . GLY D 1 31 ? 30.333 0.886 42.328 1 34.18 35 GLY D N 1
ATOM 2671 C CA . GLY D 1 31 ? 31.352 1.598 43.071 1 34.82 35 GLY D CA 1
ATOM 2672 C C . GLY D 1 31 ? 32.332 2.295 42.133 1 42.44 35 GLY D C 1
ATOM 2673 O O . GLY D 1 31 ? 31.914 2.944 41.18 1 42.75 35 GLY D O 1
ATOM 2674 N N . ASP D 1 32 ? 33.632 2.139 42.411 1 38.85 36 ASP D N 1
ATOM 2675 C CA . ASP D 1 32 ? 34.685 2.718 41.591 1 44.74 36 ASP D CA 1
ATOM 2676 C C . ASP D 1 32 ? 34.59 2.249 40.128 1 45.08 36 ASP D C 1
ATOM 2677 O O . ASP D 1 32 ? 35.09 2.914 39.22 1 35.64 36 ASP D O 1
ATOM 2682 N N . HIS D 1 33 ? 33.979 1.07 39.907 1 42.7 37 HIS D N 1
ATOM 2683 C CA . HIS D 1 33 ? 34.006 0.458 38.594 1 36.84 37 HIS D CA 1
ATOM 2684 C C . HIS D 1 33 ? 33.11 1.212 37.611 1 36.11 37 HIS D C 1
ATOM 2685 O O . HIS D 1 33 ? 33.274 1.041 36.411 1 38.27 37 HIS D O 1
ATOM 2692 N N . VAL D 1 34 ? 32.206 2.062 38.114 1 33.79 38 VAL D N 1
ATOM 2693 C CA . VAL D 1 34 ? 31.24 2.756 37.275 1 34.37 38 VAL D CA 1
ATOM 2694 C C . VAL D 1 34 ? 31.351 4.257 37.504 1 39.25 38 VAL D C 1
ATOM 2695 O O . VAL D 1 34 ? 30.489 5.003 37.042 1 39.08 38 VAL D O 1
ATOM 2699 N N . LYS D 1 35 ? 32.427 4.706 38.173 1 42.65 39 LYS D N 1
ATOM 2700 C CA . LYS D 1 35 ? 32.683 6.137 38.227 1 46.01 39 LYS D CA 1
ATOM 2701 C C . LYS D 1 35 ? 32.881 6.665 36.806 1 48.74 39 LYS D C 1
ATOM 2702 O O . LYS D 1 35 ? 33.546 6.011 35.996 1 51.45 39 LYS D O 1
ATOM 2708 N N . PRO D 1 36 ? 32.309 7.847 36.452 1 43.92 40 PRO D N 1
ATOM 2709 C CA . PRO D 1 36 ? 32.278 8.306 35.062 1 44.1 40 PRO D CA 1
ATOM 2710 C C . PRO D 1 36 ? 33.621 8.254 34.339 1 44.72 40 PRO D C 1
ATOM 2711 O O . PRO D 1 36 ? 33.707 7.709 33.252 1 50.45 40 PRO D O 1
ATOM 2715 N N . LYS D 1 37 ? 34.674 8.81 34.934 1 40.11 41 LYS D N 1
ATOM 2716 C CA . LYS D 1 37 ? 35.937 8.889 34.231 1 40.4 41 LYS D CA 1
ATOM 2717 C C . LYS D 1 37 ? 36.462 7.489 33.893 1 40.02 41 LYS D C 1
ATOM 2718 O O . LYS D 1 37 ? 36.865 7.234 32.759 1 37.47 41 LYS D O 1
ATOM 2724 N N . HIS D 1 38 ? 36.481 6.575 34.865 1 40.54 42 HIS D N 1
ATOM 2725 C CA . HIS D 1 38 ? 36.983 5.225 34.618 1 41.14 42 HIS D CA 1
ATOM 2726 C C . HIS D 1 38 ? 36.118 4.507 33.587 1 41.19 42 HIS D C 1
ATOM 2727 O O . HIS D 1 38 ? 36.632 3.85 32.691 1 51.31 42 HIS D O 1
ATOM 2734 N N . PHE D 1 39 ? 34.797 4.625 33.719 1 37.79 43 PHE D N 1
ATOM 2735 C CA . PHE D 1 39 ? 33.922 3.821 32.879 1 36.75 43 PHE D CA 1
ATOM 2736 C C . PHE D 1 39 ? 33.944 4.347 31.447 1 36.2 43 PHE D C 1
ATOM 2737 O O . PHE D 1 39 ? 33.975 3.578 30.497 1 36.22 43 PHE D O 1
ATOM 2745 N N . ARG D 1 40 ? 33.938 5.677 31.312 1 38.49 44 ARG D N 1
ATOM 2746 C CA . ARG D 1 40 ? 33.999 6.343 30.025 1 37.67 44 ARG D CA 1
ATOM 2747 C C . ARG D 1 40 ? 35.3 5.966 29.314 1 33.96 44 ARG D C 1
ATOM 2748 O O . ARG D 1 40 ? 35.313 5.719 28.122 1 35.9 44 ARG D O 1
ATOM 2756 N N . ALA D 1 41 ? 36.388 5.864 30.058 1 36.38 45 ALA D N 1
ATOM 2757 C CA . ALA D 1 41 ? 37.665 5.475 29.487 1 33.15 45 ALA D CA 1
ATOM 2758 C C . ALA D 1 41 ? 37.563 4.066 28.919 1 31.21 45 ALA D C 1
ATOM 2759 O O . ALA D 1 41 ? 38.029 3.797 27.831 1 35.58 45 ALA D O 1
ATOM 2761 N N . MET D 1 42 ? 36.922 3.172 29.65 1 35.81 46 MET D N 1
ATOM 2762 C CA . MET D 1 42 ? 36.762 1.788 29.209 1 36.13 46 MET D CA 1
ATOM 2763 C C . MET D 1 42 ? 35.936 1.693 27.915 1 33.96 46 MET D C 1
ATOM 2764 O O . MET D 1 42 ? 36.319 0.976 26.993 1 37.94 46 MET D O 1
ATOM 2769 N N . ILE D 1 43 ? 34.817 2.429 27.834 1 32.55 47 ILE D N 1
ATOM 2770 C CA . ILE D 1 43 ? 33.918 2.341 26.691 1 34.51 47 ILE D CA 1
ATOM 2771 C C . ILE D 1 43 ? 34.573 2.992 25.479 1 35.73 47 ILE D C 1
ATOM 2772 O O . ILE D 1 43 ? 34.538 2.478 24.353 1 31.37 47 ILE D O 1
ATOM 2777 N N . SER D 1 44 ? 35.2 4.133 25.749 1 32.89 48 SER D N 1
ATOM 2778 C CA . SER D 1 44 ? 35.946 4.871 24.751 1 30.96 48 SER D CA 1
ATOM 2779 C C . SER D 1 44 ? 37.051 3.982 24.178 1 31.63 48 SER D C 1
ATOM 2780 O O . SER D 1 44 ? 37.195 3.842 22.976 1 38.13 48 SER D O 1
ATOM 2783 N N . CYS D 1 45 ? 37.869 3.386 25.042 1 33.59 49 CYS D N 1
ATOM 2784 C CA . CYS D 1 45 ? 38.965 2.565 24.572 1 30.4 49 CYS D CA 1
ATOM 2785 C C . CYS D 1 45 ? 38.427 1.39 23.758 1 31.39 49 CYS D C 1
ATOM 2786 O O . CYS D 1 45 ? 38.992 1.052 22.712 1 36.89 49 CYS D O 1
ATOM 2789 N N . ALA D 1 46 ? 37.331 0.77 24.214 1 28.93 50 ALA D N 1
ATOM 2790 C CA . ALA D 1 46 ? 36.789 -0.39 23.509 1 28.48 50 ALA D CA 1
ATOM 2791 C C . ALA D 1 46 ? 36.357 -0.009 22.103 1 27.06 50 ALA D C 1
ATOM 2792 O O . ALA D 1 46 ? 36.648 -0.718 21.155 1 34.34 50 ALA D O 1
ATOM 2794 N N . GLU D 1 47 ? 35.686 1.128 21.963 1 28.99 51 GLU D N 1
ATOM 2795 C CA . GLU D 1 47 ? 35.253 1.58 20.664 1 32.42 51 GLU D CA 1
ATOM 2796 C C . GLU D 1 47 ? 36.454 1.975 19.801 1 36.31 51 GLU D C 1
ATOM 2797 O O . GLU D 1 47 ? 36.469 1.69 18.606 1 35.71 51 GLU D O 1
ATOM 2803 N N . MET D 1 48 ? 37.454 2.649 20.379 1 33.05 52 MET D N 1
ATOM 2804 C CA . MET D 1 48 ? 38.637 2.974 19.602 1 36.35 52 MET D CA 1
ATOM 2805 C C . MET D 1 48 ? 39.264 1.692 19.05 1 31.02 52 MET D C 1
ATOM 2806 O O . MET D 1 48 ? 39.609 1.657 17.875 1 31.22 52 MET D O 1
ATOM 2811 N N . CYS D 1 49 ? 39.384 0.648 19.881 1 27.52 53 CYS D N 1
ATOM 2812 C CA . CYS D 1 49 ? 40.055 -0.573 19.444 1 33.89 53 CYS D CA 1
ATOM 2813 C C . CYS D 1 49 ? 39.251 -1.28 18.353 1 38.57 53 CYS D C 1
ATOM 2814 O O . CYS D 1 49 ? 39.81 -1.825 17.393 1 33.45 53 CYS D O 1
ATOM 2817 N N . ARG D 1 50 ? 37.921 -1.23 18.485 1 34.05 54 ARG D N 1
ATOM 2818 C CA . ARG D 1 50 ? 37.061 -1.878 17.517 1 34.77 54 ARG D CA 1
ATOM 2819 C C . ARG D 1 50 ? 37.061 -1.078 16.214 1 35.38 54 ARG D C 1
ATOM 2820 O O . ARG D 1 50 ? 37.126 -1.647 15.126 1 33.07 54 ARG D O 1
ATOM 2828 N N . ASN D 1 51 ? 37.065 0.25 16.328 1 34.93 55 ASN D N 1
ATOM 2829 C CA . ASN D 1 51 ? 37.098 1.091 15.15 1 32.6 55 ASN D CA 1
ATOM 2830 C C . ASN D 1 51 ? 38.44 0.95 14.439 1 31.78 55 ASN D C 1
ATOM 2831 O O . ASN D 1 51 ? 38.493 0.933 13.218 1 37.61 55 ASN D O 1
ATOM 2836 N N . ALA D 1 52 ? 39.522 0.802 15.193 1 38.63 56 ALA D N 1
ATOM 2837 C CA . ALA D 1 52 ? 40.838 0.653 14.593 1 31.56 56 ALA D CA 1
ATOM 2838 C C . ALA D 1 52 ? 40.892 -0.649 13.807 1 33.3 56 ALA D C 1
ATOM 2839 O O . ALA D 1 52 ? 41.457 -0.69 12.72 1 34.79 56 ALA D O 1
ATOM 2841 N N . ALA D 1 53 ? 40.326 -1.726 14.367 1 33.05 57 ALA D N 1
ATOM 2842 C CA . ALA D 1 53 ? 40.329 -3.021 13.691 1 32.02 57 ALA D CA 1
ATOM 2843 C C . ALA D 1 53 ? 39.654 -2.892 12.324 1 31.56 57 ALA D C 1
ATOM 2844 O O . ALA D 1 53 ? 40.191 -3.309 11.312 1 34.35 57 ALA D O 1
ATOM 2846 N N . HIS D 1 54 ? 38.495 -2.237 12.311 1 33.43 58 HIS D N 1
ATOM 2847 C CA . HIS D 1 54 ? 37.697 -2.009 11.124 1 37.23 58 HIS D CA 1
ATOM 2848 C C . HIS D 1 54 ? 38.503 -1.26 10.055 1 33.57 58 HIS D C 1
ATOM 2849 O O . HIS D 1 54 ? 38.521 -1.66 8.901 1 30.85 58 HIS D O 1
ATOM 2856 N N . MET D 1 55 ? 39.129 -0.138 10.442 1 35.19 59 MET D N 1
ATOM 2857 C CA . MET D 1 55 ? 39.855 0.706 9.506 1 31.07 59 MET D CA 1
ATOM 2858 C C . MET D 1 55 ? 41.055 -0.062 8.948 1 33.12 59 MET D C 1
ATOM 2859 O O . MET D 1 55 ? 41.394 0.08 7.778 1 38.4 59 MET D O 1
ATOM 2864 N N . MET D 1 56 ? 41.695 -0.896 9.773 1 33.72 60 MET D N 1
ATOM 2865 C CA . MET D 1 56 ? 42.795 -1.714 9.295 1 32.29 60 MET D CA 1
ATOM 2866 C C . MET D 1 56 ? 42.298 -2.775 8.319 1 38.31 60 MET D C 1
ATOM 2867 O O . MET D 1 56 ? 42.921 -2.996 7.287 1 38.95 60 MET D O 1
ATOM 2872 N N . LEU D 1 57 ? 41.175 -3.442 8.646 1 37.79 61 LEU D N 1
ATOM 2873 C CA . LEU D 1 57 ? 40.686 -4.547 7.837 1 35.3 61 LEU D CA 1
ATOM 2874 C C . LEU D 1 57 ? 40.34 -4.082 6.428 1 37.16 61 LEU D C 1
ATOM 2875 O O . LEU D 1 57 ? 40.416 -4.875 5.503 1 42.87 61 LEU D O 1
ATOM 2880 N N . MET D 1 58 ? 39.927 -2.815 6.277 1 41 62 MET D N 1
ATOM 2881 C CA . MET D 1 58 ? 39.535 -2.31 4.975 1 43.71 62 MET D CA 1
ATOM 2882 C C . MET D 1 58 ? 40.7 -1.583 4.303 1 47.96 62 MET D C 1
ATOM 2883 O O . MET D 1 58 ? 40.502 -0.935 3.275 1 43.99 62 MET D O 1
ATOM 2888 N N . LYS D 1 59 ? 41.905 -1.693 4.891 1 46.97 63 LYS D N 1
ATOM 2889 C CA . LYS D 1 59 ? 43.1 -1.017 4.408 1 43.62 63 LYS D CA 1
ATOM 2890 C C . LYS D 1 59 ? 42.789 0.454 4.157 1 38.1 63 LYS D C 1
ATOM 2891 O O . LYS D 1 59 ? 43.096 0.985 3.102 1 43.82 63 LYS D O 1
ATOM 2897 N N . SER D 1 60 ? 42.173 1.116 5.128 1 39.56 64 SER D N 1
ATOM 2898 C CA . SER D 1 60 ? 41.908 2.537 5.008 1 43.14 64 SER D CA 1
ATOM 2899 C C . SER D 1 60 ? 43.215 3.326 4.933 1 45.87 64 SER D C 1
ATOM 2900 O O . SER D 1 60 ? 44.196 2.979 5.592 1 48.3 64 SER D O 1
ATOM 2903 N N . PRO D 1 61 ? 43.27 4.408 4.127 1 50.76 65 PRO D N 1
ATOM 2904 C CA . PRO D 1 61 ? 44.416 5.325 4.134 1 49.85 65 PRO D CA 1
ATOM 2905 C C . PRO D 1 61 ? 44.809 5.813 5.528 1 49.89 65 PRO D C 1
ATOM 2906 O O . PRO D 1 61 ? 45.98 5.983 5.798 1 51.34 65 PRO D O 1
ATOM 2910 N N . GLN D 1 62 ? 43.825 6.018 6.417 1 56.5 66 GLN D N 1
ATOM 2911 C CA . GLN D 1 62 ? 44.06 6.625 7.722 1 49.3 66 GLN D CA 1
ATOM 2912 C C . GLN D 1 62 ? 44.315 5.589 8.821 1 48.55 66 GLN D C 1
ATOM 2913 O O . GLN D 1 62 ? 44.364 5.952 9.991 1 51.39 66 GLN D O 1
ATOM 2919 N N . ALA D 1 63 ? 44.505 4.307 8.468 1 52.89 67 ALA D N 1
ATOM 2920 C CA . ALA D 1 63 ? 44.646 3.245 9.462 1 49.75 67 ALA D CA 1
ATOM 2921 C C . ALA D 1 63 ? 45.821 3.505 10.395 1 44.43 67 ALA D C 1
ATOM 2922 O O . ALA D 1 63 ? 45.697 3.322 11.597 1 53.5 67 ALA D O 1
ATOM 2924 N N . ARG D 1 64 ? 46.95 3.956 9.842 1 54.48 68 ARG D N 1
ATOM 2925 C CA . ARG D 1 64 ? 48.166 4.213 10.602 1 51.85 68 ARG D CA 1
ATOM 2926 C C . ARG D 1 64 ? 47.922 5.311 11.631 1 46.42 68 ARG D C 1
ATOM 2927 O O . ARG D 1 64 ? 48.294 5.169 12.795 1 55 68 ARG D O 1
ATOM 2935 N N . HIS D 1 65 ? 47.258 6.384 11.212 1 47.32 69 HIS D N 1
ATOM 2936 C CA . HIS D 1 65 ? 46.989 7.466 12.136 1 55.84 69 HIS D CA 1
ATOM 2937 C C . HIS D 1 65 ? 46.008 7.04 13.228 1 54.98 69 HIS D C 1
ATOM 2938 O O . HIS D 1 65 ? 46.194 7.36 14.402 1 52.47 69 HIS D O 1
ATOM 2945 N N . ILE D 1 66 ? 44.949 6.33 12.83 1 51.98 70 ILE D N 1
ATOM 2946 C CA . ILE D 1 66 ? 43.934 5.884 13.761 1 47.63 70 ILE D CA 1
ATOM 2947 C C . ILE D 1 66 ? 44.573 5.009 14.835 1 41.98 70 ILE D C 1
ATOM 2948 O O . ILE D 1 66 ? 44.303 5.18 16.026 1 46.36 70 ILE D O 1
ATOM 2953 N N . CYS D 1 67 ? 45.456 4.101 14.429 1 37.26 71 CYS D N 1
ATOM 2954 C CA . CYS D 1 67 ? 46.122 3.274 15.422 1 39.52 71 CYS D CA 1
ATOM 2955 C C . CYS D 1 67 ? 47.019 4.091 16.35 1 48.67 71 CYS D C 1
ATOM 2956 O O . CYS D 1 67 ? 47.159 3.751 17.525 1 46.72 71 CYS D O 1
ATOM 2959 N N . GLU D 1 68 ? 47.617 5.172 15.832 1 53.25 72 GLU D N 1
ATOM 2960 C CA . GLU D 1 68 ? 48.37 6.075 16.69 1 67.62 72 GLU D CA 1
ATOM 2961 C C . GLU D 1 68 ? 47.457 6.568 17.817 1 58.92 72 GLU D C 1
ATOM 2962 O O . GLU D 1 68 ? 47.824 6.51 18.984 1 54.32 72 GLU D O 1
ATOM 2968 N N . ASP D 1 69 ? 46.244 7.003 17.471 1 50.22 73 ASP D N 1
ATOM 2969 C CA . ASP D 1 69 ? 45.3 7.444 18.482 1 49.71 73 ASP D CA 1
ATOM 2970 C C . ASP D 1 69 ? 44.84 6.302 19.378 1 45.33 73 ASP D C 1
ATOM 2971 O O . ASP D 1 69 ? 44.546 6.521 20.545 1 45.51 73 ASP D O 1
ATOM 2976 N N . CYS D 1 70 ? 44.694 5.102 18.811 1 46.12 74 CYS D N 1
ATOM 2977 C CA . CYS D 1 70 ? 44.283 3.968 19.612 1 45.23 74 CYS D CA 1
ATOM 2978 C C . CYS D 1 70 ? 45.343 3.665 20.67 1 46.46 74 CYS D C 1
ATOM 2979 O O . CYS D 1 70 ? 45.004 3.248 21.771 1 47.09 74 CYS D O 1
ATOM 2982 N N . ALA D 1 71 ? 46.613 3.909 20.351 1 52.03 75 ALA D N 1
ATOM 2983 C CA . ALA D 1 71 ? 47.689 3.671 21.306 1 51.38 75 ALA D CA 1
ATOM 2984 C C . ALA D 1 71 ? 47.529 4.598 22.508 1 47.55 75 ALA D C 1
ATOM 2985 O O . ALA D 1 71 ? 47.687 4.168 23.646 1 41 75 ALA D O 1
ATOM 2987 N N . GLU D 1 72 ? 47.132 5.849 22.258 1 46.16 76 GLU D N 1
ATOM 2988 C CA . GLU D 1 72 ? 46.926 6.797 23.336 1 44.61 76 GLU D CA 1
ATOM 2989 C C . GLU D 1 72 ? 45.707 6.406 24.168 1 43.36 76 GLU D C 1
ATOM 2990 O O . GLU D 1 72 ? 45.742 6.459 25.402 1 43.31 76 GLU D O 1
ATOM 2996 N N . ALA D 1 73 ? 44.625 6.006 23.48 1 44.94 77 ALA D N 1
ATOM 2997 C CA . ALA D 1 73 ? 43.416 5.529 24.15 1 37.02 77 ALA D CA 1
ATOM 2998 C C . ALA D 1 73 ? 43.757 4.36 25.082 1 34.79 77 ALA D C 1
ATOM 2999 O O . ALA D 1 73 ? 43.381 4.367 26.25 1 33.26 77 ALA D O 1
ATOM 3001 N N . CYS D 1 74 ? 44.5 3.374 24.561 1 33.27 78 CYS D N 1
ATOM 3002 C CA . CYS D 1 74 ? 44.887 2.188 25.298 1 36.94 78 CYS D CA 1
ATOM 3003 C C . CYS D 1 74 ? 45.715 2.57 26.525 1 43.61 78 CYS D C 1
ATOM 3004 O O . CYS D 1 74 ? 45.432 2.079 27.619 1 45.43 78 CYS D O 1
ATOM 3007 N N . GLU D 1 75 ? 46.708 3.467 26.347 1 49.21 79 GLU D N 1
ATOM 3008 C CA . GLU D 1 75 ? 47.551 3.927 27.444 1 43.25 79 GLU D CA 1
ATOM 3009 C C . GLU D 1 75 ? 46.703 4.62 28.506 1 40.51 79 GLU D C 1
ATOM 3010 O O . GLU D 1 75 ? 46.788 4.279 29.678 1 44.14 79 GLU D O 1
ATOM 3016 N N . ALA D 1 76 ? 45.887 5.597 28.092 1 37.67 80 ALA D N 1
ATOM 3017 C CA . ALA D 1 76 ? 45.042 6.302 29.042 1 40.04 80 ALA D CA 1
ATOM 3018 C C . ALA D 1 76 ? 44.144 5.316 29.81 1 48.25 80 ALA D C 1
ATOM 3019 O O . ALA D 1 76 ? 44.002 5.431 31.029 1 42.98 80 ALA D O 1
ATOM 3021 N N . CYS D 1 77 ? 43.573 4.314 29.113 1 43.36 81 CYS D N 1
ATOM 3022 C CA . CYS D 1 77 ? 42.647 3.397 29.763 1 37.35 81 CYS D CA 1
ATOM 3023 C C . CYS D 1 77 ? 43.417 2.49 30.731 1 38.98 81 CYS D C 1
ATOM 3024 O O . CYS D 1 77 ? 42.915 2.154 31.804 1 39.27 81 CYS D O 1
ATOM 3027 N N . ALA D 1 78 ? 44.65 2.111 30.376 1 33.45 82 ALA D N 1
ATOM 3028 C CA . ALA D 1 78 ? 45.461 1.313 31.289 1 39.13 82 ALA D CA 1
ATOM 3029 C C . ALA D 1 78 ? 45.662 2.056 32.612 1 42.7 82 ALA D C 1
ATOM 3030 O O . ALA D 1 78 ? 45.449 1.473 33.666 1 44.58 82 ALA D O 1
ATOM 3032 N N . LYS D 1 79 ? 46.018 3.347 32.553 1 47.06 83 LYS D N 1
ATOM 3033 C CA . LYS D 1 79 ? 46.208 4.156 33.757 1 51.01 83 LYS D CA 1
ATOM 3034 C C . LYS D 1 79 ? 44.946 4.135 34.622 1 47.3 83 LYS D C 1
ATOM 3035 O O . LYS D 1 79 ? 45.035 3.955 35.829 1 49.45 83 LYS D O 1
ATOM 3041 N N . GLU D 1 80 ? 43.773 4.273 33.993 1 48.57 84 GLU D N 1
ATOM 3042 C CA . GLU D 1 80 ? 42.51 4.305 34.708 1 45.81 84 GLU D CA 1
ATOM 3043 C C . GLU D 1 80 ? 42.133 2.927 35.263 1 46.32 84 GLU D C 1
ATOM 3044 O O . GLU D 1 80 ? 41.152 2.824 35.992 1 53.54 84 GLU D O 1
ATOM 3050 N N . CYS D 1 81 ? 42.865 1.867 34.916 1 42.25 85 CYS D N 1
ATOM 3051 C CA . CYS D 1 81 ? 42.438 0.545 35.35 1 46.07 85 CYS D CA 1
ATOM 3052 C C . CYS D 1 81 ? 43.409 -0.008 36.387 1 50.99 85 CYS D C 1
ATOM 3053 O O . CYS D 1 81 ? 43.14 -1.035 37.024 1 48.27 85 CYS D O 1
ATOM 3056 N N . ASP D 1 82 ? 44.531 0.703 36.56 1 49.47 86 ASP D N 1
ATOM 3057 C CA . ASP D 1 82 ? 45.605 0.305 37.453 1 50.59 86 ASP D CA 1
ATOM 3058 C C . ASP D 1 82 ? 45.161 0.322 38.913 1 46.33 86 ASP D C 1
ATOM 3059 O O . ASP D 1 82 ? 45.564 -0.551 39.674 1 48.15 86 ASP D O 1
ATOM 3064 N N . ALA D 1 83 ? 44.348 1.316 39.286 1 42.06 87 ALA D N 1
ATOM 3065 C CA . ALA D 1 83 ? 43.97 1.525 40.673 1 46.83 87 ALA D CA 1
ATOM 3066 C C . ALA D 1 83 ? 43.001 0.449 41.169 1 49.08 87 ALA D C 1
ATOM 3067 O O . ALA D 1 83 ? 42.831 0.286 42.37 1 52.86 87 ALA D O 1
ATOM 3069 N N . LEU D 1 84 ? 42.339 -0.271 40.263 1 41.85 88 LEU D N 1
ATOM 3070 C CA . LEU D 1 84 ? 41.106 -0.93 40.642 1 43 88 LEU D CA 1
ATOM 3071 C C . LEU D 1 84 ? 41.331 -2.417 40.842 1 48.21 88 LEU D C 1
ATOM 3072 O O . LEU D 1 84 ? 42.006 -3.078 40.06 1 52.46 88 LEU D O 1
ATOM 3077 N N . PRO D 1 85 ? 40.753 -2.981 41.917 1 50.16 89 PRO D N 1
ATOM 3078 C CA . PRO D 1 85 ? 40.812 -4.423 42.146 1 52.7 89 PRO D CA 1
ATOM 3079 C C . PRO D 1 85 ? 40.167 -5.154 40.977 1 52.96 89 PRO D C 1
ATOM 3080 O O . PRO D 1 85 ? 39.117 -4.742 40.48 1 56.46 89 PRO D O 1
ATOM 3084 N N . ASP D 1 86 ? 40.851 -6.206 40.516 1 55.31 90 ASP D N 1
ATOM 3085 C CA . ASP D 1 86 ? 40.317 -7.097 39.502 1 49.65 90 ASP D CA 1
ATOM 3086 C C . ASP D 1 86 ? 40.473 -6.521 38.097 1 47.33 90 ASP D C 1
ATOM 3087 O O . ASP D 1 86 ? 40.041 -7.167 37.149 1 47.93 90 ASP D O 1
ATOM 3092 N N . MET D 1 87 ? 41.098 -5.34 37.954 1 39.22 91 MET D N 1
ATOM 3093 C CA . MET D 1 87 ? 41.238 -4.745 36.635 1 41.5 91 MET D CA 1
ATOM 3094 C C . MET D 1 87 ? 42.664 -4.88 36.109 1 41.51 91 MET D C 1
ATOM 3095 O O . MET D 1 87 ? 43.027 -4.2 35.154 1 48.28 91 MET D O 1
ATOM 3100 N N . LYS D 1 88 ? 43.465 -5.753 36.728 1 46.66 92 LYS D N 1
ATOM 3101 C CA . LYS D 1 88 ? 44.901 -5.755 36.484 1 47.15 92 LYS D CA 1
ATOM 3102 C C . LYS D 1 88 ? 45.183 -6.374 35.118 1 42.75 92 LYS D C 1
ATOM 3103 O O . LYS D 1 88 ? 46.062 -5.907 34.395 1 39.11 92 LYS D O 1
ATOM 3109 N N . ASP D 1 89 ? 44.404 -7.412 34.777 1 42.04 93 ASP D N 1
ATOM 3110 C CA . ASP D 1 89 ? 44.488 -8.075 33.49 1 45.78 93 ASP D CA 1
ATOM 3111 C C . ASP D 1 89 ? 44.089 -7.107 32.375 1 42.06 93 ASP D C 1
ATOM 3112 O O . ASP D 1 89 ? 44.735 -7.059 31.335 1 43.8 93 ASP D O 1
ATOM 3117 N N . CYS D 1 90 ? 43.024 -6.34 32.596 1 38.92 94 CYS D N 1
ATOM 3118 C CA . CYS D 1 90 ? 42.552 -5.389 31.611 1 40.04 94 CYS D CA 1
ATOM 3119 C C . CYS D 1 90 ? 43.663 -4.382 31.321 1 47.62 94 CYS D C 1
ATOM 3120 O O . CYS D 1 90 ? 43.978 -4.129 30.157 1 42.55 94 CYS D O 1
ATOM 3123 N N . ALA D 1 91 ? 44.267 -3.835 32.392 1 44.3 95 ALA D N 1
ATOM 3124 C CA . ALA D 1 91 ? 45.304 -2.822 32.255 1 43.19 95 ALA D CA 1
ATOM 3125 C C . ALA D 1 91 ? 46.52 -3.356 31.499 1 42.89 95 ALA D C 1
ATOM 3126 O O . ALA D 1 91 ? 47.134 -2.613 30.733 1 49.27 95 ALA D O 1
ATOM 3128 N N . ALA D 1 92 ? 46.874 -4.63 31.736 1 37.65 96 ALA D N 1
ATOM 3129 C CA . ALA D 1 92 ? 47.973 -5.289 31.047 1 40.81 96 ALA D CA 1
ATOM 3130 C C . ALA D 1 92 ? 47.648 -5.425 29.554 1 44.77 96 ALA D C 1
ATOM 3131 O O . ALA D 1 92 ? 48.445 -5.076 28.69 1 45.92 96 ALA D O 1
ATOM 3133 N N . GLN D 1 93 ? 46.443 -5.927 29.253 1 49.52 97 GLN D N 1
ATOM 3134 C CA . GLN D 1 93 ? 45.971 -6.041 27.889 1 37.56 97 GLN D CA 1
ATOM 3135 C C . GLN D 1 93 ? 46.017 -4.684 27.184 1 35.31 97 GLN D C 1
ATOM 3136 O O . GLN D 1 93 ? 46.45 -4.6 26.038 1 36.17 97 GLN D O 1
ATOM 3142 N N . CYS D 1 94 ? 45.603 -3.621 27.86 1 32.84 98 CYS D N 1
ATOM 3143 C CA . CYS D 1 94 ? 45.597 -2.296 27.25 1 43.51 98 CYS D CA 1
ATOM 3144 C C . CYS D 1 94 ? 47.022 -1.827 26.935 1 45.62 98 CYS D C 1
ATOM 3145 O O . CYS D 1 94 ? 47.251 -1.218 25.889 1 48.1 98 CYS D O 1
ATOM 3148 N N . ARG D 1 95 ? 47.981 -2.164 27.809 1 43.75 99 ARG D N 1
ATOM 3149 C CA . ARG D 1 95 ? 49.371 -1.785 27.595 1 46.14 99 ARG D CA 1
ATOM 3150 C C . ARG D 1 95 ? 49.961 -2.616 26.465 1 39.33 99 ARG D C 1
ATOM 3151 O O . ARG D 1 95 ? 50.765 -2.129 25.683 1 41.64 99 ARG D O 1
ATOM 3159 N N . ARG D 1 96 ? 49.536 -3.871 26.369 1 39.59 100 ARG D N 1
ATOM 3160 C CA . ARG D 1 96 ? 49.985 -4.739 25.296 1 44.98 100 ARG D CA 1
ATOM 3161 C C . ARG D 1 96 ? 49.472 -4.197 23.958 1 47.22 100 ARG D C 1
ATOM 3162 O O . ARG D 1 96 ? 50.254 -4.008 23.024 1 42.46 100 ARG D O 1
ATOM 3170 N N . CYS D 1 97 ? 48.166 -3.886 23.882 1 43.97 101 CYS D N 1
ATOM 3171 C CA . CYS D 1 97 ? 47.584 -3.38 22.648 1 41.38 101 CYS D CA 1
ATOM 3172 C C . CYS D 1 97 ? 48.247 -2.077 22.237 1 42.05 101 CYS D C 1
ATOM 3173 O O . CYS D 1 97 ? 48.519 -1.893 21.052 1 48.04 101 CYS D O 1
ATOM 3176 N N . ALA D 1 98 ? 48.478 -1.176 23.205 1 41.39 102 ALA D N 1
ATOM 3177 C CA . ALA D 1 98 ? 49.125 0.111 22.951 1 46.3 102 ALA D CA 1
ATOM 3178 C C . ALA D 1 98 ? 50.48 -0.07 22.266 1 43.26 102 ALA D C 1
ATOM 3179 O O . ALA D 1 98 ? 50.871 0.728 21.421 1 49.04 102 ALA D O 1
ATOM 3181 N N . GLU D 1 99 ? 51.199 -1.125 22.638 1 41.7 103 GLU D N 1
ATOM 3182 C CA . GLU D 1 99 ? 52.473 -1.412 22.011 1 47.6 103 GLU D CA 1
ATOM 3183 C C . GLU D 1 99 ? 52.274 -1.848 20.563 1 47.25 103 GLU D C 1
ATOM 3184 O O . GLU D 1 99 ? 52.914 -1.315 19.663 1 45.2 103 GLU D O 1
ATOM 3190 N N . ALA D 1 100 ? 51.374 -2.818 20.352 1 46.53 104 ALA D N 1
ATOM 3191 C CA . ALA D 1 100 ? 50.998 -3.289 19.027 1 38.63 104 ALA D CA 1
ATOM 3192 C C . ALA D 1 100 ? 50.542 -2.119 18.142 1 41.77 104 ALA D C 1
ATOM 3193 O O . ALA D 1 100 ? 51.027 -1.956 17.028 1 42.42 104 ALA D O 1
ATOM 3195 N N . CYS D 1 101 ? 49.647 -1.27 18.656 1 40.59 105 CYS D N 1
ATOM 3196 C CA . CYS D 1 101 ? 49.232 -0.084 17.93 1 41.43 105 CYS D CA 1
ATOM 3197 C C . CYS D 1 101 ? 50.458 0.735 17.503 1 46.14 105 CYS D C 1
ATOM 3198 O O . CYS D 1 101 ? 50.535 1.19 16.367 1 51.64 105 CYS D O 1
ATOM 3201 N N . ARG D 1 102 ? 51.434 0.916 18.4 1 49.71 106 ARG D N 1
ATOM 3202 C CA . ARG D 1 102 ? 52.584 1.773 18.105 1 57.64 106 ARG D CA 1
ATOM 3203 C C . ARG D 1 102 ? 53.513 1.132 17.07 1 56.14 106 ARG D C 1
ATOM 3204 O O . ARG D 1 102 ? 54.025 1.825 16.198 1 56.1 106 ARG D O 1
ATOM 3212 N N . LYS D 1 103 ? 53.701 -0.19 17.147 1 53.67 107 LYS D N 1
ATOM 3213 C CA . LYS D 1 103 ? 54.508 -0.885 16.157 1 55.06 107 LYS D CA 1
ATOM 3214 C C . LYS D 1 103 ? 53.921 -0.623 14.774 1 61.67 107 LYS D C 1
ATOM 3215 O O . LYS D 1 103 ? 54.608 -0.072 13.927 1 69.16 107 LYS D O 1
ATOM 3221 N N . MET D 1 104 ? 52.645 -0.987 14.547 1 66.52 108 MET D N 1
ATOM 3222 C CA . MET D 1 104 ? 52.107 -0.946 13.197 1 54.65 108 MET D CA 1
ATOM 3223 C C . MET D 1 104 ? 51.938 0.493 12.726 1 43.14 108 MET D C 1
ATOM 3224 O O . MET D 1 104 ? 51.979 0.73 11.525 1 60.84 108 MET D O 1
ATOM 3229 N N . ALA D 1 105 ? 51.762 1.446 13.64 1 43.33 109 ALA D N 1
ATOM 3230 C CA . ALA D 1 105 ? 51.588 2.834 13.228 1 51.99 109 ALA D CA 1
ATOM 3231 C C . ALA D 1 105 ? 52.883 3.373 12.62 1 60.02 109 ALA D C 1
ATOM 3232 O O . ALA D 1 105 ? 52.853 4.369 11.896 1 63.22 109 ALA D O 1
ATOM 3234 N N . GLY D 1 106 ? 53.998 2.693 12.907 1 61.7 110 GLY D N 1
ATOM 3235 C CA . GLY D 1 106 ? 55.309 3.135 12.457 1 73.86 110 GLY D CA 1
ATOM 3236 C C . GLY D 1 106 ? 55.901 2.279 11.336 1 75.07 110 GLY D C 1
ATOM 3237 O O . GLY D 1 106 ? 57.1 2.356 11.093 1 75.13 110 GLY D O 1
ATOM 3238 N N . GLN D 1 107 ? 55.076 1.465 10.657 1 80.72 111 GLN D N 1
ATOM 3239 C CA . GLN D 1 107 ? 55.568 0.52 9.661 1 76.2 111 GLN D CA 1
ATOM 3240 C C . GLN D 1 107 ? 54.818 0.669 8.338 1 72.76 111 GLN D C 1
ATOM 3241 O O . GLN D 1 107 ? 54.479 1.807 8.033 1 80.74 111 GLN D O 1
#

Foldseek 3Di:
DVLLVVLLVLLQVLLCLLVVCLVPVLVVVDDLSVPVVLSVLSNVLSVLSVVLSVCSVVVHPCSLVSLQVSLVSLQSNLVSQVPDPPSNVSSVSSNVSSVSSNVVSPPD/DVLLVVLLVLLQVLLCLLVVCLVPVLVVVDDLSVDPVLSVLSNVLSVLSNVLNVCSVVVHPCSLVSLQVSLVSLQSNLVSQVPDPVSPVSSVSSNVSSVSSNVVSVD/DVLLVVLLVLLQVLLCLLVVCLVPVLVVVDDLSVDPVLSVLSNVLSVLSVVLSVCSVVVHPCSLVSLQVSLVSLQVNLVSQVVDPPSPVSSVSSNVSSVSSNVVSPDD/DPLLVVLLVLLQVLLCLLVVCLVPVLVVVDDLSVDPVLSVLSNVLSVLSVVLSVCSVVVHPCSLVSLQVSLVSLQVNLVSQVVDPPSPVSSVSSNVSSVSSNVVSVD

InterPro domains:
  IPR005560 Uncharacterized cysteine-rich protein YhjQ/Copper storage protein-like [PF03860] (2-105)
  IPR005560 Uncharacterized cysteine-rich protein YhjQ/Copper storage protein-like [PTHR37310] (2-105)
  IPR044543 Uncharacterized cysteine-rich protein YhjQ-like [cd08026] (4-104)

Radius of gyration: 20.02 Å; Cα contacts (8 Å, |Δi|>4): 662; chains: 4; bounding box: 50×49×56 Å